Protein AF-A0A7X8CV38-F1 (afdb_monomer)

Radius of gyration: 32.71 Å; Cα contacts (8 Å, |Δi|>4): 765; chains: 1; bounding box: 96×40×94 Å

Solvent-accessible surface area (backbone atoms only — not comparable to full-atom values): 25421 Å² total; per-residue (Å²): 132,87,76,83,76,82,79,84,74,81,80,72,70,63,57,76,46,74,46,76,32,76,60,27,52,53,53,49,50,50,17,53,49,26,34,50,47,11,66,76,68,68,35,63,69,36,31,53,52,11,49,53,48,45,51,51,54,52,52,41,45,52,39,36,52,53,44,41,50,55,40,51,51,48,45,70,75,34,74,70,29,55,43,76,47,58,41,56,35,55,66,86,88,43,97,49,39,33,20,41,41,37,39,35,21,57,63,46,72,74,58,78,47,84,60,39,47,45,28,39,36,39,47,22,42,21,76,72,71,50,75,40,47,27,70,46,70,60,44,55,58,72,30,69,44,77,39,47,31,24,64,67,75,63,44,63,68,18,39,27,46,24,43,43,30,43,35,30,29,31,78,86,46,32,39,38,27,37,36,44,46,88,71,73,50,57,36,41,22,60,66,57,64,40,86,74,64,72,82,76,34,62,58,45,62,60,52,79,70,59,57,68,58,60,77,69,68,61,99,69,67,94,70,64,41,76,62,56,98,87,62,67,77,89,38,48,38,64,75,53,25,76,72,71,75,50,59,28,32,50,76,72,92,68,75,74,77,52,35,52,50,35,35,38,36,44,50,36,59,68,37,84,85,49,50,75,66,65,28,53,54,41,50,49,54,47,50,11,37,51,45,16,27,36,55,54,38,42,77,52,73,28,47,66,44,46,39,35,50,82,51,75,69,45,52,89,50,71,65,54,29,41,52,48,62,12,50,59,44,70,55,65,94,83,62,60,77,63,80,79,67,102,49,25,30,38,38,39,37,61,62,60,39,83,67,53,61,60,56,53,51,56,33,50,76,71,71,47,51,69,36,68,39,50,74,63,76,79,56,60,97,91,51,96,69,82,70,62,43,46,55,68,84,87,82,84,83,88,79,89,79,83,90,80,83,88,81,82,80,85,89,78,98,69,92,63,69,67,56,57,46,51,50,53,50,50,52,32,38,54,49,45,47,50,47,35,41,61,82,58,69,43,79,70,45,85,74

Nearest PDB structures (foldseek):
  5kuk-assembly1_A  TM=3.484E-01  e=2.845E-03  Gallus gallus
  7q62-assembly1_A  TM=4.478E-01  e=1.712E+00  Homo sapiens
  5oj2-assembly2_B  TM=4.860E-01  e=1.712E+00  Gallus gallus
  7q61-assembly1_A  TM=3.943E-01  e=3.064E+00  Homo sapiens

Structure (mmCIF, N/CA/C/O backbone):
data_AF-A0A7X8CV38-F1
#
_entry.id   AF-A0A7X8CV38-F1
#
loop_
_atom_site.group_PDB
_atom_site.id
_atom_site.type_symbol
_atom_site.label_atom_id
_atom_site.label_alt_id
_atom_site.label_comp_id
_atom_site.label_asym_id
_atom_site.label_entity_id
_atom_site.label_seq_id
_atom_site.pdbx_PDB_ins_code
_atom_site.Cartn_x
_atom_site.Cartn_y
_atom_site.Cartn_z
_atom_site.occupancy
_atom_site.B_iso_or_equiv
_atom_site.auth_seq_id
_atom_site.auth_comp_id
_atom_site.auth_asym_id
_atom_site.auth_atom_id
_atom_site.pdbx_PDB_model_num
ATOM 1 N N . MET A 1 1 ? -26.937 -0.406 -3.272 1.00 33.38 1 MET A N 1
ATOM 2 C CA . MET A 1 1 ? -26.800 1.067 -3.252 1.00 33.38 1 MET A CA 1
ATOM 3 C C . MET A 1 1 ? -25.924 1.453 -4.441 1.00 33.38 1 MET A C 1
ATOM 5 O O . MET A 1 1 ? -24.772 1.042 -4.477 1.00 33.38 1 MET A O 1
ATOM 9 N N . ARG A 1 2 ? -26.494 2.081 -5.481 1.00 27.19 2 ARG A N 1
ATOM 10 C CA . ARG A 1 2 ? -25.762 2.494 -6.693 1.00 27.19 2 ARG A CA 1
ATOM 11 C C . ARG A 1 2 ? -24.807 3.631 -6.325 1.00 27.19 2 ARG A C 1
ATOM 13 O O . ARG A 1 2 ? -25.259 4.679 -5.877 1.00 27.19 2 ARG A O 1
ATOM 20 N N . ILE A 1 3 ? -23.512 3.398 -6.494 1.00 31.33 3 ILE A N 1
ATOM 21 C CA . ILE A 1 3 ? -22.467 4.418 -6.369 1.00 31.33 3 ILE A CA 1
ATOM 22 C C . ILE A 1 3 ? -22.659 5.404 -7.538 1.00 31.33 3 ILE A C 1
ATOM 24 O O . ILE A 1 3 ? -22.876 4.939 -8.660 1.00 31.33 3 ILE A O 1
ATOM 28 N N . PRO A 1 4 ? -22.633 6.732 -7.325 1.00 29.58 4 PRO A N 1
ATOM 29 C CA . PRO A 1 4 ? -22.789 7.673 -8.421 1.00 29.58 4 PRO A CA 1
ATOM 30 C C . PRO A 1 4 ? -21.569 7.581 -9.340 1.00 29.58 4 PRO A C 1
ATOM 32 O O . PRO A 1 4 ? -20.434 7.772 -8.903 1.00 29.58 4 PRO A O 1
ATOM 35 N N . GLU A 1 5 ? -21.808 7.278 -10.617 1.00 27.52 5 GLU A N 1
ATOM 36 C CA . GLU A 1 5 ? -20.784 7.359 -11.653 1.00 27.52 5 GLU A CA 1
ATOM 37 C C . GLU A 1 5 ? -20.234 8.793 -11.731 1.00 27.52 5 GLU A C 1
ATOM 39 O O . GLU A 1 5 ? -21.014 9.746 -11.862 1.00 27.52 5 GLU A O 1
ATOM 44 N N . PRO A 1 6 ? -18.905 8.988 -11.707 1.00 28.44 6 PRO A N 1
ATOM 45 C CA . PRO A 1 6 ? -18.334 10.286 -12.008 1.00 28.44 6 PRO A CA 1
ATOM 46 C C . PRO A 1 6 ? -18.525 10.567 -13.503 1.00 28.44 6 PRO A C 1
ATOM 48 O O . PRO A 1 6 ? -17.810 10.045 -14.360 1.00 28.44 6 PRO A O 1
ATOM 51 N N . ARG A 1 7 ? -19.512 11.413 -13.817 1.00 30.58 7 ARG A N 1
ATOM 52 C CA . ARG A 1 7 ? -19.716 11.976 -15.154 1.00 30.58 7 ARG A CA 1
ATOM 53 C C . ARG A 1 7 ? -18.440 12.677 -15.632 1.00 30.58 7 ARG A C 1
ATOM 55 O O . ARG A 1 7 ? -17.956 13.610 -15.000 1.00 30.58 7 ARG A O 1
ATOM 62 N N . GLY A 1 8 ? -17.961 12.253 -16.800 1.00 35.12 8 GLY A N 1
ATOM 63 C CA . GLY A 1 8 ? -17.271 13.112 -17.759 1.00 35.12 8 GLY A CA 1
ATOM 64 C C . GLY A 1 8 ? -15.899 13.651 -17.352 1.00 35.12 8 GLY A C 1
ATOM 65 O O . GLY A 1 8 ? -15.718 14.856 -17.216 1.00 35.12 8 GLY A O 1
ATOM 66 N N . ARG A 1 9 ? -14.879 12.789 -17.320 1.00 27.53 9 ARG A N 1
ATOM 67 C CA . ARG A 1 9 ? -13.537 13.197 -17.761 1.00 27.53 9 ARG A CA 1
ATOM 68 C C . ARG A 1 9 ? -13.130 12.320 -18.930 1.00 27.53 9 ARG A C 1
ATOM 70 O O . ARG A 1 9 ? -12.971 11.113 -18.780 1.00 27.53 9 ARG A O 1
ATOM 77 N N . VAL A 1 10 ? -13.005 12.964 -20.088 1.00 31.00 10 VAL A N 1
ATOM 78 C CA . VAL A 1 10 ? -12.388 12.468 -21.321 1.00 31.00 10 VAL A CA 1
ATOM 79 C C . VAL A 1 10 ? -11.317 11.428 -20.983 1.00 31.00 10 VAL A C 1
ATOM 81 O O . VAL A 1 10 ? -10.330 11.757 -20.320 1.00 31.00 10 VAL A O 1
ATOM 84 N N . ARG A 1 11 ? -11.517 10.171 -21.410 1.00 32.22 11 ARG A N 1
ATOM 85 C CA . ARG A 1 11 ? -10.462 9.151 -21.415 1.00 32.22 11 ARG A CA 1
ATOM 86 C C . ARG A 1 11 ? -9.314 9.727 -22.248 1.00 32.22 11 ARG A C 1
ATOM 88 O O . ARG A 1 11 ? -9.346 9.634 -23.471 1.00 32.22 11 ARG A O 1
ATOM 95 N N . LYS A 1 12 ? -8.314 10.349 -21.612 1.00 31.89 12 LYS A N 1
ATOM 96 C CA . LYS A 1 12 ? -7.017 10.550 -22.263 1.00 31.89 12 LYS A CA 1
ATOM 97 C C . LYS A 1 12 ? -6.578 9.160 -22.705 1.00 31.89 12 LYS A C 1
ATOM 99 O O . LYS A 1 12 ? -6.497 8.254 -21.874 1.00 31.89 12 LYS A O 1
ATOM 104 N N . ALA A 1 13 ? -6.401 8.984 -24.012 1.00 39.84 13 ALA A N 1
ATOM 105 C CA . ALA A 1 13 ? -5.818 7.769 -24.546 1.00 39.84 13 ALA A CA 1
ATOM 106 C C . ALA A 1 13 ? -4.513 7.481 -23.780 1.00 39.84 13 ALA A C 1
ATOM 108 O O . ALA A 1 13 ? -3.818 8.439 -23.421 1.00 39.84 13 ALA A O 1
ATOM 109 N N . PRO A 1 14 ? -4.195 6.207 -23.494 1.00 53.28 14 PRO A N 1
ATOM 110 C CA . PRO A 1 14 ? -2.923 5.854 -22.880 1.00 53.28 14 PRO A CA 1
ATOM 111 C C . PRO A 1 14 ? -1.780 6.545 -23.626 1.00 53.28 14 PRO A C 1
ATOM 113 O O . PRO A 1 14 ? -1.668 6.419 -24.849 1.00 53.28 14 PRO A O 1
ATOM 116 N N . GLY A 1 15 ? -0.972 7.316 -22.899 1.00 58.75 15 GLY A N 1
ATOM 117 C CA . GLY A 1 15 ? 0.057 8.147 -23.509 1.00 58.75 15 GLY A CA 1
ATOM 118 C C . GLY A 1 15 ? 1.110 7.290 -24.208 1.00 58.75 15 GLY A C 1
ATOM 119 O O . GLY A 1 15 ? 1.691 6.383 -23.607 1.00 58.75 15 GLY A O 1
ATOM 120 N N . THR A 1 16 ? 1.373 7.575 -25.482 1.00 70.19 16 THR A N 1
ATOM 121 C CA . THR A 1 16 ? 2.597 7.139 -26.159 1.00 70.19 16 THR A CA 1
ATOM 122 C C . THR A 1 16 ? 3.691 8.148 -25.852 1.00 70.19 16 THR A C 1
ATOM 124 O O . THR A 1 16 ? 3.592 9.307 -26.251 1.00 70.19 16 THR A O 1
ATOM 127 N N . GLY A 1 17 ? 4.726 7.722 -25.137 1.00 77.31 17 GLY A N 1
ATOM 128 C CA . GLY A 1 17 ? 5.897 8.538 -24.846 1.00 77.31 17 GLY A CA 1
ATOM 129 C C . GLY A 1 17 ? 7.112 7.988 -25.574 1.00 77.31 17 GLY A C 1
ATOM 130 O O . GLY A 1 17 ? 7.530 6.867 -25.305 1.00 77.31 17 GLY A O 1
ATOM 131 N N . PHE A 1 18 ? 7.696 8.772 -26.471 1.00 86.50 18 PHE A N 1
ATOM 132 C CA . PHE A 1 18 ? 8.999 8.484 -27.062 1.00 86.50 18 PHE A CA 1
ATOM 133 C C . PHE A 1 18 ? 10.023 9.459 -26.483 1.00 86.50 18 PHE A C 1
ATOM 135 O O . PHE A 1 18 ? 9.725 10.646 -26.365 1.00 86.50 18 PHE A O 1
ATOM 142 N N . GLY A 1 19 ? 11.208 8.984 -26.099 1.00 87.38 19 GLY A N 1
ATOM 143 C CA . GLY A 1 19 ? 12.204 9.861 -25.490 1.00 87.38 19 GLY A CA 1
ATOM 144 C C . GLY A 1 19 ? 13.641 9.382 -25.629 1.00 87.38 19 GLY A C 1
ATOM 145 O O . GLY A 1 19 ? 13.923 8.184 -25.532 1.00 87.38 19 GLY A O 1
ATOM 146 N N . LEU A 1 20 ? 14.531 10.360 -25.811 1.00 91.12 20 LEU A N 1
ATOM 147 C CA . LEU A 1 20 ? 15.977 10.233 -25.650 1.00 91.12 20 LEU A CA 1
ATOM 148 C C . LEU A 1 20 ? 16.306 10.214 -24.152 1.00 91.12 20 LEU A C 1
ATOM 150 O O . LEU A 1 20 ? 15.816 11.052 -23.394 1.00 91.12 20 LEU A O 1
ATOM 154 N N . SER A 1 21 ? 17.119 9.260 -23.710 1.00 91.38 21 SER A N 1
ATOM 155 C CA . SER A 1 21 ? 17.576 9.209 -22.321 1.00 91.38 21 SER A CA 1
ATOM 156 C C . SER A 1 21 ? 18.718 10.205 -22.072 1.00 91.38 21 SER A C 1
ATOM 158 O O . SER A 1 21 ? 19.393 10.645 -23.003 1.00 91.38 21 SER A O 1
ATOM 160 N N . GLY A 1 22 ? 19.014 10.505 -20.801 1.00 89.75 22 GLY A N 1
ATOM 161 C CA . GLY A 1 22 ? 20.198 11.303 -20.451 1.00 89.75 22 GLY A CA 1
ATOM 162 C C . GLY A 1 22 ? 21.514 10.678 -20.939 1.00 89.75 22 GLY A C 1
ATOM 163 O O . GLY A 1 22 ? 22.423 11.398 -21.344 1.00 89.75 22 GLY A O 1
ATOM 164 N N . ARG A 1 23 ? 21.594 9.338 -20.993 1.00 90.62 23 ARG A N 1
ATOM 165 C CA . ARG A 1 23 ? 22.738 8.626 -21.586 1.00 90.62 23 ARG A CA 1
ATOM 166 C C . ARG A 1 23 ? 22.792 8.843 -23.094 1.00 90.62 23 ARG A C 1
ATOM 168 O O . ARG A 1 23 ? 23.851 9.170 -23.612 1.00 90.62 23 ARG A O 1
ATOM 175 N N . GLY A 1 24 ? 21.655 8.722 -23.777 1.00 91.69 24 GLY A N 1
ATOM 176 C CA . GLY A 1 24 ? 21.552 8.982 -25.212 1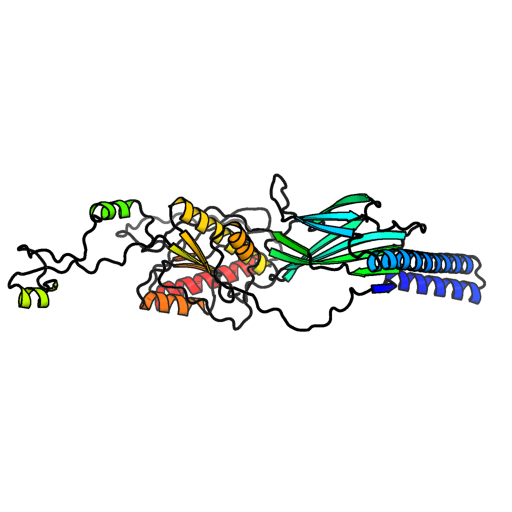.00 91.69 24 GLY A CA 1
ATOM 177 C C . GLY A 1 24 ? 22.018 10.389 -25.577 1.00 91.69 24 GLY A C 1
ATOM 178 O O . GLY A 1 24 ? 22.783 10.549 -26.523 1.00 91.69 24 GLY A O 1
ATOM 179 N N . LEU A 1 25 ? 21.642 11.396 -24.785 1.00 94.56 25 LEU A N 1
ATOM 180 C CA . LEU A 1 25 ? 22.108 12.770 -24.973 1.00 94.56 25 LEU A CA 1
ATOM 181 C C . LEU A 1 25 ? 23.625 12.899 -24.772 1.00 94.56 25 LEU A C 1
ATOM 183 O O . LEU A 1 25 ? 24.301 13.467 -25.625 1.00 94.56 25 LEU A O 1
ATOM 187 N N . GLY A 1 26 ? 24.175 12.312 -23.704 1.00 95.75 26 GLY A N 1
ATOM 188 C CA . GLY A 1 26 ? 25.620 12.315 -23.451 1.00 95.75 26 GLY A CA 1
ATOM 189 C C . GLY A 1 26 ? 26.430 11.664 -24.577 1.00 95.75 26 GLY A C 1
ATOM 190 O O . GLY A 1 26 ? 27.391 12.254 -25.067 1.00 95.75 26 GLY A O 1
ATOM 191 N N . PHE A 1 27 ? 26.011 10.489 -25.053 1.00 95.31 27 PHE A N 1
ATOM 192 C CA . PHE A 1 27 ? 26.679 9.808 -26.167 1.00 95.31 27 PHE A CA 1
ATOM 193 C C . PHE A 1 27 ? 26.472 10.515 -27.511 1.00 95.31 27 PHE A C 1
ATOM 195 O O . PHE A 1 27 ? 27.366 10.485 -28.353 1.00 95.31 27 PHE A O 1
ATOM 202 N N . SER A 1 28 ? 25.347 11.206 -27.707 1.00 95.19 28 SER A N 1
ATOM 203 C CA . SER A 1 28 ? 25.134 12.037 -28.900 1.00 95.19 28 SER A CA 1
ATOM 204 C C . SER A 1 28 ? 26.106 13.218 -28.932 1.00 95.19 28 SER A C 1
ATOM 206 O O . SER A 1 28 ? 26.716 13.481 -29.966 1.00 95.19 28 SER A O 1
ATOM 208 N N . LEU A 1 29 ? 26.314 13.887 -27.791 1.00 97.06 29 LEU A N 1
ATOM 209 C CA . LEU A 1 29 ? 27.304 14.961 -27.667 1.00 97.06 29 LEU A CA 1
ATOM 210 C C . LEU A 1 29 ? 28.733 14.440 -27.841 1.00 97.06 29 LEU A C 1
ATOM 212 O O . LEU A 1 29 ? 29.533 15.081 -28.516 1.00 97.06 29 LEU A O 1
ATOM 216 N N . LEU A 1 30 ? 29.045 13.261 -27.292 1.00 96.88 30 LEU A N 1
ATOM 217 C CA . LEU A 1 30 ? 30.344 12.617 -27.489 1.00 96.88 30 LEU A CA 1
ATOM 218 C C . LEU A 1 30 ? 30.590 12.281 -28.966 1.00 96.88 30 LEU A C 1
ATOM 220 O O . LEU A 1 30 ? 31.665 12.570 -29.482 1.00 96.88 30 LEU A O 1
ATOM 224 N N . SER A 1 31 ? 29.595 11.718 -29.659 1.00 96.75 31 SER A N 1
ATOM 225 C CA . SER A 1 31 ? 29.674 11.427 -31.097 1.00 96.75 31 SER A CA 1
ATOM 226 C C . SER A 1 31 ? 29.916 12.704 -31.899 1.00 96.75 31 SER A C 1
ATOM 228 O O . SER A 1 31 ? 30.847 12.749 -32.701 1.00 96.75 31 SER A O 1
ATOM 230 N N . ALA A 1 32 ? 29.150 13.765 -31.627 1.00 96.44 32 ALA A N 1
ATOM 231 C CA . ALA A 1 32 ? 29.319 15.059 -32.282 1.00 96.44 32 ALA A CA 1
ATOM 232 C C . ALA A 1 32 ? 30.698 15.682 -32.003 1.00 96.44 32 ALA A C 1
ATOM 234 O O . ALA A 1 32 ? 31.327 16.215 -32.917 1.00 96.44 32 ALA A O 1
ATOM 235 N N . GLY A 1 33 ? 31.197 15.579 -30.767 1.00 97.00 33 GLY A N 1
ATOM 236 C CA . GLY A 1 33 ? 32.526 16.051 -30.379 1.00 97.00 33 GLY A CA 1
ATOM 237 C C . GLY A 1 33 ? 33.651 15.295 -31.087 1.00 97.00 33 GLY A C 1
ATOM 238 O O . GLY A 1 33 ? 34.558 15.925 -31.624 1.00 97.00 33 GLY A O 1
ATOM 239 N N . LEU A 1 34 ? 33.564 13.963 -31.157 1.00 96.50 34 LEU A N 1
ATOM 240 C CA . LEU A 1 34 ? 34.535 13.120 -31.864 1.00 96.50 34 LEU A CA 1
ATOM 241 C C . LEU A 1 34 ? 34.533 13.379 -33.374 1.00 96.50 34 LEU A C 1
ATOM 243 O O . LEU A 1 34 ? 35.599 13.492 -33.972 1.00 96.50 34 LEU A O 1
ATOM 247 N N . LEU A 1 35 ? 33.352 13.536 -33.979 1.00 96.19 35 LEU A N 1
ATOM 248 C CA . LEU A 1 35 ? 33.227 13.916 -35.387 1.00 96.19 35 LEU A CA 1
ATOM 249 C C . LEU A 1 35 ? 33.841 15.293 -35.652 1.00 96.19 35 LEU A C 1
ATOM 251 O O . LEU A 1 35 ? 34.626 15.449 -36.583 1.00 96.19 35 LEU A O 1
ATOM 255 N N . SER A 1 36 ? 33.536 16.276 -34.804 1.00 95.69 36 SER A N 1
ATOM 256 C CA . SER A 1 36 ? 34.083 17.631 -34.931 1.00 95.69 36 SER A CA 1
ATOM 257 C C . SER A 1 36 ? 35.603 17.633 -34.784 1.00 95.69 36 SER A C 1
ATOM 259 O O . SER A 1 36 ? 36.293 18.240 -35.596 1.00 95.69 36 SER A O 1
ATOM 261 N N . ALA A 1 37 ? 36.141 16.916 -33.793 1.00 93.62 37 ALA A N 1
ATOM 262 C CA . ALA A 1 37 ? 37.580 16.779 -33.590 1.00 93.62 37 ALA A CA 1
ATOM 263 C C . ALA A 1 37 ? 38.260 16.058 -34.763 1.00 93.62 37 ALA A C 1
ATOM 265 O O . ALA A 1 37 ? 39.285 16.531 -35.243 1.00 93.62 37 ALA A O 1
ATOM 266 N N . GLY A 1 38 ? 37.668 14.971 -35.265 1.00 95.31 38 GLY A N 1
ATOM 267 C CA . GLY A 1 38 ? 38.178 14.238 -36.422 1.00 95.31 38 GLY A CA 1
ATOM 268 C C . GLY A 1 38 ? 38.232 15.091 -37.688 1.00 95.31 38 GLY A C 1
ATOM 269 O O . GLY A 1 38 ? 39.228 15.048 -38.401 1.00 95.31 38 GLY A O 1
ATOM 270 N N . ILE A 1 39 ? 37.210 15.919 -37.934 1.00 94.75 39 ILE A N 1
ATOM 271 C CA . ILE A 1 39 ? 37.170 16.843 -39.080 1.00 94.75 39 ILE A CA 1
ATOM 272 C C . ILE A 1 39 ? 38.176 17.988 -38.899 1.00 94.75 39 ILE A C 1
ATOM 274 O O . ILE A 1 39 ? 38.956 18.269 -39.803 1.00 94.75 39 ILE A O 1
ATOM 278 N N . LEU A 1 40 ? 38.184 18.641 -37.733 1.00 95.88 40 LEU A N 1
ATOM 279 C CA . LEU A 1 40 ? 39.011 19.829 -37.486 1.00 95.88 40 LEU A CA 1
ATOM 280 C C . LEU A 1 40 ? 40.502 19.506 -37.353 1.00 95.88 40 LEU A C 1
ATOM 282 O O . LEU A 1 40 ? 41.338 20.312 -37.747 1.00 95.88 40 LEU A O 1
ATOM 286 N N . ARG A 1 41 ? 40.844 18.345 -36.785 1.00 93.75 41 ARG A N 1
ATOM 287 C CA . ARG A 1 41 ? 42.234 17.918 -36.544 1.00 93.75 41 ARG A CA 1
ATOM 288 C C . ARG A 1 41 ? 42.738 16.897 -37.561 1.00 93.75 41 ARG A C 1
ATOM 290 O O . ARG A 1 41 ? 43.884 16.477 -37.467 1.00 93.75 41 ARG A O 1
ATOM 297 N N . SER A 1 42 ? 41.899 16.493 -38.520 1.00 92.88 42 SER A N 1
ATOM 298 C CA . SER A 1 42 ? 42.188 15.413 -39.480 1.00 92.88 42 SER A CA 1
ATOM 299 C C . SER A 1 42 ? 42.573 14.081 -38.809 1.00 92.88 42 SER A C 1
ATOM 301 O O . SER A 1 42 ? 43.312 13.270 -39.366 1.00 92.88 42 SER A O 1
ATOM 303 N N . GLU A 1 43 ? 42.063 13.834 -37.598 1.00 94.62 43 GLU A N 1
ATOM 304 C CA . GLU A 1 43 ? 42.303 12.603 -36.847 1.00 94.62 43 GLU A CA 1
ATOM 305 C C . GLU A 1 43 ? 41.325 11.507 -37.292 1.00 94.62 43 GLU A C 1
ATOM 307 O O . GLU A 1 43 ? 40.155 11.472 -36.898 1.00 94.62 43 GLU A O 1
ATOM 312 N N . LEU A 1 44 ? 41.820 10.564 -38.095 1.00 94.31 44 LEU A N 1
ATOM 313 C CA . LEU A 1 44 ? 41.013 9.483 -38.670 1.00 94.31 44 LEU A CA 1
ATOM 314 C C . LEU A 1 44 ? 40.373 8.582 -37.594 1.00 94.31 44 LEU A C 1
ATOM 316 O O . LEU A 1 44 ? 39.220 8.174 -37.733 1.00 94.31 44 LEU A O 1
ATOM 320 N N . GLY A 1 45 ? 41.071 8.333 -36.480 1.00 93.88 45 GLY A N 1
ATOM 321 C CA . GLY A 1 45 ? 40.541 7.544 -35.360 1.00 93.88 45 GLY A CA 1
ATOM 322 C C . GLY A 1 45 ? 39.343 8.201 -34.661 1.00 93.88 45 GLY A C 1
ATOM 323 O O . GLY A 1 45 ? 38.356 7.522 -34.357 1.00 93.88 45 GLY A O 1
ATOM 324 N N . ALA A 1 46 ? 39.389 9.522 -34.459 1.00 92.88 46 ALA A N 1
ATOM 325 C CA . ALA A 1 46 ? 38.283 10.285 -33.881 1.00 92.88 46 ALA A CA 1
ATOM 326 C C . ALA A 1 46 ? 37.079 10.319 -34.833 1.00 92.88 46 ALA A C 1
ATOM 328 O O . ALA A 1 46 ? 35.944 10.102 -34.401 1.00 92.88 46 ALA A O 1
ATOM 329 N N . LEU A 1 47 ? 37.332 10.486 -36.136 1.00 95.31 47 LEU A N 1
ATOM 330 C CA . LEU A 1 47 ? 36.292 10.475 -37.161 1.00 95.31 47 LEU A CA 1
ATOM 331 C C . LEU A 1 47 ? 35.555 9.126 -37.219 1.00 95.31 47 LEU A C 1
ATOM 333 O O . LEU A 1 47 ? 34.327 9.102 -37.150 1.00 95.31 47 LEU A O 1
ATOM 337 N N . ILE A 1 48 ? 36.286 8.004 -37.292 1.00 96.44 48 ILE A N 1
ATOM 338 C CA . ILE A 1 48 ? 35.689 6.657 -37.345 1.00 96.44 48 ILE A CA 1
ATOM 339 C C . ILE A 1 48 ? 34.896 6.360 -36.071 1.00 96.44 48 ILE A C 1
ATOM 341 O O . ILE A 1 48 ? 33.768 5.872 -36.146 1.00 96.44 48 ILE A O 1
ATOM 345 N N . SER A 1 49 ? 35.452 6.683 -34.903 1.00 95.38 49 SER A N 1
ATOM 346 C CA . SER A 1 49 ? 34.790 6.430 -33.618 1.00 95.38 49 SER A CA 1
ATOM 347 C C . SER A 1 49 ? 33.517 7.266 -33.466 1.00 95.38 49 SER A C 1
ATOM 349 O O . SER A 1 49 ? 32.476 6.751 -33.055 1.00 95.38 49 SER A O 1
ATOM 351 N N . GLY A 1 50 ? 33.575 8.547 -33.849 1.00 95.94 50 GLY A N 1
ATOM 352 C CA . GLY A 1 50 ? 32.426 9.448 -33.843 1.00 95.94 50 GLY A CA 1
ATOM 353 C C . GLY A 1 50 ? 31.324 8.991 -34.799 1.00 95.94 50 GLY A C 1
ATOM 354 O O . GLY A 1 50 ? 30.156 8.950 -34.401 1.00 95.94 50 GLY A O 1
ATOM 355 N N . ALA A 1 51 ? 31.692 8.581 -36.017 1.00 95.62 51 ALA A N 1
ATOM 356 C CA . ALA A 1 51 ? 30.763 8.070 -37.022 1.00 95.62 51 ALA A CA 1
ATOM 357 C C . ALA A 1 51 ? 30.129 6.738 -36.598 1.00 95.62 51 ALA A C 1
ATOM 359 O O . ALA A 1 51 ? 28.914 6.578 -36.706 1.00 95.62 51 ALA A O 1
ATOM 360 N N . GLY A 1 52 ? 30.921 5.807 -36.057 1.00 96.06 52 GLY A N 1
ATOM 361 C CA . GLY A 1 52 ? 30.434 4.524 -35.549 1.00 96.06 52 GLY A CA 1
ATOM 362 C C . GLY A 1 52 ? 29.450 4.692 -34.389 1.00 96.06 52 GLY A C 1
ATOM 363 O O . GLY A 1 52 ? 28.374 4.093 -34.397 1.00 96.06 52 GLY A O 1
ATOM 364 N N . LEU A 1 53 ? 29.766 5.568 -33.430 1.00 95.56 53 LEU A N 1
ATOM 365 C CA . LEU A 1 53 ? 28.868 5.891 -32.319 1.00 95.56 53 LEU A CA 1
ATOM 366 C C . LEU A 1 53 ? 27.570 6.548 -32.818 1.00 95.56 53 LEU A C 1
ATOM 368 O O . LEU A 1 53 ? 26.480 6.162 -32.396 1.00 95.56 53 LEU A O 1
ATOM 372 N N . GLY A 1 54 ? 27.673 7.490 -33.760 1.00 95.25 54 GLY A N 1
ATOM 373 C CA . GLY A 1 54 ? 26.516 8.139 -34.379 1.00 95.25 54 GLY A CA 1
ATOM 374 C C . GLY A 1 54 ? 25.615 7.141 -35.112 1.00 95.25 54 GLY A C 1
ATOM 375 O O . GLY A 1 54 ? 24.399 7.134 -34.915 1.00 95.25 54 GLY A O 1
ATOM 376 N N . ALA A 1 55 ? 26.209 6.232 -35.888 1.00 95.31 55 ALA A N 1
ATOM 377 C CA . ALA A 1 55 ? 25.492 5.164 -36.578 1.00 95.31 55 ALA A CA 1
ATOM 378 C C . ALA A 1 55 ? 24.786 4.212 -35.597 1.00 95.31 55 ALA A C 1
ATOM 380 O O . ALA A 1 55 ? 23.633 3.841 -35.831 1.00 95.31 55 ALA A O 1
ATOM 381 N N . ALA A 1 56 ? 25.419 3.861 -34.472 1.00 93.75 56 ALA A N 1
ATOM 382 C CA . ALA A 1 56 ? 24.799 3.040 -33.431 1.00 93.75 56 ALA A CA 1
ATOM 383 C C . ALA A 1 56 ? 23.586 3.736 -32.784 1.00 93.75 56 ALA A C 1
ATOM 385 O O . ALA A 1 56 ? 22.540 3.105 -32.595 1.00 93.75 56 ALA A O 1
ATOM 386 N N . ILE A 1 57 ? 23.682 5.042 -32.501 1.00 94.75 57 ILE A N 1
ATOM 387 C CA . ILE A 1 57 ? 22.577 5.846 -31.949 1.00 94.75 57 ILE A CA 1
ATOM 388 C C . ILE A 1 57 ? 21.405 5.916 -32.937 1.00 94.75 57 ILE A C 1
ATOM 390 O O . ILE A 1 57 ? 20.256 5.710 -32.536 1.00 94.75 57 ILE A O 1
ATOM 394 N N . LEU A 1 58 ? 21.676 6.169 -34.222 1.00 94.25 58 LEU A N 1
ATOM 395 C CA . LEU A 1 58 ? 20.649 6.248 -35.268 1.00 94.25 58 LEU A CA 1
ATOM 396 C C . LEU A 1 58 ? 20.004 4.887 -35.562 1.00 94.25 58 LEU A C 1
ATOM 398 O O . LEU A 1 58 ? 18.788 4.803 -35.738 1.00 94.25 58 LEU A O 1
ATOM 402 N N . THR A 1 59 ? 20.786 3.808 -35.557 1.00 93.94 59 THR A N 1
ATOM 403 C CA . THR A 1 59 ? 20.260 2.445 -35.736 1.00 93.94 59 THR A CA 1
ATOM 404 C C . THR A 1 59 ? 19.371 2.049 -34.556 1.00 93.94 59 THR A C 1
ATOM 406 O O . THR A 1 59 ? 18.283 1.507 -34.753 1.00 93.94 59 THR A O 1
ATOM 409 N N . SER A 1 60 ? 19.775 2.401 -33.330 1.00 93.88 60 SER A N 1
ATOM 410 C CA . SER A 1 60 ? 18.967 2.195 -32.121 1.00 93.88 60 SER A CA 1
ATOM 411 C C . SER A 1 60 ? 17.663 2.998 -32.169 1.00 93.88 60 SER A C 1
ATOM 413 O O . SER A 1 60 ? 16.598 2.464 -31.860 1.00 93.88 60 SER A O 1
ATOM 415 N N . LEU A 1 61 ? 17.716 4.255 -32.630 1.00 94.50 61 LEU A N 1
ATOM 416 C CA . LEU A 1 61 ? 16.536 5.095 -32.858 1.00 94.50 61 LEU A CA 1
ATOM 417 C C . LEU A 1 61 ? 15.556 4.429 -33.831 1.00 94.50 61 LEU A C 1
ATOM 419 O O . LEU A 1 61 ? 14.371 4.282 -33.519 1.00 94.50 61 LEU A O 1
ATOM 423 N N . ALA A 1 62 ? 16.049 4.005 -34.997 1.00 94.19 62 ALA A N 1
ATOM 424 C CA . ALA A 1 62 ? 15.238 3.343 -36.010 1.00 94.19 62 ALA A CA 1
ATOM 425 C C . ALA A 1 62 ? 14.606 2.050 -35.467 1.00 94.19 62 ALA A C 1
ATOM 427 O O . ALA A 1 62 ? 13.402 1.842 -35.634 1.00 94.19 62 ALA A O 1
ATOM 428 N N . GLY A 1 63 ? 15.384 1.230 -34.752 1.00 94.38 63 GLY A N 1
ATOM 429 C CA . GLY A 1 63 ? 14.910 0.006 -34.106 1.00 94.38 63 GLY A CA 1
ATOM 430 C C . GLY A 1 63 ? 13.773 0.267 -33.117 1.00 94.38 63 GLY A C 1
ATOM 431 O O . GLY A 1 63 ? 12.688 -0.299 -33.259 1.00 94.38 63 GLY A O 1
ATOM 432 N N . VAL A 1 64 ? 13.966 1.181 -32.160 1.00 93.88 64 VAL A N 1
ATOM 433 C CA . VAL A 1 64 ? 12.942 1.515 -31.153 1.00 93.88 64 VAL A CA 1
ATOM 434 C C . VAL A 1 64 ? 11.681 2.106 -31.797 1.00 93.88 64 VAL A C 1
ATOM 436 O O . VAL A 1 64 ? 10.571 1.786 -31.367 1.00 93.88 64 VAL A O 1
ATOM 439 N N . LEU A 1 65 ? 11.810 2.936 -32.839 1.00 93.44 65 LEU A N 1
ATOM 440 C CA . LEU A 1 65 ? 10.659 3.515 -33.542 1.00 93.44 65 LEU A CA 1
ATOM 441 C C . LEU A 1 65 ? 9.859 2.466 -34.321 1.00 93.44 65 LEU A C 1
ATOM 443 O O . LEU A 1 65 ? 8.626 2.466 -34.259 1.00 93.44 65 LEU A O 1
ATOM 447 N N . VAL A 1 66 ? 10.534 1.581 -35.059 1.00 93.50 66 VAL A N 1
ATOM 448 C CA . VAL A 1 66 ? 9.874 0.522 -35.836 1.00 93.50 66 VAL A CA 1
ATOM 449 C C . VAL A 1 66 ? 9.167 -0.455 -34.901 1.00 93.50 66 VAL A C 1
ATOM 451 O O . VAL A 1 66 ? 7.982 -0.734 -35.101 1.00 93.50 66 VAL A O 1
ATOM 454 N N . GLU A 1 67 ? 9.849 -0.925 -33.856 1.00 93.50 67 GLU A N 1
ATOM 455 C CA . GLU A 1 67 ? 9.274 -1.877 -32.900 1.00 93.50 67 GLU A CA 1
ATOM 456 C C . GLU A 1 67 ? 8.173 -1.240 -32.049 1.00 93.50 67 GLU A C 1
ATOM 458 O O . GLU A 1 67 ? 7.109 -1.834 -31.854 1.00 93.50 67 GLU A O 1
ATOM 463 N N . GLY A 1 68 ? 8.357 0.017 -31.637 1.00 90.69 68 GLY A N 1
ATOM 464 C CA . GLY A 1 68 ? 7.325 0.801 -30.964 1.00 90.69 68 GLY A CA 1
ATOM 465 C C . GLY A 1 68 ? 6.054 0.923 -31.807 1.00 90.69 68 GLY A C 1
ATOM 466 O O . GLY A 1 68 ? 4.965 0.636 -31.317 1.00 90.69 68 GLY A O 1
ATOM 467 N N . ARG A 1 69 ? 6.173 1.256 -33.100 1.00 91.38 69 ARG A N 1
ATOM 468 C CA . ARG A 1 69 ? 5.017 1.357 -34.011 1.00 91.38 69 ARG A CA 1
ATOM 469 C C . ARG A 1 69 ? 4.334 0.011 -34.259 1.00 91.38 69 ARG A C 1
ATOM 471 O O . ARG A 1 69 ? 3.107 -0.029 -34.308 1.00 91.38 69 ARG A O 1
ATOM 478 N N . ARG A 1 70 ? 5.086 -1.086 -34.423 1.00 92.31 70 ARG A N 1
ATOM 479 C CA . ARG A 1 70 ? 4.521 -2.444 -34.601 1.00 92.31 70 ARG A CA 1
ATOM 480 C C . ARG A 1 70 ? 3.676 -2.854 -33.395 1.00 92.31 70 ARG A C 1
ATOM 482 O O . ARG A 1 70 ? 2.527 -3.275 -33.544 1.00 92.31 70 ARG A O 1
ATOM 489 N N . ARG A 1 71 ? 4.236 -2.673 -32.201 1.00 92.38 71 ARG A N 1
ATOM 490 C CA . ARG A 1 71 ? 3.577 -2.922 -30.919 1.00 92.38 71 ARG A CA 1
ATOM 491 C C . ARG A 1 71 ? 2.335 -2.052 -30.735 1.00 92.38 71 ARG A C 1
ATOM 493 O O . ARG A 1 71 ? 1.269 -2.575 -30.426 1.00 92.38 71 ARG A O 1
ATOM 500 N N . ASP A 1 72 ? 2.453 -0.747 -30.969 1.00 90.56 72 ASP A N 1
ATOM 501 C CA . ASP A 1 72 ? 1.359 0.206 -30.760 1.00 90.56 72 ASP A CA 1
ATOM 502 C C . ASP A 1 72 ? 0.198 -0.028 -31.735 1.00 90.56 72 ASP A C 1
ATOM 504 O O . ASP A 1 72 ? -0.958 0.102 -31.336 1.00 90.56 72 ASP A O 1
ATOM 508 N N . ARG A 1 73 ? 0.475 -0.434 -32.984 1.00 91.12 73 ARG A N 1
ATOM 509 C CA . ARG A 1 73 ? -0.561 -0.877 -33.934 1.00 91.12 73 ARG A CA 1
ATOM 510 C C . ARG A 1 73 ? -1.304 -2.107 -33.425 1.00 91.12 73 ARG A C 1
ATOM 512 O O . ARG A 1 73 ? -2.527 -2.123 -33.463 1.00 91.12 73 ARG A O 1
ATOM 519 N N . THR A 1 74 ? -0.573 -3.094 -32.907 1.00 90.31 74 THR A N 1
ATOM 520 C CA . THR A 1 74 ? -1.161 -4.330 -32.364 1.00 90.31 74 THR A CA 1
ATOM 521 C C . THR A 1 74 ? -2.068 -4.027 -31.171 1.00 90.31 74 THR A C 1
ATOM 523 O O . THR A 1 74 ? -3.220 -4.437 -31.160 1.00 90.31 74 THR A O 1
ATOM 526 N N . LEU A 1 75 ? -1.584 -3.225 -30.216 1.00 89.06 75 LEU A N 1
ATOM 527 C CA . LEU A 1 75 ? -2.355 -2.801 -29.041 1.00 89.06 75 LEU A CA 1
ATOM 528 C C . LEU A 1 75 ? -3.547 -1.895 -29.375 1.00 89.06 75 LEU A C 1
ATOM 530 O O . LEU A 1 75 ? -4.514 -1.853 -28.623 1.00 89.06 75 LEU A O 1
ATOM 534 N N . SER A 1 76 ? -3.464 -1.119 -30.458 1.00 88.88 76 SER A N 1
ATOM 535 C CA . SER A 1 76 ? -4.575 -0.259 -30.885 1.00 88.88 76 SER A CA 1
ATOM 536 C C . SER A 1 76 ? -5.652 -1.049 -31.633 1.00 88.88 76 SER A C 1
ATOM 538 O O . SER A 1 76 ? -6.813 -0.662 -31.578 1.00 88.88 76 SER A O 1
ATOM 540 N N . ALA A 1 77 ? -5.278 -2.140 -32.309 1.00 90.44 77 ALA A N 1
ATOM 541 C CA . ALA A 1 77 ? -6.216 -3.053 -32.958 1.00 90.44 77 ALA A CA 1
ATOM 542 C C . ALA A 1 77 ? -6.891 -4.003 -31.955 1.00 90.44 77 ALA A C 1
ATOM 544 O O . ALA A 1 77 ? -8.088 -4.250 -32.058 1.00 90.44 77 ALA A O 1
ATOM 545 N N . ASP A 1 78 ? -6.131 -4.514 -30.985 1.00 88.88 78 ASP A N 1
ATOM 546 C CA . ASP A 1 78 ? -6.602 -5.436 -29.952 1.00 88.88 78 ASP A CA 1
ATOM 547 C C . ASP A 1 78 ? -6.039 -5.005 -28.581 1.00 88.88 78 ASP A C 1
ATOM 549 O O . ASP A 1 78 ? -4.891 -5.327 -28.248 1.00 88.88 78 ASP A O 1
ATOM 553 N N . PRO A 1 79 ? -6.815 -4.256 -27.772 1.00 84.25 79 PRO A N 1
ATOM 554 C CA . PRO A 1 79 ? -6.396 -3.837 -26.435 1.00 84.25 79 PRO A CA 1
ATOM 555 C C . PRO A 1 79 ? -6.126 -5.008 -25.483 1.00 84.25 79 PRO A C 1
ATOM 557 O O . PRO A 1 79 ? -5.384 -4.837 -24.517 1.00 84.25 79 PRO A O 1
ATOM 560 N N . GLU A 1 80 ? -6.697 -6.186 -25.755 1.00 86.81 80 GLU A N 1
ATOM 561 C CA . GLU A 1 80 ? -6.505 -7.406 -24.970 1.00 86.81 80 GLU A CA 1
ATOM 562 C C . GLU A 1 80 ? -5.328 -8.257 -25.465 1.00 86.81 80 GLU A C 1
ATOM 564 O O . GLU A 1 80 ? -5.078 -9.338 -24.932 1.00 86.81 80 GLU A O 1
ATOM 569 N N . ALA A 1 81 ? -4.547 -7.771 -26.439 1.00 88.44 81 ALA A N 1
ATOM 570 C CA . ALA A 1 81 ? -3.342 -8.450 -26.922 1.00 88.44 81 ALA A CA 1
ATOM 571 C C . ALA A 1 81 ? -2.305 -8.727 -25.813 1.00 88.44 81 ALA A C 1
ATOM 573 O O . ALA A 1 81 ? -1.416 -9.565 -26.001 1.00 88.44 81 ALA A O 1
ATOM 574 N N . LEU A 1 82 ? -2.417 -8.037 -24.673 1.00 90.81 82 LEU A N 1
ATOM 575 C CA . LEU A 1 82 ? -1.630 -8.257 -23.466 1.00 90.81 82 LEU A CA 1
ATOM 576 C C . LEU A 1 82 ? -2.546 -8.304 -22.241 1.00 90.81 82 LEU A C 1
ATOM 578 O O . LEU A 1 82 ? -3.096 -7.283 -21.829 1.00 90.81 82 LEU A O 1
ATOM 582 N N . GLY A 1 83 ? -2.672 -9.487 -21.648 1.00 89.25 83 GLY A N 1
ATOM 583 C CA . GLY A 1 83 ? -3.377 -9.691 -20.390 1.00 89.25 83 GLY A CA 1
ATOM 584 C C . GLY A 1 83 ? -2.471 -9.365 -19.208 1.00 89.25 83 GLY A C 1
ATOM 585 O O . GLY A 1 83 ? -1.325 -9.815 -19.154 1.00 89.25 83 GLY A O 1
ATOM 586 N N . LEU A 1 84 ? -2.981 -8.590 -18.253 1.00 90.31 84 LEU A N 1
ATOM 587 C CA . LEU A 1 84 ? -2.289 -8.285 -17.004 1.00 90.31 84 LEU A CA 1
ATOM 588 C C . LEU A 1 84 ? -3.163 -8.666 -15.817 1.00 90.31 84 LEU A C 1
ATOM 590 O O . LEU A 1 84 ? -4.329 -8.282 -15.757 1.00 90.31 84 LEU A O 1
ATOM 594 N N . GLY A 1 85 ? -2.575 -9.376 -14.859 1.00 88.00 85 GLY A N 1
ATOM 595 C CA . GLY A 1 85 ? -3.207 -9.717 -13.591 1.00 88.00 85 GLY A CA 1
ATOM 596 C C . GLY A 1 85 ? -2.273 -9.426 -12.425 1.00 88.00 85 GLY A C 1
ATOM 597 O O . GLY A 1 85 ? -1.069 -9.662 -12.514 1.00 88.00 85 GLY A O 1
ATOM 598 N N . LEU A 1 86 ? -2.831 -8.914 -11.331 1.00 87.62 86 LEU A N 1
ATOM 599 C CA . LEU A 1 86 ? -2.143 -8.825 -10.049 1.00 87.62 86 LEU A CA 1
ATOM 600 C C . LEU A 1 86 ? -2.846 -9.737 -9.052 1.00 87.62 86 LEU A C 1
ATOM 602 O O . LEU A 1 86 ? -4.050 -9.618 -8.838 1.00 87.62 86 LEU A O 1
ATOM 606 N N . SER A 1 87 ? -2.077 -10.617 -8.426 1.00 84.94 87 SER A N 1
ATOM 607 C CA . SER A 1 87 ? -2.536 -11.394 -7.279 1.00 84.94 87 SER A CA 1
ATOM 608 C C . SER A 1 87 ? -2.182 -10.655 -5.984 1.00 84.94 87 SER A C 1
ATOM 610 O O . SER A 1 87 ? -1.129 -10.005 -5.931 1.00 84.94 87 SER A O 1
ATOM 612 N N . PRO A 1 88 ? -3.032 -10.720 -4.941 1.00 78.69 88 PRO A N 1
ATOM 613 C CA . PRO A 1 88 ? -2.700 -10.162 -3.635 1.00 78.69 88 PRO A CA 1
ATOM 614 C C . PRO A 1 88 ? -1.455 -10.846 -3.070 1.00 78.69 88 PRO A C 1
ATOM 616 O O . PRO A 1 88 ? -1.098 -11.956 -3.470 1.00 78.69 88 PRO A O 1
ATOM 619 N N . ALA A 1 89 ? -0.766 -10.166 -2.159 1.00 76.19 89 ALA A N 1
ATOM 620 C CA . ALA A 1 89 ? 0.422 -10.739 -1.556 1.00 76.19 89 ALA A CA 1
ATOM 621 C C . ALA A 1 89 ? 0.029 -11.863 -0.584 1.00 76.19 89 ALA A C 1
ATOM 623 O O . ALA A 1 89 ? -0.671 -11.618 0.396 1.00 76.19 89 ALA A O 1
ATOM 624 N N . ALA A 1 90 ? 0.466 -13.089 -0.874 1.00 65.12 90 ALA A N 1
ATOM 625 C CA . ALA A 1 90 ? 0.262 -14.256 -0.021 1.00 65.12 90 ALA A CA 1
ATOM 626 C C . ALA A 1 90 ? 1.545 -14.557 0.759 1.00 65.12 90 ALA A C 1
ATOM 628 O O . ALA A 1 90 ? 2.651 -14.432 0.228 1.00 65.12 90 ALA A O 1
ATOM 629 N N . ARG A 1 91 ? 1.399 -14.954 2.026 1.00 56.50 91 ARG A N 1
ATOM 630 C CA . ARG A 1 91 ? 2.529 -15.298 2.901 1.00 56.50 91 ARG A CA 1
ATOM 631 C C . ARG A 1 91 ? 2.842 -16.796 2.926 1.00 56.50 91 ARG A C 1
ATOM 633 O O . ARG A 1 91 ? 3.598 -17.228 3.791 1.00 56.50 91 ARG A O 1
ATOM 640 N N . ASP A 1 92 ? 2.280 -17.571 1.997 1.00 50.78 92 ASP A N 1
ATOM 641 C CA . ASP A 1 92 ? 2.414 -19.030 1.900 1.00 50.78 92 ASP A CA 1
ATOM 642 C C . ASP A 1 92 ? 3.889 -19.446 1.733 1.00 50.78 92 ASP A C 1
ATOM 644 O O . ASP A 1 92 ? 4.405 -19.596 0.628 1.00 50.78 92 ASP A O 1
ATOM 648 N N . GLY A 1 93 ? 4.608 -19.565 2.852 1.00 40.59 93 GLY A N 1
ATOM 649 C CA . GLY A 1 93 ? 6.000 -20.016 2.919 1.00 40.59 93 GLY A CA 1
ATOM 650 C C . GLY A 1 93 ? 7.064 -19.037 2.406 1.00 40.59 93 GLY A C 1
ATOM 651 O O . GLY A 1 93 ? 8.243 -19.385 2.422 1.00 40.59 93 GLY A O 1
ATOM 652 N N . ASN A 1 94 ? 6.705 -17.822 1.972 1.00 48.91 94 ASN A N 1
ATOM 653 C CA . ASN A 1 94 ? 7.667 -16.842 1.458 1.00 48.91 94 ASN A CA 1
ATOM 654 C C . ASN A 1 94 ? 8.026 -15.799 2.539 1.00 48.91 94 ASN A C 1
ATOM 656 O O . ASN A 1 94 ? 7.149 -15.042 2.964 1.00 48.91 94 ASN A O 1
ATOM 660 N N . PRO A 1 95 ? 9.294 -15.707 2.993 1.00 48.12 95 PRO A N 1
ATOM 661 C CA . PRO A 1 95 ? 9.690 -14.781 4.061 1.00 48.12 95 PRO A CA 1
ATOM 662 C C . PRO A 1 95 ? 9.557 -13.298 3.669 1.00 48.12 95 PRO A C 1
ATOM 664 O O . PRO A 1 95 ? 9.540 -12.430 4.540 1.00 48.12 95 PRO A O 1
ATOM 667 N N . GLY A 1 96 ? 9.438 -12.991 2.371 1.00 59.75 96 GLY A N 1
ATOM 668 C CA . GLY A 1 96 ? 9.078 -11.663 1.880 1.00 59.75 96 GLY A CA 1
ATOM 669 C C . GLY A 1 96 ? 7.638 -11.639 1.379 1.00 59.75 96 GLY A C 1
ATOM 670 O O . GLY A 1 96 ? 7.330 -12.292 0.384 1.00 59.75 96 GLY A O 1
ATOM 671 N N . LEU A 1 97 ? 6.772 -10.843 2.016 1.00 66.56 97 LEU A N 1
ATOM 672 C CA . LEU A 1 97 ? 5.431 -10.563 1.499 1.00 66.56 97 LEU A CA 1
ATOM 673 C C . LEU A 1 97 ? 5.572 -9.894 0.120 1.00 66.56 97 LEU A C 1
ATOM 675 O O . LEU A 1 97 ? 6.134 -8.801 0.017 1.00 66.56 97 LEU A O 1
ATOM 679 N N . ARG A 1 98 ? 5.121 -10.554 -0.950 1.00 78.75 98 ARG A N 1
ATOM 680 C CA . ARG A 1 98 ? 5.180 -10.034 -2.325 1.00 78.75 98 ARG A CA 1
ATOM 681 C C . ARG A 1 98 ? 3.903 -10.392 -3.065 1.00 78.75 98 ARG A C 1
ATOM 683 O O . ARG A 1 98 ? 3.393 -11.497 -2.915 1.00 78.75 98 ARG A O 1
ATOM 690 N N . SER A 1 99 ? 3.406 -9.467 -3.877 1.00 84.25 99 SER A N 1
ATOM 691 C CA . SER A 1 99 ? 2.357 -9.772 -4.851 1.00 84.25 99 SER A CA 1
ATOM 692 C C . SER A 1 99 ? 2.964 -10.293 -6.149 1.00 84.25 99 SER A C 1
ATOM 694 O O . SER A 1 99 ? 4.152 -10.097 -6.418 1.00 84.25 99 SER A O 1
ATOM 696 N N . VAL A 1 100 ? 2.153 -10.976 -6.954 1.00 88.31 100 VAL A N 1
ATOM 697 C CA . VAL A 1 100 ? 2.585 -11.542 -8.236 1.00 88.31 100 VAL A CA 1
ATOM 698 C C . VAL A 1 100 ? 1.907 -10.782 -9.368 1.00 88.31 100 VAL A C 1
ATOM 700 O O . VAL A 1 100 ? 0.682 -10.713 -9.439 1.00 88.31 100 VAL A O 1
ATOM 703 N N . LEU A 1 101 ? 2.718 -10.201 -10.249 1.00 90.62 101 LEU A N 1
ATOM 704 C CA . LEU A 1 101 ? 2.299 -9.641 -11.526 1.00 90.62 101 LEU A CA 1
ATOM 705 C C . LEU A 1 101 ? 2.407 -10.721 -12.593 1.00 90.62 101 LEU A C 1
ATOM 707 O O . LEU A 1 101 ? 3.510 -11.106 -12.982 1.00 90.62 101 LEU A O 1
ATOM 711 N N . ARG A 1 102 ? 1.256 -11.168 -13.088 1.00 92.56 102 ARG A N 1
ATOM 712 C CA . ARG A 1 102 ? 1.151 -12.087 -14.215 1.00 92.56 102 ARG A CA 1
ATOM 713 C C . ARG A 1 102 ? 0.942 -11.296 -15.498 1.00 92.56 102 ARG A C 1
ATOM 715 O O . ARG A 1 102 ? 0.021 -10.487 -15.600 1.00 92.56 102 ARG A O 1
ATOM 722 N N . ILE A 1 103 ? 1.805 -11.543 -16.472 1.00 93.19 103 ILE A N 1
ATOM 723 C CA . ILE A 1 103 ? 1.732 -10.970 -17.813 1.00 93.19 103 ILE A CA 1
ATOM 724 C C . ILE A 1 103 ? 1.506 -12.104 -18.792 1.00 93.19 103 ILE A C 1
ATOM 726 O O . ILE A 1 103 ? 2.325 -13.013 -18.890 1.00 93.19 103 ILE A O 1
ATOM 730 N N . GLU A 1 104 ? 0.412 -12.033 -19.529 1.00 94.12 104 GLU A N 1
ATOM 731 C CA . GLU A 1 104 ? 0.054 -12.972 -20.582 1.00 94.12 104 GLU A CA 1
ATOM 732 C C . GLU A 1 104 ? 0.178 -12.253 -21.923 1.00 94.12 104 GLU A C 1
ATOM 734 O O . GLU A 1 104 ? -0.641 -11.397 -22.266 1.00 94.12 104 GLU A O 1
ATOM 739 N N . ASN A 1 105 ? 1.232 -12.560 -22.680 1.00 95.62 105 ASN A N 1
ATOM 740 C CA . ASN A 1 105 ? 1.379 -11.997 -24.012 1.00 95.62 105 ASN A CA 1
ATOM 741 C C . ASN A 1 105 ? 0.588 -12.849 -25.003 1.00 95.62 105 ASN A C 1
ATOM 743 O O . ASN A 1 105 ? 1.042 -13.918 -25.391 1.00 95.62 105 ASN A O 1
ATOM 747 N N . ARG A 1 106 ? -0.578 -12.371 -25.444 1.00 93.69 106 ARG A N 1
ATOM 748 C CA . ARG A 1 106 ? -1.411 -13.102 -26.407 1.00 93.69 106 ARG A CA 1
ATOM 749 C C . ARG A 1 106 ? -0.930 -12.895 -27.838 1.00 93.69 106 ARG A C 1
ATOM 751 O O . ARG A 1 106 ? -0.819 -13.857 -28.590 1.00 93.69 106 ARG A O 1
ATOM 758 N N . LYS A 1 107 ? -0.658 -11.643 -28.228 1.00 92.94 107 LYS A N 1
ATOM 759 C CA . LYS A 1 107 ? -0.390 -11.283 -29.637 1.00 92.94 107 LYS A CA 1
ATOM 760 C C . LYS A 1 107 ? 0.685 -10.216 -29.846 1.00 92.94 107 LYS A C 1
ATOM 762 O O . LYS A 1 107 ? 0.974 -9.879 -30.993 1.00 92.94 107 LYS A O 1
ATOM 767 N N . ILE A 1 108 ? 1.280 -9.653 -28.792 1.00 92.81 108 ILE A N 1
ATOM 768 C CA . ILE A 1 108 ? 2.279 -8.592 -28.956 1.00 92.81 108 ILE A CA 1
ATOM 769 C C . ILE A 1 108 ? 3.566 -9.172 -29.557 1.00 92.81 108 ILE A C 1
ATOM 771 O O . ILE A 1 108 ? 4.156 -10.081 -28.966 1.00 92.81 108 ILE A O 1
ATOM 775 N N . PRO A 1 109 ? 4.053 -8.630 -30.689 1.00 91.31 109 PRO A N 1
ATOM 776 C CA . PRO A 1 109 ? 5.307 -9.077 -31.278 1.00 91.31 109 PRO A CA 1
ATOM 777 C C . PRO A 1 109 ? 6.499 -8.750 -30.366 1.00 91.31 109 PRO A C 1
ATOM 779 O O . PRO A 1 109 ? 6.598 -7.644 -29.831 1.00 91.31 109 PRO A O 1
ATOM 782 N N . ILE A 1 110 ? 7.430 -9.698 -30.225 1.00 91.62 110 ILE A N 1
ATOM 783 C CA . ILE A 1 110 ? 8.734 -9.440 -29.595 1.00 91.62 110 ILE A CA 1
ATOM 784 C C . ILE A 1 110 ? 9.581 -8.598 -30.564 1.00 91.62 110 ILE A C 1
ATOM 786 O O . ILE A 1 110 ? 9.529 -8.863 -31.773 1.00 91.62 110 ILE A O 1
ATOM 790 N N . PRO A 1 111 ? 10.370 -7.625 -30.068 1.00 92.00 111 PRO A N 1
ATOM 791 C CA . PRO A 1 111 ? 11.333 -6.904 -30.890 1.00 92.00 111 PRO A CA 1
ATOM 792 C C . PRO A 1 111 ? 12.259 -7.840 -31.673 1.00 92.00 111 PRO A C 1
ATOM 794 O O . PRO A 1 111 ? 12.807 -8.789 -31.115 1.00 92.00 111 PRO A O 1
ATOM 797 N N . ARG A 1 112 ? 12.436 -7.568 -32.968 1.00 90.69 112 ARG A N 1
ATOM 798 C CA . ARG A 1 112 ? 13.332 -8.317 -33.865 1.00 90.69 112 ARG A CA 1
ATOM 799 C C . ARG A 1 112 ? 14.596 -7.537 -34.202 1.00 90.69 112 ARG A C 1
ATOM 801 O O . ARG A 1 112 ? 15.596 -8.138 -34.582 1.00 90.69 112 ARG A O 1
ATOM 808 N N . ALA A 1 113 ? 14.544 -6.210 -34.097 1.00 90.62 113 ALA A N 1
ATOM 809 C CA . ALA A 1 113 ? 15.712 -5.364 -34.293 1.00 90.62 113 ALA A CA 1
ATOM 810 C C . ALA A 1 113 ? 16.828 -5.718 -33.281 1.00 90.62 113 ALA A C 1
ATOM 812 O O . ALA A 1 113 ? 16.547 -5.851 -32.085 1.00 90.62 113 ALA A O 1
ATOM 813 N N . PRO A 1 114 ? 18.088 -5.861 -33.733 1.00 88.25 114 PRO A N 1
ATOM 814 C CA . PRO A 1 114 ? 19.193 -6.254 -32.868 1.00 88.25 114 PRO A CA 1
ATOM 815 C C . PRO A 1 114 ? 19.414 -5.217 -31.766 1.00 88.25 114 PRO A C 1
ATOM 817 O O . PRO A 1 114 ? 19.359 -4.011 -32.001 1.00 88.25 114 PRO A O 1
ATOM 820 N N . GLY A 1 115 ? 19.648 -5.701 -30.547 1.00 89.25 115 GLY A N 1
ATOM 821 C CA . GLY A 1 115 ? 19.848 -4.848 -29.379 1.00 89.25 115 GLY A CA 1
ATOM 822 C C . GLY A 1 115 ? 18.579 -4.169 -28.858 1.00 89.25 115 GLY A C 1
ATOM 823 O O . GLY A 1 115 ? 18.685 -3.409 -27.906 1.00 89.25 115 GLY A O 1
ATOM 824 N N . ILE A 1 116 ? 17.390 -4.427 -29.416 1.00 93.62 116 ILE A N 1
ATOM 825 C CA . ILE A 1 116 ? 16.126 -3.901 -28.884 1.00 93.62 116 ILE A CA 1
ATOM 826 C C . ILE A 1 116 ? 15.447 -4.961 -28.018 1.00 93.62 116 ILE A C 1
ATOM 828 O O . ILE A 1 116 ? 15.319 -6.118 -28.408 1.00 93.62 116 ILE A O 1
ATOM 832 N N . SER A 1 117 ? 14.967 -4.558 -26.844 1.00 94.62 117 SER A N 1
ATOM 833 C CA . SER A 1 117 ? 14.197 -5.417 -25.943 1.00 94.62 117 SER A CA 1
ATOM 834 C C . SER A 1 117 ? 12.918 -4.727 -25.481 1.00 94.62 117 SER A C 1
ATOM 836 O O . SER A 1 117 ? 12.796 -3.501 -25.540 1.00 94.62 117 SER A O 1
ATOM 838 N N . ALA A 1 118 ? 11.939 -5.524 -25.051 1.00 94.88 118 ALA A N 1
ATOM 839 C CA . ALA A 1 118 ? 10.676 -5.033 -24.521 1.00 94.88 118 ALA A CA 1
ATOM 840 C C . ALA A 1 118 ? 10.384 -5.638 -23.147 1.00 94.88 118 ALA A C 1
ATOM 842 O O . ALA A 1 118 ? 10.627 -6.820 -22.901 1.00 94.88 118 ALA A O 1
ATOM 843 N N . TRP A 1 119 ? 9.839 -4.822 -22.253 1.00 95.12 119 TRP A N 1
ATOM 844 C CA . TRP A 1 119 ? 9.484 -5.211 -20.895 1.00 95.12 119 TRP A CA 1
ATOM 845 C C . TRP A 1 119 ? 8.266 -4.434 -20.409 1.00 95.12 119 TRP A C 1
ATOM 847 O O . TRP A 1 119 ? 7.960 -3.341 -20.886 1.00 95.12 119 TRP A O 1
ATOM 857 N N . VAL A 1 120 ? 7.556 -5.013 -19.450 1.00 94.94 120 VAL A N 1
ATOM 858 C CA . VAL A 1 120 ? 6.425 -4.375 -18.783 1.00 94.94 120 VAL A CA 1
ATOM 859 C C . VAL A 1 120 ? 6.900 -3.860 -17.436 1.00 94.94 120 VAL A C 1
ATOM 861 O O . VAL A 1 120 ? 7.522 -4.598 -16.672 1.00 94.94 120 VAL A O 1
ATOM 864 N N . THR A 1 121 ? 6.583 -2.605 -17.137 1.00 94.56 121 THR A N 1
ATOM 865 C CA . THR A 1 121 ? 6.824 -1.983 -15.836 1.00 94.56 121 THR A CA 1
ATOM 866 C C . THR A 1 121 ? 5.491 -1.635 -15.188 1.00 94.56 121 THR A C 1
ATOM 868 O O . THR A 1 121 ? 4.703 -0.879 -15.750 1.00 94.56 121 THR A O 1
ATOM 871 N N . PHE A 1 122 ? 5.249 -2.154 -13.988 1.00 94.25 122 PHE A N 1
ATOM 872 C CA . PHE A 1 122 ? 4.135 -1.753 -13.135 1.00 94.25 122 PHE A CA 1
ATOM 873 C C . PHE A 1 122 ? 4.622 -0.769 -12.074 1.00 94.25 122 PHE A C 1
ATOM 875 O O . PHE A 1 122 ? 5.668 -0.988 -11.458 1.00 94.25 122 PHE A O 1
ATOM 882 N N . ARG A 1 123 ? 3.846 0.294 -11.841 1.00 93.31 123 ARG A N 1
ATOM 883 C CA . ARG A 1 123 ? 4.057 1.225 -10.730 1.00 93.31 123 ARG A CA 1
ATOM 884 C C . ARG A 1 123 ? 2.742 1.469 -10.001 1.00 93.31 123 ARG A C 1
ATOM 886 O O . ARG A 1 123 ? 1.837 2.090 -10.557 1.00 93.31 123 ARG A O 1
ATOM 893 N N . GLY A 1 124 ? 2.673 1.001 -8.759 1.00 91.94 124 GLY A N 1
ATOM 894 C CA . GLY A 1 124 ? 1.562 1.209 -7.836 1.00 91.94 124 GLY A CA 1
ATOM 895 C C . GLY A 1 124 ? 1.899 2.206 -6.732 1.00 91.94 124 GLY A C 1
ATOM 896 O O . GLY A 1 124 ? 3.048 2.297 -6.293 1.00 91.94 124 GLY A O 1
ATOM 897 N N . LEU A 1 125 ? 0.883 2.939 -6.284 1.00 93.50 125 LEU A N 1
ATOM 898 C CA . LEU A 1 125 ? 0.928 3.862 -5.153 1.00 93.50 125 LEU A CA 1
ATOM 899 C C . LEU A 1 125 ? -0.116 3.443 -4.114 1.00 93.50 125 LEU A C 1
ATOM 901 O O . LEU A 1 125 ? -1.242 3.104 -4.477 1.00 93.50 125 LEU A O 1
ATOM 905 N N . SER A 1 126 ? 0.274 3.472 -2.842 1.00 92.38 126 SER A N 1
ATOM 906 C CA . SER A 1 126 ? -0.618 3.292 -1.692 1.00 92.38 126 SER A CA 1
ATOM 907 C C . SER A 1 126 ? -1.076 4.645 -1.139 1.00 92.38 126 SER A C 1
ATOM 909 O O . SER A 1 126 ? -0.385 5.655 -1.306 1.00 92.38 126 SER A O 1
ATOM 911 N N . ARG A 1 127 ? -2.204 4.668 -0.416 1.00 89.12 127 ARG A N 1
ATOM 912 C CA . ARG A 1 127 ? -2.675 5.848 0.333 1.00 89.12 127 ARG A CA 1
ATOM 913 C C . ARG A 1 127 ? -1.672 6.336 1.384 1.00 89.12 127 ARG A C 1
ATOM 915 O O . ARG A 1 127 ? -1.649 7.521 1.689 1.00 89.12 127 ARG A O 1
ATOM 922 N N . THR A 1 128 ? -0.799 5.459 1.883 1.00 85.19 128 THR A N 1
ATOM 923 C CA . THR A 1 128 ? 0.304 5.819 2.798 1.00 85.19 128 THR A CA 1
ATOM 924 C C . THR A 1 128 ? 1.476 6.528 2.101 1.00 85.19 128 THR A C 1
ATOM 926 O O . THR A 1 128 ? 2.454 6.899 2.750 1.00 85.19 128 THR A O 1
ATOM 929 N N . GLY A 1 129 ? 1.416 6.703 0.775 1.00 87.00 129 GLY A N 1
ATOM 930 C CA . GLY A 1 129 ? 2.479 7.301 -0.038 1.00 87.00 129 GLY A CA 1
ATOM 931 C C . GLY A 1 129 ? 3.580 6.321 -0.460 1.00 87.00 129 GLY A C 1
ATOM 932 O O . GLY A 1 129 ? 4.484 6.699 -1.206 1.00 87.00 129 GLY A O 1
ATOM 933 N N . ARG A 1 130 ? 3.511 5.052 -0.034 1.00 88.06 130 ARG A N 1
ATOM 934 C CA . ARG A 1 130 ? 4.470 4.015 -0.442 1.00 88.06 130 ARG A CA 1
ATOM 935 C C . ARG A 1 130 ? 4.281 3.628 -1.910 1.00 88.06 130 ARG A C 1
ATOM 937 O O . ARG A 1 130 ? 3.162 3.600 -2.426 1.00 88.06 130 ARG A O 1
ATOM 944 N N . THR A 1 131 ? 5.382 3.281 -2.576 1.00 90.62 131 THR A N 1
ATOM 945 C CA . THR A 1 131 ? 5.381 2.829 -3.977 1.00 90.62 131 THR A CA 1
ATOM 946 C C . THR A 1 131 ? 5.757 1.359 -4.087 1.00 90.62 131 THR A C 1
ATOM 948 O O . THR A 1 131 ? 6.610 0.874 -3.349 1.00 90.62 131 THR A O 1
ATOM 951 N N . ALA A 1 132 ? 5.142 0.662 -5.038 1.00 89.00 132 ALA A N 1
ATOM 952 C CA . ALA A 1 132 ? 5.525 -0.686 -5.431 1.00 89.00 132 ALA A CA 1
ATOM 953 C C . ALA A 1 132 ? 5.839 -0.692 -6.926 1.00 89.00 132 ALA A C 1
ATOM 955 O O . ALA A 1 132 ? 5.016 -0.272 -7.743 1.00 89.00 132 ALA A O 1
ATOM 956 N N . VAL A 1 133 ? 7.043 -1.139 -7.282 1.00 89.94 133 VAL A N 1
ATOM 957 C CA . VAL A 1 133 ? 7.499 -1.202 -8.673 1.00 89.94 133 VAL A CA 1
ATOM 958 C C . VAL A 1 133 ? 7.947 -2.616 -8.994 1.00 89.94 133 VAL A C 1
ATOM 960 O O . VAL A 1 133 ? 8.696 -3.233 -8.236 1.00 89.94 133 VAL A O 1
ATOM 963 N N . ALA A 1 134 ? 7.506 -3.107 -10.143 1.00 90.00 134 ALA A N 1
ATOM 964 C CA . ALA A 1 134 ? 7.996 -4.343 -10.729 1.00 90.00 134 ALA A CA 1
ATOM 965 C C . ALA A 1 134 ? 8.274 -4.124 -12.208 1.00 90.00 134 ALA A C 1
ATOM 967 O O . ALA A 1 134 ? 7.611 -3.326 -12.871 1.00 90.00 134 ALA A O 1
ATOM 968 N N . SER A 1 135 ? 9.287 -4.808 -12.724 1.00 91.00 135 SER A N 1
ATOM 969 C CA . SER A 1 135 ? 9.614 -4.804 -14.145 1.00 91.00 135 SER A CA 1
ATOM 970 C C . SER A 1 135 ? 10.007 -6.204 -14.570 1.00 91.00 135 SER A C 1
ATOM 972 O O . SER A 1 135 ? 10.727 -6.888 -13.849 1.00 91.00 135 SER A O 1
ATOM 974 N N . THR A 1 136 ? 9.523 -6.637 -15.728 1.00 92.88 136 THR A N 1
ATOM 975 C CA . THR A 1 136 ? 9.835 -7.964 -16.260 1.00 92.88 136 THR A CA 1
ATOM 976 C C . THR A 1 136 ? 9.757 -7.974 -17.776 1.00 92.88 136 THR A C 1
ATOM 978 O O . THR A 1 136 ? 8.958 -7.242 -18.367 1.00 92.88 136 THR A O 1
ATOM 981 N N . ALA A 1 137 ? 10.615 -8.769 -18.417 1.00 94.00 137 ALA A N 1
ATOM 982 C CA . ALA A 1 137 ? 10.676 -8.801 -19.874 1.00 94.00 137 ALA A CA 1
ATOM 983 C C . ALA A 1 137 ? 9.382 -9.372 -20.459 1.00 94.00 137 ALA A C 1
ATOM 985 O O . ALA A 1 137 ? 8.778 -10.280 -19.879 1.00 94.00 137 ALA A O 1
ATOM 986 N N . LEU A 1 138 ? 8.988 -8.845 -21.616 1.00 95.06 138 LEU A N 1
ATOM 987 C CA . LEU A 1 138 ? 7.805 -9.284 -22.340 1.00 95.06 138 LEU A CA 1
ATOM 988 C C . LEU A 1 138 ? 7.969 -10.769 -22.726 1.00 95.06 138 LEU A C 1
ATOM 990 O O . LEU A 1 138 ? 8.964 -11.105 -23.373 1.00 95.06 138 LEU A O 1
ATOM 994 N N . PRO A 1 139 ? 7.041 -11.664 -22.334 1.00 95.00 139 PRO A N 1
ATOM 995 C CA . PRO A 1 139 ? 7.099 -13.061 -22.751 1.00 95.00 139 PRO A CA 1
ATOM 996 C C . PRO A 1 139 ? 6.861 -13.207 -24.257 1.00 95.00 139 PRO A C 1
ATOM 998 O O . PRO A 1 139 ? 6.377 -12.285 -24.916 1.00 95.00 139 PRO A O 1
ATOM 1001 N N . ALA A 1 140 ? 7.182 -14.378 -24.808 1.00 93.25 140 ALA A N 1
ATOM 1002 C CA . ALA A 1 140 ? 6.865 -14.685 -26.199 1.00 93.25 140 ALA A CA 1
ATOM 1003 C C . ALA A 1 140 ? 5.346 -14.645 -26.467 1.00 93.25 140 ALA A C 1
ATOM 1005 O O . ALA A 1 140 ? 4.566 -14.832 -25.531 1.00 93.25 140 ALA A O 1
ATOM 1006 N N . PRO A 1 141 ? 4.902 -14.399 -27.714 1.00 93.50 141 PRO A N 1
ATOM 1007 C CA . PRO A 1 141 ? 3.489 -14.483 -28.058 1.00 93.50 141 PRO A CA 1
ATOM 1008 C C . PRO A 1 141 ? 2.955 -15.881 -27.727 1.00 93.50 141 PRO A C 1
ATOM 1010 O O . PRO A 1 141 ? 3.586 -16.879 -28.064 1.00 93.50 141 PRO A O 1
ATOM 1013 N N . GLY A 1 142 ? 1.816 -15.943 -27.045 1.00 92.00 142 GLY A N 1
ATOM 1014 C CA . GLY A 1 142 ? 1.224 -17.165 -26.504 1.00 92.00 142 GLY A CA 1
ATOM 1015 C C . GLY A 1 142 ? 1.775 -17.609 -25.142 1.00 92.00 142 GLY A C 1
ATOM 1016 O O . GLY A 1 142 ? 1.281 -18.590 -24.596 1.00 92.00 142 GLY A O 1
ATOM 1017 N N . ALA A 1 143 ? 2.767 -16.917 -24.571 1.00 93.50 143 ALA A N 1
ATOM 1018 C CA . ALA A 1 143 ? 3.370 -17.279 -23.290 1.00 93.50 143 ALA A CA 1
ATOM 1019 C C . ALA A 1 143 ? 2.988 -16.309 -22.161 1.00 93.50 143 ALA A C 1
ATOM 1021 O O . ALA A 1 143 ? 2.719 -15.121 -22.372 1.00 93.50 143 ALA A O 1
ATOM 1022 N N . SER A 1 144 ? 3.031 -16.818 -20.928 1.00 92.50 144 SER A N 1
ATOM 1023 C CA . SER A 1 144 ? 2.870 -16.018 -19.717 1.00 92.50 144 SER A CA 1
ATOM 1024 C C . SER A 1 144 ? 4.147 -15.966 -18.892 1.00 92.50 144 SER A C 1
ATOM 1026 O O . SER A 1 144 ? 4.909 -16.930 -18.847 1.00 92.50 144 SER A O 1
ATOM 1028 N N . ARG A 1 145 ? 4.358 -14.850 -18.198 1.00 92.75 145 ARG A N 1
ATOM 1029 C CA . ARG A 1 145 ? 5.458 -14.665 -17.256 1.00 92.75 145 ARG A CA 1
ATOM 1030 C C . ARG A 1 145 ? 4.957 -14.025 -15.975 1.00 92.75 145 ARG A C 1
ATOM 1032 O O . ARG A 1 145 ? 4.110 -13.136 -16.009 1.00 92.75 145 ARG A O 1
ATOM 1039 N N . GLU A 1 146 ? 5.529 -14.454 -14.862 1.00 91.19 146 GLU A N 1
ATOM 1040 C CA . GLU A 1 146 ? 5.250 -13.906 -13.541 1.00 91.19 146 GLU A CA 1
ATOM 1041 C C . GLU A 1 146 ? 6.438 -13.086 -13.036 1.00 91.19 146 GLU A C 1
ATOM 1043 O O . GLU A 1 146 ? 7.597 -13.353 -13.367 1.00 91.19 146 GLU A O 1
ATOM 1048 N N . ALA A 1 147 ? 6.143 -12.048 -12.261 1.00 88.81 147 ALA A N 1
ATOM 1049 C CA . ALA A 1 147 ? 7.132 -11.204 -11.612 1.00 88.81 147 ALA A CA 1
ATOM 1050 C C . ALA A 1 147 ? 6.659 -10.802 -10.219 1.00 88.81 147 ALA A C 1
ATOM 1052 O O . ALA A 1 147 ? 5.475 -10.550 -10.009 1.00 88.81 147 ALA A O 1
ATOM 1053 N N . SER A 1 148 ? 7.586 -10.698 -9.269 1.00 88.06 148 SER A N 1
ATOM 1054 C CA . SER A 1 148 ? 7.243 -10.255 -7.922 1.00 88.06 148 SER A CA 1
ATOM 1055 C C . SER A 1 148 ? 7.083 -8.736 -7.844 1.00 88.06 148 SER A C 1
ATOM 1057 O O . SER A 1 148 ? 7.800 -7.983 -8.506 1.00 88.06 148 SER A O 1
ATOM 1059 N N . VAL A 1 149 ? 6.162 -8.287 -6.997 1.00 85.44 149 VAL A N 1
ATOM 1060 C CA . VAL A 1 149 ? 5.855 -6.884 -6.726 1.00 85.44 149 VAL A CA 1
ATOM 1061 C C . VAL A 1 149 ? 5.973 -6.655 -5.205 1.00 85.44 149 VAL A C 1
ATOM 1063 O O . VAL A 1 149 ? 5.186 -7.216 -4.440 1.00 85.44 149 VAL A O 1
ATOM 1066 N N . PRO A 1 150 ? 6.947 -5.854 -4.736 1.00 85.00 150 PRO A N 1
ATOM 1067 C CA . PRO A 1 150 ? 7.991 -5.201 -5.524 1.00 85.00 150 PRO A CA 1
ATOM 1068 C C . PRO A 1 150 ? 8.989 -6.212 -6.121 1.00 85.00 150 PRO A C 1
ATOM 1070 O O . PRO A 1 150 ? 9.110 -7.352 -5.665 1.00 85.00 150 PRO A O 1
ATOM 1073 N N . GLY A 1 151 ? 9.737 -5.784 -7.141 1.00 78.62 151 GLY A N 1
ATOM 1074 C CA . GLY A 1 151 ? 10.785 -6.613 -7.756 1.00 78.62 151 GLY A CA 1
ATOM 1075 C C . GLY A 1 151 ? 11.911 -6.998 -6.785 1.00 78.62 151 GLY A C 1
ATOM 1076 O O . GLY A 1 151 ? 12.583 -8.005 -6.983 1.00 78.62 151 GLY A O 1
ATOM 1077 N N . CYS A 1 152 ? 12.098 -6.223 -5.714 1.00 77.62 152 CYS A N 1
ATOM 1078 C CA . CYS A 1 152 ? 13.035 -6.500 -4.631 1.00 77.62 152 CYS A CA 1
ATOM 1079 C C . CYS A 1 152 ? 12.465 -5.989 -3.298 1.00 77.62 152 CYS A C 1
ATOM 1081 O O . CYS A 1 152 ? 11.739 -4.996 -3.278 1.00 77.62 152 CYS A O 1
ATOM 1083 N N . GLY A 1 153 ? 12.819 -6.648 -2.193 1.00 75.94 153 GLY A N 1
ATOM 1084 C CA . GLY A 1 153 ? 12.356 -6.304 -0.848 1.00 75.94 153 GLY A CA 1
ATOM 1085 C C . GLY A 1 153 ? 10.993 -6.900 -0.487 1.00 75.94 153 GLY A C 1
ATOM 1086 O O . GLY A 1 153 ? 10.562 -7.901 -1.069 1.00 75.94 153 GLY A O 1
ATOM 1087 N N . THR A 1 154 ? 10.351 -6.280 0.502 1.00 79.94 154 THR A N 1
ATOM 1088 C CA . THR A 1 154 ? 9.045 -6.666 1.052 1.00 79.94 154 THR A CA 1
ATOM 1089 C C . THR A 1 154 ? 8.002 -5.627 0.661 1.00 79.94 154 THR A C 1
ATOM 1091 O O . THR A 1 154 ? 8.282 -4.427 0.661 1.00 79.94 154 THR A O 1
ATOM 1094 N N . LEU A 1 155 ? 6.800 -6.084 0.323 1.00 84.88 155 LEU A N 1
ATOM 1095 C CA . LEU A 1 155 ? 5.639 -5.229 0.125 1.00 84.88 155 LEU A CA 1
ATOM 1096 C C . LEU A 1 155 ? 5.048 -4.873 1.495 1.00 84.88 155 LEU A C 1
ATOM 1098 O O . LEU A 1 155 ? 4.650 -5.757 2.249 1.00 84.88 155 LEU A O 1
ATOM 1102 N N . PHE A 1 156 ? 5.021 -3.586 1.825 1.00 85.19 156 PHE A N 1
ATOM 1103 C CA . PHE A 1 156 ? 4.440 -3.102 3.079 1.00 85.19 156 PHE A CA 1
ATOM 1104 C C . PHE A 1 156 ? 2.916 -3.081 3.008 1.00 85.19 156 PHE A C 1
ATOM 1106 O O . PHE A 1 156 ? 2.355 -3.066 1.914 1.00 85.19 156 PHE A O 1
ATOM 1113 N N . ARG A 1 157 ? 2.250 -3.037 4.170 1.00 89.50 157 ARG A N 1
ATOM 1114 C CA . ARG A 1 157 ? 0.788 -2.950 4.241 1.00 89.50 157 ARG A CA 1
ATOM 1115 C C . ARG A 1 157 ? 0.284 -1.780 3.389 1.00 89.50 157 ARG A C 1
ATOM 1117 O O . ARG A 1 157 ? 0.759 -0.647 3.509 1.00 89.50 157 ARG A O 1
ATOM 1124 N N . GLY A 1 158 ? -0.696 -2.056 2.539 1.00 91.31 158 GLY A N 1
ATOM 1125 C CA . GLY A 1 158 ? -1.232 -1.063 1.619 1.00 91.31 158 GLY A CA 1
ATOM 1126 C C . GLY A 1 158 ? -2.062 -1.683 0.510 1.00 91.31 158 GLY A C 1
ATOM 1127 O O . GLY A 1 158 ? -1.781 -2.799 0.068 1.00 91.31 158 GLY A O 1
ATOM 1128 N N . VAL A 1 159 ? -3.031 -0.925 0.001 1.00 92.06 159 VAL A N 1
ATOM 1129 C CA . VAL A 1 159 ? -3.638 -1.202 -1.304 1.00 92.06 159 VAL A CA 1
ATOM 1130 C C . VAL A 1 159 ? -2.926 -0.358 -2.356 1.00 92.06 159 VAL A C 1
ATOM 1132 O O . VAL A 1 159 ? -3.012 0.869 -2.371 1.00 92.06 159 VAL A O 1
ATOM 1135 N N . TYR A 1 160 ? -2.188 -1.025 -3.236 1.00 93.06 160 TYR A N 1
ATOM 1136 C CA . TYR A 1 160 ? -1.394 -0.407 -4.286 1.00 93.06 160 TYR A CA 1
ATOM 1137 C C . TYR A 1 160 ? -2.195 -0.359 -5.575 1.00 93.06 160 TYR A C 1
ATOM 1139 O O . TYR A 1 160 ? -2.456 -1.387 -6.201 1.00 93.06 160 TYR A O 1
ATOM 1147 N N . ARG A 1 161 ? -2.533 0.858 -6.000 1.00 94.00 161 ARG A N 1
ATOM 1148 C CA . ARG A 1 161 ? -3.249 1.116 -7.251 1.00 94.00 161 ARG A CA 1
ATOM 1149 C C . ARG A 1 161 ? -2.302 1.766 -8.238 1.00 94.00 161 ARG A C 1
ATOM 1151 O O . ARG A 1 161 ? -1.574 2.700 -7.899 1.00 94.00 161 ARG A O 1
ATOM 1158 N N . GLY A 1 162 ? -2.264 1.241 -9.453 1.00 92.75 162 GLY A N 1
ATOM 1159 C CA . GLY A 1 162 ? -1.239 1.624 -10.408 1.00 92.75 162 GLY A CA 1
ATOM 1160 C C . GLY A 1 162 ? -1.590 1.332 -11.848 1.00 92.75 162 GLY A C 1
ATOM 1161 O O . GLY A 1 162 ? -2.596 0.701 -12.165 1.00 92.75 162 GLY A O 1
ATOM 1162 N N . ARG A 1 163 ? -0.712 1.789 -12.733 1.00 91.75 163 ARG A N 1
ATOM 1163 C CA . ARG A 1 163 ? -0.775 1.482 -14.160 1.00 91.75 163 ARG A CA 1
ATOM 1164 C C . ARG A 1 163 ? 0.460 0.700 -14.562 1.00 91.75 163 ARG A C 1
ATOM 1166 O O . ARG A 1 163 ? 1.536 0.859 -13.979 1.00 91.75 163 ARG A O 1
ATOM 1173 N N . ALA A 1 164 ? 0.285 -0.141 -15.570 1.00 92.69 164 ALA A N 1
ATOM 1174 C CA . ALA A 1 164 ? 1.385 -0.799 -16.242 1.00 92.69 164 ALA A CA 1
ATOM 1175 C C . ALA A 1 164 ? 1.745 -0.038 -17.519 1.00 92.69 164 ALA A C 1
ATOM 1177 O O . ALA A 1 164 ? 0.885 0.516 -18.208 1.00 92.69 164 ALA A O 1
ATOM 1178 N N . VAL A 1 165 ? 3.033 -0.014 -17.827 1.00 93.56 165 VAL A N 1
ATOM 1179 C CA . VAL A 1 165 ? 3.591 0.608 -19.020 1.00 93.56 165 VAL A CA 1
ATOM 1180 C C . VAL A 1 165 ? 4.409 -0.442 -19.744 1.00 93.56 165 VAL A C 1
ATOM 1182 O O . VAL A 1 165 ? 5.290 -1.067 -19.157 1.00 93.56 165 VAL A O 1
ATOM 1185 N N . LEU A 1 166 ? 4.127 -0.623 -21.026 1.00 94.81 166 LEU A N 1
ATOM 1186 C CA . LEU A 1 166 ? 4.947 -1.430 -21.907 1.00 94.81 166 LEU A CA 1
ATOM 1187 C C . LEU A 1 166 ? 6.063 -0.552 -22.472 1.00 94.81 166 LEU A C 1
ATOM 1189 O O . LEU A 1 166 ? 5.811 0.486 -23.088 1.00 94.81 166 LEU A O 1
ATOM 1193 N N . VAL A 1 167 ? 7.305 -0.960 -22.253 1.00 93.81 167 VAL A N 1
ATOM 1194 C CA . VAL A 1 167 ? 8.504 -0.225 -22.649 1.00 93.81 167 VAL A CA 1
ATOM 1195 C C . VAL A 1 167 ? 9.265 -1.049 -23.676 1.00 93.81 167 VAL A C 1
ATOM 1197 O O . VAL A 1 167 ? 9.418 -2.254 -23.517 1.00 93.81 167 VAL A O 1
ATOM 1200 N N . ALA A 1 168 ? 9.716 -0.397 -24.742 1.00 94.31 168 ALA A N 1
ATOM 1201 C CA . ALA A 1 168 ? 10.698 -0.928 -25.675 1.00 94.31 168 ALA A CA 1
ATOM 1202 C C . ALA A 1 168 ? 11.912 0.001 -25.656 1.00 94.31 168 ALA A C 1
ATOM 1204 O O . ALA A 1 168 ? 11.744 1.222 -25.715 1.00 94.31 168 ALA A O 1
ATOM 1205 N N . GLY A 1 169 ? 13.113 -0.551 -25.556 1.00 93.94 169 GLY A N 1
ATOM 1206 C CA . GLY A 1 169 ? 14.346 0.229 -25.503 1.00 93.94 169 GLY A CA 1
ATOM 1207 C C . GLY A 1 169 ? 15.529 -0.543 -26.059 1.00 93.94 169 GLY A C 1
ATOM 1208 O O . GLY A 1 169 ? 15.476 -1.768 -26.193 1.00 93.94 169 GLY A O 1
ATOM 1209 N N . ASP A 1 170 ? 16.580 0.189 -26.406 1.00 94.56 170 ASP A N 1
ATOM 1210 C CA . ASP A 1 170 ? 17.829 -0.393 -26.882 1.00 94.56 170 ASP A CA 1
ATOM 1211 C C . ASP A 1 170 ? 18.757 -0.813 -25.729 1.00 94.56 170 ASP A C 1
ATOM 1213 O O . ASP A 1 170 ? 18.639 -0.339 -24.597 1.00 94.56 170 ASP A O 1
ATOM 1217 N N . ALA A 1 171 ? 19.704 -1.699 -26.033 1.00 91.62 171 ALA A N 1
ATOM 1218 C CA . ALA A 1 171 ? 20.656 -2.276 -25.090 1.00 91.62 171 ALA A CA 1
ATOM 1219 C C . ALA A 1 171 ? 21.644 -1.250 -24.511 1.00 91.62 171 ALA A C 1
ATOM 1221 O O . ALA A 1 171 ? 22.151 -1.451 -23.408 1.00 91.62 171 ALA A O 1
ATOM 1222 N N . PHE A 1 172 ? 21.896 -0.143 -25.216 1.00 91.31 172 PHE A N 1
ATOM 1223 C CA . PHE A 1 172 ? 22.755 0.947 -24.743 1.00 91.31 172 PHE A CA 1
ATOM 1224 C C . PHE A 1 172 ? 21.979 1.966 -23.891 1.00 91.31 172 PHE A C 1
ATOM 1226 O O . PHE A 1 172 ? 22.565 2.792 -23.185 1.00 91.31 172 PHE A O 1
ATOM 1233 N N . GLY A 1 173 ? 20.646 1.887 -23.914 1.00 90.69 173 GLY A N 1
ATOM 1234 C CA . GLY A 1 173 ? 19.742 2.777 -23.211 1.00 90.69 173 GLY A CA 1
ATOM 1235 C C . GLY A 1 173 ? 19.713 4.183 -23.799 1.00 90.69 173 GLY A C 1
ATOM 1236 O O . GLY A 1 173 ? 19.513 5.129 -23.039 1.00 90.69 173 GLY A O 1
ATOM 1237 N N . PHE A 1 174 ? 19.931 4.355 -25.103 1.00 93.62 174 PHE A N 1
ATOM 1238 C CA . PHE A 1 174 ? 19.856 5.657 -25.771 1.00 93.62 174 PHE A CA 1
ATOM 1239 C C . PHE A 1 174 ? 18.412 6.151 -25.907 1.00 93.62 174 PHE A C 1
ATOM 1241 O O . PHE A 1 174 ? 18.106 7.284 -25.536 1.00 93.62 174 PHE A O 1
ATOM 1248 N N . TRP A 1 175 ? 17.516 5.292 -26.380 1.00 94.56 175 TRP A N 1
ATOM 1249 C CA . TRP A 1 175 ? 16.140 5.595 -26.748 1.00 94.56 175 TRP A CA 1
ATOM 1250 C C . TRP A 1 175 ? 15.160 4.662 -26.039 1.00 94.56 175 TRP A C 1
ATOM 1252 O O . TRP A 1 175 ? 15.415 3.478 -25.825 1.00 94.56 175 TRP A O 1
ATOM 1262 N N . SER A 1 176 ? 13.981 5.185 -25.700 1.00 93.75 176 SER A N 1
ATOM 1263 C CA . SER A 1 176 ? 12.886 4.358 -25.190 1.00 93.75 176 SER A CA 1
ATOM 1264 C C . SER A 1 176 ? 11.535 4.790 -25.751 1.00 93.75 176 SER A C 1
ATOM 1266 O O . SER A 1 176 ? 11.245 5.980 -25.876 1.00 93.75 176 SER A O 1
ATOM 1268 N N . SER A 1 177 ? 10.697 3.803 -26.063 1.00 94.06 177 SER A N 1
ATOM 1269 C CA . SER A 1 177 ? 9.296 3.966 -26.440 1.00 94.06 177 SER A CA 1
ATOM 1270 C C . SER A 1 177 ? 8.399 3.339 -25.379 1.00 94.06 177 SER A C 1
ATOM 1272 O O . SER A 1 177 ? 8.450 2.136 -25.109 1.00 94.06 177 SER A O 1
ATOM 1274 N N . ARG A 1 178 ? 7.543 4.159 -24.781 1.00 93.88 178 ARG A N 1
ATOM 1275 C CA . ARG A 1 178 ? 6.648 3.813 -23.680 1.00 93.88 178 ARG A CA 1
ATOM 1276 C C . ARG A 1 178 ? 5.208 3.896 -24.158 1.00 93.88 178 ARG A C 1
ATOM 1278 O O . ARG A 1 178 ? 4.809 4.894 -24.753 1.00 93.88 178 ARG A O 1
ATOM 1285 N N . ARG A 1 179 ? 4.429 2.862 -23.866 1.00 92.44 179 ARG A N 1
ATOM 1286 C CA . ARG A 1 179 ? 2.987 2.825 -24.095 1.00 92.44 179 ARG A CA 1
ATOM 1287 C C . ARG A 1 179 ? 2.307 2.463 -22.792 1.00 92.44 179 ARG A C 1
ATOM 1289 O O . ARG A 1 179 ? 2.528 1.377 -22.260 1.00 92.44 179 ARG A O 1
ATOM 1296 N N . GLU A 1 180 ? 1.497 3.373 -22.272 1.00 91.06 180 GLU A N 1
ATOM 1297 C CA . GLU A 1 180 ? 0.640 3.053 -21.133 1.00 91.06 180 GLU A CA 1
ATOM 1298 C C . GLU A 1 180 ? -0.388 1.992 -21.535 1.00 91.06 180 GLU A C 1
ATOM 1300 O O . GLU A 1 180 ? -0.920 2.001 -22.648 1.00 91.06 180 GLU A O 1
ATOM 1305 N N . LEU A 1 181 ? -0.652 1.050 -20.639 1.00 90.25 181 LEU A N 1
ATOM 1306 C CA . LEU A 1 181 ? -1.648 0.014 -20.865 1.00 90.25 181 LEU A CA 1
ATOM 1307 C C . LEU A 1 181 ? -2.994 0.454 -20.270 1.00 90.25 181 LEU A C 1
ATOM 1309 O O . LEU A 1 181 ? -3.024 1.200 -19.280 1.00 90.25 181 LEU A O 1
ATOM 1313 N N . PRO A 1 182 ? -4.120 0.061 -20.890 1.00 85.94 182 PRO A N 1
ATOM 1314 C CA . PRO A 1 182 ? -5.438 0.383 -20.366 1.00 85.94 182 PRO A CA 1
ATOM 1315 C C . PRO A 1 182 ? -5.682 -0.321 -19.024 1.00 85.94 182 PRO A C 1
ATOM 1317 O O . PRO A 1 182 ? -5.132 -1.381 -18.747 1.00 85.94 182 PRO A O 1
ATOM 1320 N N . GLY A 1 183 ? -6.544 0.277 -18.200 1.00 86.12 183 GLY A N 1
ATOM 1321 C CA . GLY A 1 183 ? -6.895 -0.252 -16.880 1.00 86.12 183 GLY A CA 1
ATOM 1322 C C . GLY A 1 183 ? -6.038 0.288 -15.733 1.00 86.12 183 GLY A C 1
ATOM 1323 O O . GLY A 1 183 ? -4.985 0.900 -15.925 1.00 86.12 183 GLY A O 1
ATOM 1324 N N . ILE A 1 184 ? -6.557 0.105 -14.522 1.00 90.00 184 ILE A N 1
ATOM 1325 C CA . ILE A 1 184 ? -5.839 0.309 -13.264 1.00 90.00 184 ILE A CA 1
ATOM 1326 C C . ILE A 1 184 ? -5.696 -1.079 -12.659 1.00 90.00 184 ILE A C 1
ATOM 1328 O O . ILE A 1 184 ? -6.689 -1.790 -12.524 1.00 90.00 184 ILE A O 1
ATOM 1332 N N . LEU A 1 185 ? -4.467 -1.462 -12.337 1.00 91.62 185 LEU A N 1
ATOM 1333 C CA . LEU A 1 185 ? -4.201 -2.695 -11.620 1.00 91.62 185 LEU A CA 1
ATOM 1334 C C . LEU A 1 185 ? -4.154 -2.391 -10.126 1.00 91.62 185 LEU A C 1
ATOM 1336 O O . LEU A 1 185 ? -3.606 -1.365 -9.707 1.00 91.62 185 LEU A O 1
ATOM 1340 N N . GLU A 1 186 ? -4.722 -3.296 -9.343 1.00 91.12 186 GLU A N 1
ATOM 1341 C CA . GLU A 1 186 ? -4.776 -3.205 -7.893 1.00 91.12 186 GLU A CA 1
ATOM 1342 C C . GLU A 1 186 ? -4.167 -4.463 -7.277 1.00 91.12 186 GLU A C 1
ATOM 1344 O O . GLU A 1 186 ? -4.400 -5.575 -7.744 1.00 91.12 186 GLU A O 1
ATOM 1349 N N . THR A 1 187 ? -3.374 -4.281 -6.228 1.00 90.81 187 THR A N 1
ATOM 1350 C CA . THR A 1 187 ? -2.914 -5.368 -5.364 1.00 90.81 187 THR A CA 1
ATOM 1351 C C . THR A 1 187 ? -2.905 -4.900 -3.919 1.00 90.81 187 THR A C 1
ATOM 1353 O O . THR A 1 187 ? -2.686 -3.718 -3.654 1.00 90.81 187 THR A O 1
ATOM 1356 N N . ALA A 1 188 ? -3.147 -5.811 -2.984 1.00 90.00 188 ALA A N 1
ATOM 1357 C CA . ALA A 1 188 ? -3.179 -5.510 -1.563 1.00 90.00 188 ALA A CA 1
ATOM 1358 C C . ALA A 1 188 ? -2.143 -6.340 -0.803 1.00 90.00 188 ALA A C 1
ATOM 1360 O O . ALA A 1 188 ? -1.953 -7.531 -1.064 1.00 90.00 188 ALA A O 1
ATOM 1361 N N . ALA A 1 189 ? -1.496 -5.682 0.153 1.00 89.94 189 ALA A N 1
ATOM 1362 C CA . ALA A 1 189 ? -0.730 -6.296 1.222 1.00 89.94 189 ALA A CA 1
ATOM 1363 C C . ALA A 1 189 ? -1.529 -6.143 2.517 1.00 89.94 189 ALA A C 1
ATOM 1365 O O . ALA A 1 189 ? -1.685 -5.028 3.029 1.00 89.94 189 ALA A O 1
ATOM 1366 N N . PHE A 1 190 ? -2.070 -7.256 3.008 1.00 89.31 190 PHE A N 1
ATOM 1367 C CA . PHE A 1 190 ? -2.901 -7.268 4.206 1.00 89.31 190 PHE A CA 1
ATOM 1368 C C . PHE A 1 190 ? -2.053 -7.161 5.481 1.00 89.31 190 PHE A C 1
ATOM 1370 O O . PHE A 1 190 ? -0.916 -7.636 5.498 1.00 89.31 190 PHE A O 1
ATOM 1377 N N . PRO A 1 191 ? -2.582 -6.530 6.544 1.00 87.44 191 PRO A N 1
ATOM 1378 C CA . PRO A 1 191 ? -1.931 -6.537 7.846 1.00 87.44 191 PRO A CA 1
ATOM 1379 C C . PRO A 1 191 ? -1.949 -7.938 8.454 1.00 87.44 191 PRO A C 1
ATOM 1381 O O . PRO A 1 191 ? -2.843 -8.743 8.187 1.00 87.44 191 PRO A O 1
ATOM 1384 N N . GLU A 1 192 ? -0.983 -8.200 9.322 1.00 82.69 192 GLU A N 1
ATOM 1385 C CA . GLU A 1 192 ? -0.887 -9.461 10.042 1.00 82.69 192 GLU A CA 1
ATOM 1386 C C . GLU A 1 192 ? -1.290 -9.265 11.492 1.00 82.69 192 GLU A C 1
ATOM 1388 O O . GLU A 1 192 ? -0.935 -8.252 12.092 1.00 82.69 192 GLU A O 1
ATOM 1393 N N . PRO A 1 193 ? -2.029 -10.209 12.084 1.00 82.69 193 PRO A N 1
ATOM 1394 C CA . PRO A 1 193 ? -2.430 -10.072 13.467 1.00 82.69 193 PRO A CA 1
ATOM 1395 C C . PRO A 1 193 ? -1.213 -10.168 14.388 1.00 82.69 193 PRO A C 1
ATOM 1397 O O . PRO A 1 193 ? -0.550 -11.202 14.472 1.00 82.69 193 PRO A O 1
ATOM 1400 N N . GLU A 1 194 ? -0.960 -9.107 15.146 1.00 72.38 194 GLU A N 1
ATOM 1401 C CA . GLU A 1 194 ? 0.004 -9.139 16.240 1.00 72.38 194 GLU A CA 1
ATOM 1402 C C . GLU A 1 194 ? -0.690 -9.667 17.497 1.00 72.38 194 GLU A C 1
ATOM 1404 O O . GLU A 1 194 ? -1.554 -9.027 18.102 1.00 72.38 194 GLU A O 1
ATOM 1409 N N . GLY A 1 195 ? -0.355 -10.896 17.879 1.00 58.06 195 GLY A N 1
ATOM 1410 C CA . GLY A 1 195 ? -1.095 -11.606 18.912 1.00 58.06 195 GLY A CA 1
ATOM 1411 C C . GLY A 1 195 ? -0.716 -11.154 20.303 1.00 58.06 195 GLY A C 1
ATOM 1412 O O . GLY A 1 195 ? 0.190 -11.764 20.864 1.00 58.06 195 GLY A O 1
ATOM 1413 N N . ARG A 1 196 ? -1.387 -10.136 20.879 1.00 56.53 196 ARG A N 1
ATOM 1414 C CA . ARG A 1 196 ? -1.307 -9.913 22.337 1.00 56.53 196 ARG A CA 1
ATOM 1415 C C . ARG A 1 196 ? -2.119 -8.765 22.974 1.00 56.53 196 ARG A C 1
ATOM 1417 O O . ARG A 1 196 ? -1.734 -8.337 24.063 1.00 56.53 196 ARG A O 1
ATOM 1424 N N . ALA A 1 197 ? -3.153 -8.204 22.356 1.00 53.53 197 ALA A N 1
ATOM 1425 C CA . ALA A 1 197 ? -3.932 -7.179 23.053 1.00 53.53 197 ALA A CA 1
ATOM 1426 C C . ALA A 1 197 ? -4.873 -7.831 24.091 1.00 53.53 197 ALA A C 1
ATOM 1428 O O . ALA A 1 197 ? -5.733 -8.642 23.744 1.00 53.53 197 ALA A O 1
ATOM 1429 N N . THR A 1 198 ? -4.666 -7.526 25.375 1.00 56.06 198 THR A N 1
ATOM 1430 C CA . THR A 1 198 ? -5.435 -8.061 26.512 1.00 56.06 198 THR A CA 1
ATOM 1431 C C . THR A 1 198 ? -6.200 -6.941 27.206 1.00 56.06 198 THR A C 1
ATOM 1433 O O . THR A 1 198 ? -5.624 -5.899 27.493 1.00 56.06 198 THR A O 1
ATOM 1436 N N . GLY A 1 199 ? -7.482 -7.163 27.496 1.00 60.97 199 GLY A N 1
ATOM 1437 C CA . GLY A 1 199 ? -8.368 -6.180 28.128 1.00 60.97 199 GLY A CA 1
ATOM 1438 C C . GLY A 1 199 ? -9.676 -6.051 27.354 1.00 60.97 199 GLY A C 1
ATOM 1439 O O . GLY A 1 199 ? -9.671 -5.963 26.129 1.00 60.97 199 GLY A O 1
ATOM 1440 N N . LEU A 1 200 ? -10.805 -6.089 28.053 1.00 64.56 200 LEU A N 1
ATOM 1441 C CA . LEU A 1 200 ? -12.137 -5.928 27.472 1.00 64.56 200 LEU A CA 1
ATOM 1442 C C . LEU A 1 200 ? -12.713 -4.599 27.965 1.00 64.56 200 LEU A C 1
ATOM 1444 O O . LEU A 1 200 ? -12.654 -4.351 29.172 1.00 64.56 200 LEU A O 1
ATOM 1448 N N . PRO A 1 201 ? -13.269 -3.744 27.088 1.00 63.69 201 PRO A N 1
ATOM 1449 C CA . PRO A 1 201 ? -14.037 -2.602 27.558 1.00 63.69 201 PRO A CA 1
ATOM 1450 C C . PRO A 1 201 ? -15.228 -3.102 28.384 1.00 63.69 201 PRO A C 1
ATOM 1452 O O . PRO A 1 201 ? -15.882 -4.087 28.024 1.00 63.69 201 PRO A O 1
ATOM 1455 N N . ARG A 1 202 ? -15.497 -2.442 29.516 1.00 61.53 202 ARG A N 1
ATOM 1456 C CA . ARG A 1 202 ? -16.628 -2.786 30.389 1.00 61.53 202 ARG A CA 1
ATOM 1457 C C . ARG A 1 202 ? -17.947 -2.675 29.611 1.00 61.53 202 ARG A C 1
ATOM 1459 O O . ARG A 1 202 ? -18.092 -1.843 28.718 1.00 61.53 202 ARG A O 1
ATOM 1466 N N . GLY A 1 203 ? -18.891 -3.567 29.914 1.00 55.38 203 GLY A N 1
ATOM 1467 C CA . GLY A 1 203 ? -20.138 -3.717 29.150 1.00 55.38 203 GLY A CA 1
ATOM 1468 C C . GLY A 1 203 ? -20.023 -4.596 27.895 1.00 55.38 203 GLY A C 1
ATOM 1469 O O . GLY A 1 203 ? -21.015 -4.776 27.187 1.00 55.38 203 GLY A O 1
ATOM 1470 N N . SER A 1 204 ? -18.844 -5.165 27.617 1.00 57.28 204 SER A N 1
ATOM 1471 C CA . SER A 1 204 ? -18.667 -6.253 26.651 1.00 57.28 204 SER A CA 1
ATOM 1472 C C . SER A 1 204 ? -19.076 -7.596 27.271 1.00 57.28 204 SER A C 1
ATOM 1474 O O . SER A 1 204 ? -18.558 -7.962 28.321 1.00 57.28 204 SER A O 1
ATOM 1476 N N . GLY A 1 205 ? -19.976 -8.346 26.626 1.00 55.28 205 GLY A N 1
ATOM 1477 C CA . GLY A 1 205 ? -20.530 -9.612 27.151 1.00 55.28 205 GLY A CA 1
ATOM 1478 C C . GLY A 1 205 ? -19.627 -10.838 27.046 1.00 55.28 205 GLY A C 1
ATOM 1479 O O . GLY A 1 205 ? -20.094 -11.906 26.656 1.00 55.28 205 GLY A O 1
ATOM 1480 N N . GLY A 1 206 ? -18.334 -10.670 27.320 1.00 48.88 206 GLY A N 1
ATOM 1481 C CA . GLY A 1 206 ? -17.298 -11.683 27.107 1.00 48.88 206 GLY A CA 1
ATOM 1482 C C . GLY A 1 206 ? -16.716 -12.300 28.378 1.00 48.88 206 GLY A C 1
ATOM 1483 O O . GLY A 1 206 ? -15.871 -13.191 28.268 1.00 48.88 206 GLY A O 1
ATOM 1484 N N . ASN A 1 207 ? -17.117 -11.853 29.573 1.00 47.97 207 ASN A N 1
ATOM 1485 C CA . ASN A 1 207 ? -16.624 -12.449 30.812 1.00 47.97 207 ASN A CA 1
ATOM 1486 C C . ASN A 1 207 ? -17.394 -13.736 31.130 1.00 47.97 207 ASN A C 1
ATOM 1488 O O . ASN A 1 207 ? -18.621 -13.769 31.110 1.00 47.97 207 ASN A O 1
ATOM 1492 N N . ARG A 1 208 ? -16.677 -14.811 31.493 1.00 45.41 208 ARG A N 1
ATOM 1493 C CA . ARG A 1 208 ? -17.299 -16.043 32.022 1.00 45.41 208 ARG A CA 1
ATOM 1494 C C . ARG A 1 208 ? -18.116 -15.777 33.294 1.00 45.41 208 ARG A C 1
ATOM 1496 O O . ARG A 1 208 ? -19.024 -16.545 33.584 1.00 45.41 208 ARG A O 1
ATOM 1503 N N . GLU A 1 209 ? -17.829 -14.693 34.010 1.00 43.38 209 GLU A N 1
ATOM 1504 C CA . GLU A 1 209 ? -18.609 -14.237 35.165 1.00 43.38 209 GLU A CA 1
ATOM 1505 C C . GLU A 1 209 ? -19.982 -13.658 34.776 1.00 43.38 209 GLU A C 1
ATOM 1507 O O . GLU A 1 209 ? -20.920 -13.782 35.561 1.00 43.38 209 GLU A O 1
ATOM 1512 N N . ASP A 1 210 ? -20.176 -13.189 33.535 1.00 44.03 210 ASP A N 1
ATOM 1513 C CA . ASP A 1 210 ? -21.501 -12.794 33.016 1.00 44.03 210 ASP A CA 1
ATOM 1514 C C . ASP A 1 210 ? -22.413 -14.011 32.772 1.00 44.03 210 ASP A C 1
ATOM 1516 O O . ASP A 1 210 ? -23.619 -13.879 32.554 1.00 44.03 210 ASP A O 1
ATOM 1520 N N . ALA A 1 211 ? -21.873 -15.235 32.851 1.00 41.50 211 ALA A N 1
ATOM 1521 C CA . ALA A 1 211 ? -22.691 -16.443 32.875 1.00 41.50 211 ALA A CA 1
ATOM 1522 C C . ALA A 1 211 ? -23.506 -16.574 34.175 1.00 41.50 211 ALA A C 1
ATOM 1524 O O . ALA A 1 211 ? -24.478 -17.330 34.192 1.00 41.50 211 ALA A O 1
ATOM 1525 N N . SER A 1 212 ? -23.159 -15.833 35.238 1.00 40.41 212 SER A N 1
ATOM 1526 C CA . SER A 1 212 ? -23.985 -15.764 36.452 1.00 40.41 212 SER A CA 1
ATOM 1527 C C . SER A 1 212 ? -25.307 -15.021 36.213 1.00 40.41 212 SER A C 1
ATOM 1529 O O . SER A 1 212 ? -26.323 -15.386 36.800 1.00 40.41 212 SER A O 1
ATOM 1531 N N . ASP A 1 213 ? -25.338 -14.097 35.249 1.00 41.28 213 ASP A N 1
ATOM 1532 C CA . ASP A 1 213 ? -26.539 -13.346 34.861 1.00 41.28 213 ASP A CA 1
ATOM 1533 C C . ASP A 1 213 ? -27.418 -14.121 33.857 1.00 41.28 213 ASP A C 1
ATOM 1535 O O . ASP A 1 213 ? -28.615 -13.878 33.686 1.00 41.28 213 ASP A O 1
ATOM 1539 N N . ARG A 1 214 ? -26.851 -15.160 33.227 1.00 41.44 214 ARG A N 1
ATOM 1540 C CA . ARG A 1 214 ? -27.582 -16.078 32.338 1.00 41.44 214 ARG A CA 1
ATOM 1541 C C . ARG A 1 214 ? -28.621 -16.924 33.085 1.00 41.44 214 ARG A C 1
ATOM 1543 O O . ARG A 1 214 ? -29.522 -17.458 32.446 1.00 41.44 214 ARG A O 1
ATOM 1550 N N . ARG A 1 215 ? -28.535 -17.030 34.417 1.00 40.69 215 ARG A N 1
ATOM 1551 C CA . ARG A 1 215 ? -29.545 -17.720 35.238 1.00 40.69 215 ARG A CA 1
ATOM 1552 C C . ARG A 1 215 ? -30.771 -16.866 35.572 1.00 40.69 215 ARG A C 1
ATOM 1554 O O . ARG A 1 215 ? -31.746 -17.430 36.050 1.00 40.69 215 ARG A O 1
ATOM 1561 N N . ILE A 1 216 ? -30.744 -15.561 35.289 1.00 46.12 216 ILE A N 1
ATOM 1562 C CA . ILE A 1 216 ? -31.876 -14.649 35.536 1.00 46.12 216 ILE A CA 1
ATOM 1563 C C . ILE A 1 216 ? -32.679 -14.394 34.246 1.00 46.12 216 ILE A C 1
ATOM 1565 O O . ILE A 1 216 ? -33.810 -13.932 34.292 1.00 46.12 216 ILE A O 1
ATOM 1569 N N . ARG A 1 217 ? -32.144 -14.767 33.075 1.00 47.41 217 ARG A N 1
ATOM 1570 C CA . ARG A 1 217 ? -32.813 -14.604 31.772 1.00 47.41 217 ARG A CA 1
ATOM 1571 C C . ARG A 1 217 ? -33.727 -15.776 31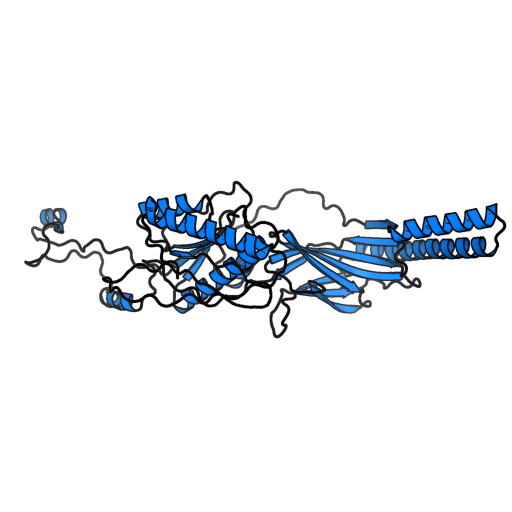.412 1.00 47.41 217 ARG A C 1
ATOM 1573 O O . ARG A 1 217 ? -33.543 -16.416 30.376 1.00 47.41 217 ARG A O 1
ATOM 1580 N N . GLY A 1 218 ? -34.708 -16.037 32.269 1.00 33.94 218 GLY A N 1
ATOM 1581 C CA . GLY A 1 218 ? -36.017 -16.470 31.782 1.00 33.94 218 GLY A CA 1
ATOM 1582 C C . GLY A 1 218 ? -36.703 -15.280 31.113 1.00 33.94 218 GLY A C 1
ATOM 1583 O O . GLY A 1 218 ? -36.315 -14.141 31.347 1.00 33.94 218 GLY A O 1
ATOM 1584 N N . GLU A 1 219 ? -37.657 -15.533 30.235 1.00 37.81 219 GLU A N 1
ATOM 1585 C CA . GLU A 1 219 ? -38.392 -14.569 29.411 1.00 37.81 219 GLU A CA 1
ATOM 1586 C C . GLU A 1 219 ? -39.280 -13.602 30.213 1.00 37.81 219 GLU A C 1
ATOM 1588 O O . GLU A 1 219 ? -40.446 -13.414 29.888 1.00 37.81 219 GLU A O 1
ATOM 1593 N N . ASP A 1 220 ? -38.757 -12.944 31.238 1.00 39.59 220 ASP A N 1
ATOM 1594 C CA . ASP A 1 220 ? -39.555 -12.036 32.036 1.00 39.59 220 ASP A CA 1
ATOM 1595 C C . ASP A 1 220 ? -39.336 -10.607 31.560 1.00 39.59 220 ASP A C 1
ATOM 1597 O O . ASP A 1 220 ? -38.237 -10.043 31.513 1.00 39.59 220 ASP A O 1
ATOM 1601 N N . ARG A 1 221 ? -40.463 -10.019 31.169 1.00 45.69 221 ARG A N 1
ATOM 1602 C CA . ARG A 1 221 ? -40.689 -8.581 31.124 1.00 45.69 221 ARG A CA 1
ATOM 1603 C C . ARG A 1 221 ? -40.166 -7.951 32.419 1.00 45.69 221 ARG A C 1
ATOM 1605 O O . ARG A 1 221 ? -39.890 -8.625 33.400 1.00 45.69 221 ARG A O 1
ATOM 1612 N N . PHE A 1 222 ? -40.050 -6.631 32.423 1.00 51.38 222 PHE A N 1
ATOM 1613 C CA . PHE A 1 222 ? -39.771 -5.813 33.602 1.00 51.38 222 PHE A CA 1
ATOM 1614 C C . PHE A 1 222 ? -40.833 -6.008 34.710 1.00 51.38 222 PHE A C 1
ATOM 1616 O O . PHE A 1 222 ? -41.621 -5.102 34.978 1.00 51.38 222 PHE A O 1
ATOM 1623 N N . ASP A 1 223 ? -40.879 -7.183 35.333 1.00 59.72 223 ASP A N 1
ATOM 1624 C CA . ASP A 1 223 ? -41.870 -7.560 36.323 1.00 59.72 223 ASP A CA 1
ATOM 1625 C C . ASP A 1 223 ? -41.437 -6.974 37.657 1.00 59.72 223 ASP A C 1
ATOM 1627 O O . ASP A 1 223 ? -40.481 -7.385 38.318 1.00 59.72 223 ASP A O 1
ATOM 1631 N N . SER A 1 224 ? -42.144 -5.915 38.025 1.00 69.50 224 SER A N 1
ATOM 1632 C CA . SER A 1 224 ? -42.144 -5.387 39.373 1.00 69.50 224 SER A CA 1
ATOM 1633 C C . SER A 1 224 ? -42.485 -6.519 40.342 1.00 69.50 224 SER A C 1
ATOM 1635 O O . SER A 1 224 ? -43.576 -7.082 40.263 1.00 69.50 224 SER A O 1
ATOM 1637 N N . ARG A 1 225 ? -41.573 -6.849 41.261 1.00 83.38 225 ARG A N 1
ATOM 1638 C CA . ARG A 1 225 ? -41.828 -7.880 42.275 1.00 83.38 225 ARG A CA 1
ATOM 1639 C C . ARG A 1 225 ? -42.520 -7.295 43.509 1.00 83.38 225 ARG A C 1
ATOM 1641 O O . ARG A 1 225 ? -42.285 -6.117 43.812 1.00 83.38 225 ARG A O 1
ATOM 1648 N N . PRO A 1 226 ? -43.303 -8.094 44.256 1.00 86.75 226 PRO A N 1
ATOM 1649 C CA . PRO A 1 226 ? -43.828 -7.684 45.552 1.00 86.75 226 PRO A CA 1
ATOM 1650 C C . PRO A 1 226 ? -42.701 -7.286 46.512 1.00 86.75 226 PRO A C 1
ATOM 1652 O O . PRO A 1 226 ? -41.620 -7.890 46.525 1.00 86.75 226 PRO A O 1
ATOM 1655 N N . TYR A 1 227 ? -42.958 -6.247 47.299 1.00 87.25 227 TYR A N 1
ATOM 1656 C CA . TYR A 1 227 ? -42.083 -5.797 48.372 1.00 87.25 227 TYR A CA 1
ATOM 1657 C C . TYR A 1 227 ? -41.968 -6.868 49.456 1.00 87.25 227 TYR A C 1
ATOM 1659 O O . TYR A 1 227 ? -42.974 -7.414 49.911 1.00 87.25 227 TYR A O 1
ATOM 1667 N N . VAL A 1 228 ? -40.740 -7.124 49.902 1.00 88.50 228 VAL A N 1
ATOM 1668 C CA . VAL A 1 228 ? -40.455 -7.964 51.064 1.00 88.50 228 VAL A CA 1
ATOM 1669 C C . VAL A 1 228 ? -39.819 -7.082 52.145 1.00 88.50 228 VAL A C 1
ATOM 1671 O O . VAL A 1 228 ? -38.968 -6.246 51.824 1.00 88.50 228 VAL A O 1
ATOM 1674 N N . PRO A 1 229 ? -40.199 -7.238 53.428 1.00 83.19 229 PRO A N 1
ATOM 1675 C CA . PRO A 1 229 ? -39.567 -6.510 54.524 1.00 83.19 229 PRO A CA 1
ATOM 1676 C C . PRO A 1 229 ? -38.039 -6.668 54.497 1.00 83.19 229 PRO A C 1
ATOM 1678 O O . PRO A 1 229 ? -37.522 -7.778 54.599 1.00 83.19 229 PRO A O 1
ATOM 1681 N N . GLY A 1 230 ? -37.328 -5.549 54.330 1.00 83.56 230 GLY A N 1
ATOM 1682 C CA . GLY A 1 230 ? -35.873 -5.505 54.116 1.00 83.56 230 GLY A CA 1
ATOM 1683 C C . GLY A 1 230 ? -35.452 -4.830 52.805 1.00 83.56 230 GLY A C 1
ATOM 1684 O O . GLY A 1 230 ? -34.296 -4.436 52.667 1.00 83.56 230 GLY A O 1
ATOM 1685 N N . ASP A 1 231 ? -36.384 -4.635 51.871 1.00 81.44 231 ASP A N 1
ATOM 1686 C CA . ASP A 1 231 ? -36.123 -3.912 50.626 1.00 81.44 231 ASP A CA 1
ATOM 1687 C C . ASP A 1 231 ? -36.002 -2.391 50.835 1.00 81.44 231 ASP A C 1
ATOM 1689 O O . ASP A 1 231 ? -36.688 -1.806 51.678 1.00 81.44 231 ASP A O 1
ATOM 1693 N N . ASP A 1 232 ? -35.152 -1.736 50.031 1.00 79.50 232 ASP A N 1
ATOM 1694 C CA . ASP A 1 232 ? -34.926 -0.284 50.084 1.00 79.50 232 ASP A CA 1
ATOM 1695 C C . ASP A 1 232 ? -36.209 0.494 49.710 1.00 79.50 232 ASP A C 1
ATOM 1697 O O . ASP A 1 232 ? -36.651 0.428 48.553 1.00 79.50 232 ASP A O 1
ATOM 1701 N N . PRO A 1 233 ? -36.782 1.297 50.631 1.00 82.62 233 PRO A N 1
ATOM 1702 C CA . PRO A 1 233 ? -37.985 2.088 50.373 1.00 82.62 233 PRO A CA 1
ATOM 1703 C C . PRO A 1 233 ? -37.839 3.074 49.207 1.00 82.62 233 PRO A C 1
ATOM 1705 O O . PRO A 1 233 ? -38.829 3.452 48.581 1.00 82.62 233 PRO A O 1
ATOM 1708 N N . ARG A 1 234 ? -36.610 3.490 48.867 1.00 81.00 234 ARG A N 1
ATOM 1709 C CA . ARG A 1 234 ? -36.343 4.404 47.742 1.00 81.00 234 ARG A CA 1
ATOM 1710 C C . ARG A 1 234 ? -36.627 3.773 46.381 1.00 81.00 234 ARG A C 1
ATOM 1712 O O . ARG A 1 234 ? -36.789 4.493 45.398 1.00 81.00 234 ARG A O 1
ATOM 1719 N N . ARG A 1 235 ? -36.701 2.442 46.314 1.00 78.69 235 ARG A N 1
ATOM 1720 C CA . ARG A 1 235 ? -36.968 1.679 45.087 1.00 78.69 235 ARG A CA 1
ATOM 1721 C C . ARG A 1 235 ? -38.443 1.305 44.924 1.00 78.69 235 ARG A C 1
ATOM 1723 O O . ARG A 1 235 ? -38.787 0.596 43.979 1.00 78.69 235 ARG A O 1
ATOM 1730 N N . LEU A 1 236 ? -39.325 1.787 45.801 1.00 87.00 236 LEU A N 1
ATOM 1731 C CA . LEU A 1 236 ? -40.760 1.522 45.718 1.00 87.00 236 LEU A CA 1
ATOM 1732 C C . LEU A 1 236 ? -41.398 2.174 44.486 1.00 87.00 236 LEU A C 1
ATOM 1734 O O . LEU A 1 236 ? -41.174 3.341 44.153 1.00 87.00 236 LEU A O 1
ATOM 1738 N N . HIS A 1 237 ? -42.251 1.415 43.803 1.00 86.62 237 HIS A N 1
ATOM 1739 C CA . HIS A 1 237 ? -42.975 1.884 42.632 1.00 86.62 237 HIS A CA 1
ATOM 1740 C C . HIS A 1 237 ? -44.286 2.579 43.037 1.00 86.62 237 HIS A C 1
ATOM 1742 O O . HIS A 1 237 ? -45.374 2.037 42.840 1.00 86.62 237 HIS A O 1
ATOM 1748 N N . TRP A 1 238 ? -44.205 3.823 43.527 1.00 85.38 238 TRP A N 1
ATOM 1749 C CA . TRP A 1 238 ? -45.365 4.589 44.030 1.00 85.38 238 TRP A CA 1
ATOM 1750 C C . TRP A 1 238 ? -46.562 4.653 43.069 1.00 85.38 238 TRP A C 1
ATOM 1752 O O . TRP A 1 238 ? -47.713 4.606 43.490 1.00 85.38 238 TRP A O 1
ATOM 1762 N N . LYS A 1 239 ? -46.309 4.687 41.756 1.00 80.75 239 LYS A N 1
ATOM 1763 C CA . LYS A 1 239 ? -47.366 4.693 40.730 1.00 80.75 239 LYS A CA 1
ATOM 1764 C C . LYS A 1 239 ? -48.102 3.349 40.583 1.00 80.75 239 LYS A C 1
ATOM 1766 O O . LYS A 1 239 ? -49.242 3.350 40.134 1.00 80.75 239 LYS A O 1
ATOM 1771 N N . LEU A 1 240 ? -47.460 2.224 40.921 1.00 84.44 240 LEU A N 1
ATOM 1772 C CA . LEU A 1 240 ? -48.101 0.899 40.902 1.00 84.44 240 LEU A CA 1
ATOM 1773 C C . LEU A 1 240 ? -48.911 0.717 42.186 1.00 84.44 240 LEU A C 1
ATOM 1775 O O . LEU A 1 240 ? -50.072 0.330 42.118 1.00 84.44 240 LEU A O 1
ATOM 1779 N N . TYR A 1 241 ? -48.325 1.121 43.317 1.00 85.88 241 TYR A N 1
ATOM 1780 C CA . TYR A 1 241 ? -49.004 1.184 44.610 1.00 85.88 241 TYR A CA 1
ATOM 1781 C C . TYR A 1 241 ? -50.309 1.987 44.530 1.00 85.88 241 TYR A C 1
ATOM 1783 O O . TYR A 1 241 ? -51.360 1.501 44.925 1.00 85.88 241 TYR A O 1
ATOM 1791 N N . ALA A 1 242 ? -50.285 3.165 43.900 1.00 84.19 242 ALA A N 1
ATOM 1792 C CA . ALA A 1 242 ? -51.484 3.983 43.720 1.00 84.19 242 ALA A CA 1
ATOM 1793 C C . ALA A 1 242 ? -52.593 3.323 42.870 1.00 84.19 242 ALA A C 1
ATOM 1795 O O . ALA A 1 242 ? -53.734 3.769 42.922 1.00 84.19 242 ALA A O 1
ATOM 1796 N N . ARG A 1 243 ? -52.272 2.305 42.057 1.00 81.50 243 ARG A N 1
ATOM 1797 C CA . ARG A 1 243 ? -53.241 1.609 41.191 1.00 81.50 243 ARG A CA 1
ATOM 1798 C C . ARG A 1 243 ? -53.753 0.300 41.778 1.00 81.50 243 ARG A C 1
ATOM 1800 O O . ARG A 1 243 ? -54.910 -0.026 41.548 1.00 81.50 243 ARG A O 1
ATOM 1807 N N . PHE A 1 244 ? -52.899 -0.442 42.476 1.00 85.88 244 PHE A N 1
ATOM 1808 C CA . PHE A 1 244 ? -53.200 -1.804 42.926 1.00 85.88 244 PHE A CA 1
ATOM 1809 C C . PHE A 1 244 ? -53.225 -1.956 44.450 1.00 85.88 244 PHE A C 1
ATOM 1811 O O . PHE A 1 244 ? -53.653 -2.992 44.933 1.00 85.88 244 PHE A O 1
ATOM 1818 N N . GLY A 1 245 ? -52.786 -0.951 45.213 1.00 87.06 245 GLY A N 1
ATOM 1819 C CA . GLY A 1 245 ? -52.735 -0.998 46.680 1.00 87.06 245 GLY A CA 1
ATOM 1820 C C . GLY A 1 245 ? -51.569 -1.809 47.255 1.00 87.06 245 GLY A C 1
ATOM 1821 O O . GLY A 1 245 ? -51.220 -1.615 48.415 1.00 87.06 245 GLY A O 1
ATOM 1822 N N . ASP A 1 246 ? -50.914 -2.641 46.446 1.00 88.25 246 ASP A N 1
ATOM 1823 C CA . ASP A 1 246 ? -49.766 -3.444 46.868 1.00 88.25 246 ASP A CA 1
ATOM 1824 C C . ASP A 1 246 ? -48.427 -2.732 46.624 1.00 88.25 246 ASP A C 1
ATOM 1826 O 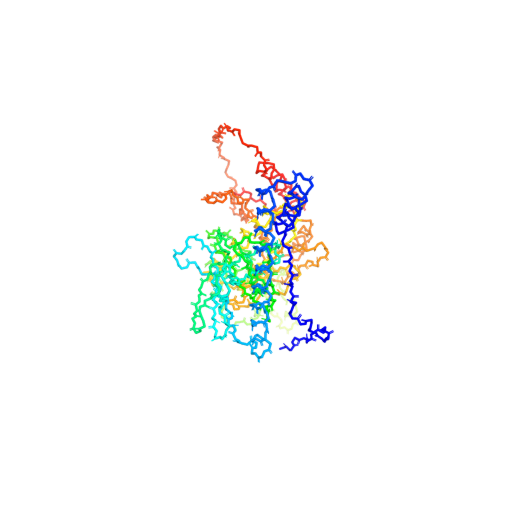O . ASP A 1 246 ? -48.249 -1.958 45.674 1.00 88.25 246 ASP A O 1
ATOM 1830 N N . LEU A 1 247 ? -47.455 -2.981 47.508 1.00 87.88 247 LEU A N 1
ATOM 1831 C CA . LEU A 1 247 ? -46.105 -2.435 47.392 1.00 87.88 247 LEU A CA 1
ATOM 1832 C C . LEU A 1 247 ? -45.271 -3.293 46.442 1.00 87.88 247 LEU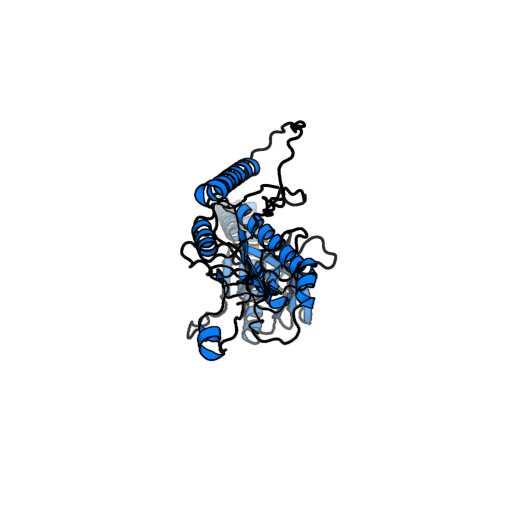 A C 1
ATOM 1834 O O . LEU A 1 247 ? -45.078 -4.487 46.663 1.00 87.88 247 LEU A O 1
ATOM 1838 N N . PHE A 1 248 ? -44.711 -2.648 45.423 1.00 88.06 248 PHE A N 1
ATOM 1839 C CA . PHE A 1 248 ? -43.811 -3.279 44.467 1.00 88.06 248 PHE A CA 1
ATOM 1840 C C . PHE A 1 248 ? -42.468 -2.567 44.431 1.00 88.06 248 PHE A C 1
ATOM 1842 O O . PHE A 1 248 ? -42.397 -1.338 44.531 1.00 88.06 248 PHE A O 1
ATOM 1849 N N . VAL A 1 249 ? -41.404 -3.338 44.233 1.00 85.06 249 VAL A N 1
ATOM 1850 C CA . VAL A 1 249 ? -40.033 -2.833 44.150 1.00 85.06 249 VAL A CA 1
ATOM 1851 C C . VAL A 1 249 ? -39.603 -2.791 42.689 1.00 85.06 249 VAL A C 1
ATOM 1853 O O . VAL A 1 249 ? -39.731 -3.773 41.956 1.00 85.06 249 VAL A O 1
ATOM 1856 N N . ARG A 1 250 ? -39.084 -1.637 42.257 1.00 77.56 250 ARG A N 1
ATOM 1857 C CA . ARG A 1 250 ? -38.402 -1.501 40.968 1.00 77.56 250 ARG A CA 1
ATOM 1858 C C . ARG A 1 250 ? -37.108 -2.316 41.025 1.00 77.56 250 ARG A C 1
ATOM 1860 O O . ARG A 1 250 ? -36.338 -2.113 41.970 1.00 77.56 250 ARG A O 1
ATOM 1867 N N . PRO A 1 251 ? -36.827 -3.192 40.042 1.00 65.25 251 PRO A N 1
ATOM 1868 C CA . PRO A 1 251 ? -35.476 -3.707 39.868 1.00 65.25 251 PRO A CA 1
ATOM 1869 C C . PRO A 1 251 ? -34.505 -2.520 39.868 1.00 65.25 251 PRO A C 1
ATOM 1871 O O . PRO A 1 251 ? -34.824 -1.472 39.301 1.00 65.25 251 PRO A O 1
ATOM 1874 N N . GLY A 1 252 ? -33.372 -2.640 40.568 1.00 53.53 252 GLY A N 1
ATOM 1875 C CA . GLY A 1 252 ? -32.353 -1.585 40.549 1.00 53.53 252 GLY A CA 1
ATOM 1876 C C . GLY A 1 252 ? -31.917 -1.293 39.113 1.00 53.53 252 GLY A C 1
ATOM 1877 O O . GLY A 1 252 ? -32.085 -2.161 38.259 1.00 53.53 252 GLY A O 1
ATOM 1878 N N . ASP A 1 253 ? -31.375 -0.098 38.859 1.00 46.00 253 ASP A N 1
ATOM 1879 C CA . ASP A 1 253 ? -30.820 0.282 37.554 1.00 46.00 253 ASP A CA 1
ATOM 1880 C C . ASP A 1 253 ? -29.731 -0.723 37.148 1.00 46.00 253 ASP A C 1
ATOM 1882 O O . ASP A 1 253 ? -28.556 -0.585 37.488 1.00 46.00 253 ASP A O 1
ATOM 1886 N N . LEU A 1 254 ? -30.140 -1.801 36.481 1.00 46.91 254 LEU A N 1
ATOM 1887 C CA . LEU A 1 254 ? -29.236 -2.778 35.913 1.00 46.91 254 LEU A CA 1
ATOM 1888 C C . LEU A 1 254 ? -28.568 -2.085 34.735 1.00 46.91 254 LEU A C 1
ATOM 1890 O O . LEU A 1 254 ? -29.240 -1.524 33.862 1.00 46.91 254 LEU A O 1
ATOM 1894 N N . ALA A 1 255 ? -27.236 -2.105 34.742 1.00 44.97 255 ALA A N 1
ATOM 1895 C CA . ALA A 1 255 ? -26.440 -1.663 33.612 1.00 44.97 255 ALA A CA 1
ATOM 1896 C C . ALA A 1 255 ? -27.016 -2.273 32.316 1.00 44.97 255 ALA A C 1
ATOM 1898 O O . ALA A 1 255 ? -27.483 -3.418 32.337 1.00 44.97 255 ALA A O 1
ATOM 1899 N N . PRO A 1 256 ? -27.030 -1.522 31.198 1.00 50.06 256 PRO A N 1
ATOM 1900 C CA . PRO A 1 256 ? -27.593 -2.005 29.943 1.00 50.06 256 PRO A CA 1
ATOM 1901 C C . PRO A 1 256 ? -27.024 -3.388 29.597 1.00 50.06 256 PRO A C 1
ATOM 1903 O O . PRO A 1 256 ? -25.851 -3.645 29.886 1.00 50.06 256 PRO A O 1
ATOM 1906 N N . PRO A 1 257 ? -27.827 -4.277 28.980 1.00 52.78 257 PRO A N 1
ATOM 1907 C CA . PRO A 1 257 ? -27.422 -5.653 28.736 1.00 52.78 257 PRO A CA 1
ATOM 1908 C C . PRO A 1 257 ? -26.062 -5.676 28.031 1.00 52.78 257 PRO A C 1
ATOM 1910 O O . PRO A 1 257 ? -25.881 -4.926 27.060 1.00 52.78 257 PRO A O 1
ATOM 1913 N N . PRO A 1 258 ? -25.116 -6.515 28.494 1.00 56.59 258 PRO A N 1
ATOM 1914 C CA . PRO A 1 258 ? -23.774 -6.523 27.948 1.00 56.59 258 PRO A CA 1
ATOM 1915 C C . PRO A 1 258 ? -23.837 -6.795 26.447 1.00 56.59 258 PRO A C 1
ATOM 1917 O O . PRO A 1 258 ? -24.488 -7.737 25.977 1.00 56.59 258 PRO A O 1
ATOM 1920 N N . ARG A 1 259 ? -23.210 -5.909 25.674 1.00 64.00 259 ARG A N 1
ATOM 1921 C CA . ARG A 1 259 ? -23.269 -5.948 24.216 1.00 64.00 259 ARG A CA 1
ATOM 1922 C C . ARG A 1 259 ? -22.243 -6.948 23.708 1.00 64.00 259 ARG A C 1
ATOM 1924 O O . ARG A 1 259 ? -21.105 -6.989 24.171 1.00 64.00 259 ARG A O 1
ATOM 1931 N N . ARG A 1 260 ? -22.643 -7.741 22.715 1.00 75.81 260 ARG A N 1
ATOM 1932 C CA . ARG A 1 260 ? -21.731 -8.647 22.000 1.00 75.81 260 ARG A CA 1
ATOM 1933 C C . ARG A 1 260 ? -20.805 -7.915 21.032 1.00 75.81 260 ARG A C 1
ATOM 1935 O O . ARG A 1 260 ? -19.820 -8.496 20.607 1.00 75.81 260 ARG A O 1
ATOM 1942 N N . ILE A 1 261 ? -21.117 -6.665 20.698 1.00 84.00 261 ILE A N 1
ATOM 1943 C CA . ILE A 1 261 ? -20.364 -5.859 19.740 1.00 84.00 261 ILE A CA 1
ATOM 1944 C C . ILE A 1 261 ? -19.387 -4.965 20.497 1.00 84.00 261 ILE A C 1
ATOM 1946 O O . ILE A 1 261 ? -19.795 -4.218 21.387 1.00 84.00 261 ILE A O 1
ATOM 1950 N N . VAL A 1 262 ? -18.116 -5.026 20.113 1.00 85.94 262 VAL A N 1
ATOM 1951 C CA . VAL A 1 262 ? -17.054 -4.129 20.567 1.00 85.94 262 VAL A CA 1
ATOM 1952 C C . VAL A 1 262 ? -16.564 -3.325 19.370 1.00 85.94 262 VAL A C 1
ATOM 1954 O O . VAL A 1 262 ? -16.194 -3.878 18.331 1.00 85.94 262 VAL A O 1
ATOM 1957 N N . ARG A 1 263 ? -16.548 -2.002 19.514 1.00 89.50 263 ARG A N 1
ATOM 1958 C CA . ARG A 1 263 ? -16.046 -1.094 18.488 1.00 89.50 263 ARG A CA 1
ATOM 1959 C C . ARG A 1 263 ? -14.552 -0.879 18.668 1.00 89.50 263 ARG A C 1
ATOM 1961 O O . ARG A 1 263 ? -14.107 -0.470 19.735 1.00 89.50 263 ARG A O 1
ATOM 1968 N N . VAL A 1 264 ? -13.791 -1.107 17.606 1.00 91.19 264 VAL A N 1
ATOM 1969 C CA . VAL A 1 264 ? -12.362 -0.814 17.509 1.00 91.19 264 VAL A CA 1
ATOM 1970 C C . VAL A 1 264 ? -12.197 0.449 16.667 1.00 91.19 264 VAL A C 1
ATOM 1972 O O . VAL A 1 264 ? -12.474 0.460 15.467 1.00 91.19 264 VAL A O 1
ATOM 1975 N N . LEU A 1 265 ? -11.792 1.543 17.300 1.00 91.12 265 LEU A N 1
ATOM 1976 C CA . LEU A 1 265 ? -11.512 2.814 16.644 1.00 91.12 265 LEU A CA 1
ATOM 1977 C C . LEU A 1 265 ? -10.009 2.944 16.403 1.00 91.12 265 LEU A C 1
ATOM 1979 O O . LEU A 1 265 ? -9.230 2.956 17.350 1.00 91.12 265 LEU A O 1
ATOM 1983 N N . LEU A 1 266 ? -9.617 3.072 15.140 1.00 91.62 266 LEU A N 1
ATOM 1984 C CA . LEU A 1 266 ? -8.253 3.386 14.731 1.00 91.62 266 LEU A CA 1
ATOM 1985 C C . LEU A 1 266 ? -8.126 4.904 14.606 1.00 91.62 266 LEU A C 1
ATOM 1987 O O . LEU A 1 266 ? -8.684 5.515 13.696 1.00 91.62 266 LEU A O 1
ATOM 1991 N N . ASP A 1 267 ? -7.418 5.502 15.552 1.00 89.06 267 ASP A N 1
ATOM 1992 C CA . ASP A 1 267 ? -7.066 6.912 15.565 1.00 89.06 267 ASP A CA 1
ATOM 1993 C C . ASP A 1 267 ? -5.905 7.154 14.591 1.00 89.06 267 ASP A C 1
ATOM 1995 O O . ASP A 1 267 ? -4.740 6.856 14.863 1.00 89.06 267 ASP A O 1
ATOM 1999 N N . THR A 1 268 ? -6.263 7.656 13.413 1.00 89.81 268 THR A N 1
ATOM 2000 C CA . THR A 1 268 ? -5.355 7.985 12.312 1.00 89.81 268 THR A CA 1
ATOM 2001 C C . THR A 1 268 ? -4.921 9.452 12.331 1.00 89.81 268 THR A C 1
ATOM 2003 O O . THR A 1 268 ? -4.431 9.963 11.320 1.00 89.81 268 THR A O 1
ATOM 2006 N N . GLU A 1 269 ? -5.065 10.159 13.457 1.00 87.81 269 GLU A N 1
ATOM 2007 C CA . GLU A 1 269 ? -4.418 11.455 13.646 1.00 87.81 269 GLU A CA 1
ATOM 2008 C C . GLU A 1 269 ? -2.901 11.266 13.754 1.00 87.81 269 GLU A C 1
ATOM 2010 O O . GLU A 1 269 ? -2.418 10.460 14.545 1.00 87.81 269 GLU A O 1
ATOM 2015 N N . ARG A 1 270 ? -2.134 12.006 12.944 1.00 87.12 270 ARG A N 1
ATOM 2016 C CA . ARG A 1 270 ? -0.675 11.876 12.882 1.00 87.12 270 ARG A CA 1
ATOM 2017 C C . ARG A 1 270 ? 0.016 12.921 13.767 1.00 87.12 270 ARG A C 1
ATOM 2019 O O . ARG A 1 270 ? 0.011 14.097 13.399 1.00 87.12 270 ARG A O 1
ATOM 2026 N N . PRO A 1 271 ? 0.693 12.527 14.862 1.00 86.25 271 PRO A N 1
ATOM 2027 C CA . PRO A 1 271 ? 1.537 13.436 15.627 1.00 86.25 271 PRO A CA 1
ATOM 2028 C C . PRO A 1 271 ? 2.734 13.918 14.800 1.00 86.25 271 PRO A C 1
ATOM 2030 O O . PRO A 1 271 ? 3.316 13.154 14.026 1.00 86.25 271 PRO A O 1
ATOM 2033 N N . GLY A 1 272 ? 3.159 15.168 15.005 1.00 84.56 272 GLY A N 1
ATOM 2034 C CA . GLY A 1 272 ? 4.243 15.779 14.222 1.00 84.56 272 GLY A CA 1
ATOM 2035 C C . GLY A 1 272 ? 5.581 15.030 14.296 1.00 84.56 272 GLY A C 1
ATOM 2036 O O . GLY A 1 272 ? 6.319 14.988 13.312 1.00 84.56 272 GLY A O 1
ATOM 2037 N N . PHE A 1 273 ? 5.877 14.380 15.429 1.00 82.69 273 PHE A N 1
ATOM 2038 C CA . PHE A 1 273 ? 7.111 13.607 15.609 1.00 82.69 273 PHE A CA 1
ATOM 2039 C C . PHE A 1 273 ? 7.112 12.271 14.839 1.00 82.69 273 PHE A C 1
ATOM 2041 O O . PHE A 1 273 ? 8.182 11.738 14.551 1.00 82.69 273 PHE A O 1
ATOM 2048 N N . LEU A 1 274 ? 5.946 11.746 14.438 1.00 82.75 274 LEU A N 1
ATOM 2049 C CA . LEU A 1 274 ? 5.809 10.524 13.635 1.00 82.75 274 LEU A CA 1
ATOM 2050 C C . LEU A 1 274 ? 5.795 10.840 12.136 1.00 82.75 274 LEU A C 1
ATOM 2052 O O . LEU A 1 274 ? 4.872 10.456 11.423 1.00 82.75 274 LEU A O 1
ATOM 2056 N N . SER A 1 275 ? 6.801 11.546 11.621 1.00 81.38 275 SER A N 1
ATOM 2057 C CA . SER A 1 275 ? 6.903 11.905 10.196 1.00 81.38 275 SER A CA 1
ATOM 2058 C C . SER A 1 275 ? 7.592 10.818 9.341 1.00 81.38 275 SER A C 1
ATOM 2060 O O . SER A 1 275 ? 8.138 9.840 9.853 1.00 81.38 275 SER A O 1
ATOM 2062 N N . GLY A 1 276 ? 7.495 10.940 8.011 1.00 82.38 276 GLY A N 1
ATOM 2063 C CA . GLY A 1 276 ? 8.135 10.028 7.053 1.00 82.38 276 GLY A CA 1
ATOM 2064 C C . GLY A 1 276 ? 7.739 8.549 7.185 1.00 82.38 276 GLY A C 1
ATOM 2065 O O . GLY A 1 276 ? 6.597 8.224 7.525 1.00 82.38 276 GLY A O 1
ATOM 2066 N N . GLU A 1 277 ? 8.702 7.669 6.893 1.00 78.31 277 GLU A N 1
ATOM 2067 C CA . GLU A 1 277 ? 8.524 6.209 6.875 1.00 78.31 277 GLU A CA 1
ATOM 2068 C C . GLU A 1 277 ? 8.318 5.624 8.275 1.00 78.31 277 GLU A C 1
ATOM 2070 O O . GLU A 1 277 ? 7.509 4.720 8.434 1.00 78.31 277 GLU A O 1
ATOM 2075 N N . ALA A 1 278 ? 8.954 6.185 9.308 1.00 78.94 278 ALA A N 1
ATOM 2076 C CA . ALA A 1 278 ? 8.784 5.718 10.685 1.00 78.94 278 ALA A CA 1
ATOM 2077 C C . ALA A 1 278 ? 7.331 5.863 11.172 1.00 78.94 278 ALA A C 1
ATOM 2079 O O . ALA A 1 278 ? 6.809 4.982 11.850 1.00 78.94 278 ALA A O 1
ATOM 2080 N N . GLY A 1 279 ? 6.647 6.942 10.774 1.00 83.69 279 GLY A N 1
ATOM 2081 C CA . GLY A 1 279 ? 5.212 7.078 11.019 1.00 83.69 279 GLY A CA 1
ATOM 2082 C C . GLY A 1 279 ? 4.379 6.055 10.245 1.00 83.69 279 GLY A C 1
ATOM 2083 O O . GLY A 1 279 ? 3.397 5.543 10.769 1.00 83.69 279 GLY A O 1
ATOM 2084 N N . ASN A 1 280 ? 4.753 5.719 9.009 1.00 85.88 280 ASN A N 1
ATOM 2085 C CA . ASN A 1 280 ? 4.054 4.681 8.248 1.00 85.88 280 ASN A CA 1
ATOM 2086 C C . ASN A 1 280 ? 4.275 3.284 8.855 1.00 85.88 280 ASN A C 1
ATOM 2088 O O . ASN A 1 280 ? 3.329 2.508 8.933 1.00 85.88 280 ASN A O 1
ATOM 2092 N N . ASP A 1 281 ? 5.484 2.980 9.330 1.00 82.94 281 ASP A N 1
ATOM 2093 C CA . ASP A 1 281 ? 5.813 1.733 10.032 1.00 82.94 281 ASP A CA 1
ATOM 2094 C C . ASP A 1 281 ? 5.048 1.625 11.365 1.00 82.94 281 ASP A C 1
ATOM 2096 O O . ASP A 1 281 ? 4.550 0.556 11.713 1.00 82.94 281 ASP A O 1
ATOM 2100 N N . TYR A 1 282 ? 4.887 2.736 12.091 1.00 85.56 282 TYR A N 1
ATOM 2101 C CA . TYR A 1 282 ? 4.061 2.770 13.299 1.00 85.56 282 TYR A CA 1
ATOM 2102 C C . TYR A 1 282 ? 2.581 2.517 12.996 1.00 85.56 282 TYR A C 1
ATOM 2104 O O . TYR A 1 282 ? 1.931 1.745 13.696 1.00 85.56 282 TYR A O 1
ATOM 2112 N N . LEU A 1 283 ? 2.045 3.123 11.928 1.00 89.62 283 LEU A N 1
ATOM 2113 C CA . LEU A 1 283 ? 0.675 2.847 11.498 1.00 89.62 283 LEU A CA 1
ATOM 2114 C C . LEU A 1 283 ? 0.500 1.368 11.143 1.00 89.62 283 LEU A C 1
ATOM 2116 O O . LEU A 1 283 ? -0.539 0.793 11.455 1.00 89.62 283 LEU A O 1
ATOM 2120 N N . ASP A 1 284 ? 1.487 0.757 10.476 1.00 87.94 284 ASP A N 1
ATOM 2121 C CA . ASP A 1 284 ? 1.547 -0.685 10.177 1.00 87.94 284 ASP A CA 1
ATOM 2122 C C . ASP A 1 284 ? 1.387 -1.523 11.447 1.00 87.94 284 ASP A C 1
ATOM 2124 O O . ASP A 1 284 ? 0.434 -2.299 11.527 1.00 87.94 284 ASP A O 1
ATOM 2128 N N . ALA A 1 285 ? 2.222 -1.280 12.458 1.00 83.81 285 ALA A N 1
ATOM 2129 C CA . ALA A 1 285 ? 2.137 -1.953 13.755 1.00 83.81 285 ALA A CA 1
ATOM 2130 C C . ALA A 1 285 ? 0.785 -1.719 14.453 1.00 83.81 285 ALA A C 1
ATOM 2132 O O . ALA A 1 285 ? 0.172 -2.643 14.982 1.00 83.81 285 ALA A O 1
ATOM 2133 N N . LEU A 1 286 ?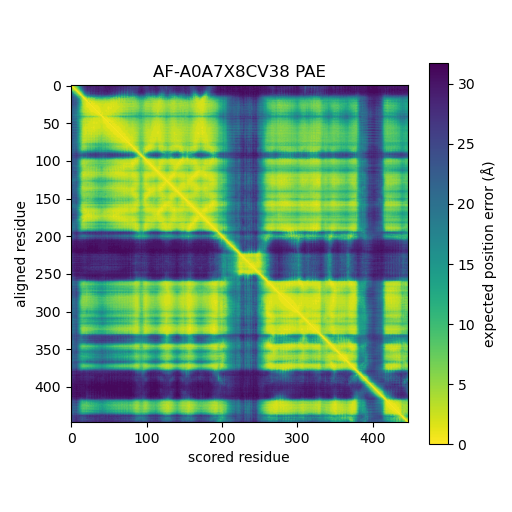 0.260 -0.493 14.404 1.00 88.31 286 LEU A N 1
ATOM 2134 C CA . LEU A 1 286 ? -1.009 -0.142 15.037 1.00 88.31 286 LEU A CA 1
ATOM 2135 C C . LEU A 1 286 ? -2.193 -0.920 14.453 1.00 88.31 286 LEU A C 1
ATOM 2137 O O . LEU A 1 286 ? -3.023 -1.443 15.200 1.00 88.31 286 LEU A O 1
ATOM 2141 N N . VAL A 1 287 ? -2.259 -1.045 13.127 1.00 91.88 287 VAL A N 1
ATOM 2142 C CA . VAL A 1 287 ? -3.302 -1.837 12.458 1.00 91.88 287 VAL A CA 1
ATOM 2143 C C . VAL A 1 287 ? -3.132 -3.327 12.734 1.00 91.88 287 VAL A C 1
ATOM 2145 O O . VAL A 1 287 ? -4.125 -4.015 12.968 1.00 91.88 287 VAL A O 1
ATOM 2148 N N . SER A 1 288 ? -1.896 -3.825 12.740 1.00 87.69 288 SER A N 1
ATOM 2149 C CA . SER A 1 288 ? -1.585 -5.218 13.070 1.00 87.69 288 SER A CA 1
ATOM 2150 C C . SER A 1 288 ? -2.004 -5.580 14.503 1.00 87.69 288 SER A C 1
ATOM 2152 O O . SER A 1 288 ? -2.637 -6.616 14.729 1.00 87.69 288 SER A O 1
ATOM 2154 N N . ALA A 1 289 ? -1.744 -4.694 15.468 1.00 85.50 289 ALA A N 1
ATOM 2155 C CA . ALA A 1 289 ? -2.181 -4.836 16.855 1.00 85.50 289 ALA A CA 1
ATOM 2156 C C . ALA A 1 289 ? -3.711 -4.812 16.986 1.00 85.50 289 ALA A C 1
ATOM 2158 O O . ALA A 1 289 ? -4.288 -5.628 17.709 1.00 85.50 289 ALA A O 1
ATOM 2159 N N . ALA A 1 290 ? -4.385 -3.919 16.257 1.00 90.12 290 ALA A N 1
ATOM 2160 C CA . ALA A 1 290 ? -5.841 -3.834 16.260 1.00 90.12 290 ALA A CA 1
ATOM 2161 C C . ALA A 1 290 ? -6.502 -5.066 15.616 1.00 90.12 290 ALA A C 1
ATOM 2163 O O . ALA A 1 290 ? -7.511 -5.561 16.123 1.00 90.12 290 ALA A O 1
ATOM 2164 N N . LEU A 1 291 ? -5.913 -5.613 14.545 1.00 90.62 291 LEU A N 1
ATOM 2165 C CA . LEU A 1 291 ? -6.352 -6.875 13.948 1.00 90.62 291 LEU A CA 1
ATOM 2166 C C . LEU A 1 291 ? -6.175 -8.040 14.931 1.00 90.62 291 LEU A C 1
ATOM 2168 O O . LEU A 1 291 ? -7.107 -8.817 15.133 1.00 90.62 291 LEU A O 1
ATOM 2172 N N . GLY A 1 292 ? -5.017 -8.132 15.590 1.00 87.31 292 GLY A N 1
ATOM 2173 C CA . GLY A 1 292 ? -4.773 -9.135 16.628 1.00 87.31 292 GLY A CA 1
ATOM 2174 C C . GLY A 1 292 ? -5.757 -9.031 17.798 1.00 87.31 292 GLY A C 1
ATOM 2175 O O . GLY A 1 292 ? -6.235 -10.050 18.298 1.00 87.31 292 GLY A O 1
ATOM 2176 N N . TYR A 1 293 ? -6.123 -7.810 18.199 1.00 86.88 293 TYR A N 1
ATOM 2177 C CA . TYR A 1 293 ? -7.150 -7.571 19.213 1.00 86.88 293 TYR A CA 1
ATOM 2178 C C . TYR A 1 293 ? -8.533 -8.044 18.771 1.00 86.88 293 TYR A C 1
ATOM 2180 O O . TYR A 1 293 ? -9.202 -8.748 19.524 1.00 86.88 293 TYR A O 1
ATOM 2188 N N . ALA A 1 294 ? -8.951 -7.713 17.548 1.00 89.25 294 ALA A N 1
ATOM 2189 C CA . ALA A 1 294 ? -1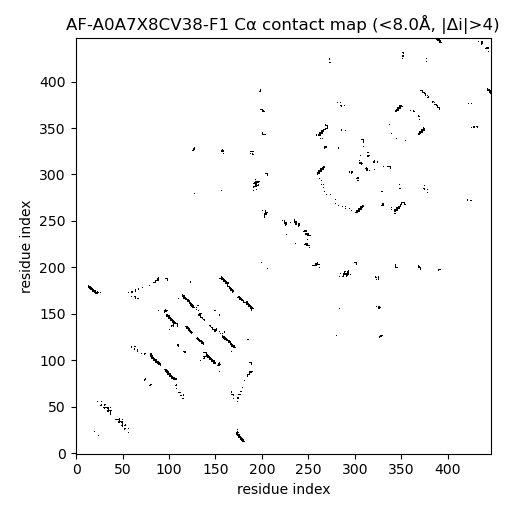0.236 -8.151 17.016 1.00 89.25 294 ALA A CA 1
ATOM 2190 C C . ALA A 1 294 ? -10.351 -9.678 16.962 1.00 89.25 294 ALA A C 1
ATOM 2192 O O . ALA A 1 294 ? -11.356 -10.217 17.412 1.00 89.25 294 ALA A O 1
ATOM 2193 N N . LEU A 1 295 ? -9.302 -10.382 16.525 1.00 87.75 295 LEU A N 1
ATOM 2194 C CA . LEU A 1 295 ? -9.286 -11.849 16.562 1.00 87.75 295 LEU A CA 1
ATOM 2195 C C . LEU A 1 295 ? -9.386 -12.388 17.997 1.00 87.75 295 LEU A C 1
ATOM 2197 O O . LEU A 1 295 ? -10.054 -13.388 18.248 1.00 87.75 295 LEU A O 1
ATOM 2201 N N . ALA A 1 296 ? -8.762 -11.711 18.965 1.00 85.19 296 ALA A N 1
ATOM 2202 C CA . ALA A 1 296 ? -8.869 -12.078 20.374 1.00 85.19 296 ALA A CA 1
ATOM 2203 C C . ALA A 1 296 ? -10.272 -11.813 20.960 1.00 85.19 296 ALA A C 1
ATOM 2205 O O . ALA A 1 296 ? -10.683 -12.511 21.891 1.00 85.19 296 ALA A O 1
ATOM 2206 N N . LEU A 1 297 ? -11.003 -10.816 20.454 1.00 85.06 297 LEU A N 1
ATOM 2207 C CA . LEU A 1 297 ? -12.410 -10.572 20.792 1.00 85.06 297 LEU A CA 1
ATOM 2208 C C . LEU A 1 297 ? -13.315 -11.650 20.181 1.00 85.06 297 LEU A C 1
ATOM 2210 O O . LEU A 1 297 ? -14.143 -12.229 20.883 1.00 85.06 297 LEU A O 1
ATOM 2214 N N . GLU A 1 298 ? -13.100 -11.983 18.910 1.00 86.12 298 GLU A N 1
ATOM 2215 C CA . GLU A 1 298 ? -13.856 -13.013 18.190 1.00 86.12 298 GLU A CA 1
ATOM 2216 C C . GLU A 1 298 ? -13.664 -14.401 18.805 1.00 86.12 298 GLU A C 1
ATOM 2218 O O . GLU A 1 298 ? -14.635 -15.132 18.996 1.00 86.12 298 GLU A O 1
ATOM 2223 N N . ALA A 1 299 ? -12.446 -14.727 19.250 1.00 84.88 299 ALA A N 1
ATOM 2224 C CA . ALA A 1 299 ? -12.164 -15.950 20.004 1.00 84.88 299 ALA A CA 1
ATOM 2225 C C . ALA A 1 299 ? -12.946 -16.048 21.332 1.00 84.88 299 ALA A C 1
ATOM 2227 O O . ALA A 1 299 ? -13.117 -17.140 21.872 1.00 84.88 299 ALA A O 1
ATOM 2228 N N . ARG A 1 300 ? -13.435 -14.919 21.864 1.00 82.69 300 ARG A N 1
ATOM 2229 C CA . ARG A 1 300 ? -14.290 -14.843 23.062 1.00 82.69 300 ARG A CA 1
ATOM 2230 C C . ARG A 1 300 ? -15.787 -14.767 22.732 1.00 82.69 300 ARG A C 1
ATOM 2232 O O . ARG A 1 300 ? -16.596 -14.626 23.644 1.00 82.69 300 ARG A O 1
ATOM 2239 N N . GLY A 1 301 ? -16.170 -14.871 21.457 1.00 81.69 301 GLY A N 1
ATOM 2240 C CA . GLY A 1 301 ? -17.564 -14.793 21.007 1.00 81.69 301 GLY A CA 1
ATOM 2241 C C . GLY A 1 301 ? -18.115 -13.368 20.888 1.00 81.69 301 GLY A C 1
ATOM 2242 O O . GLY A 1 301 ? -19.334 -13.188 20.884 1.00 81.69 301 GLY A O 1
ATOM 2243 N N . LEU A 1 302 ? -17.235 -12.366 20.813 1.00 84.94 302 LEU A N 1
ATOM 2244 C CA . LEU A 1 302 ? -17.588 -10.962 20.608 1.00 84.94 302 LEU A CA 1
ATOM 2245 C C . LEU A 1 302 ? -17.396 -10.569 19.139 1.00 84.94 302 LEU A C 1
ATOM 2247 O O . LEU A 1 302 ? -16.469 -11.026 18.480 1.00 84.94 302 LEU A O 1
ATOM 2251 N N . GLU A 1 303 ? -18.248 -9.687 18.631 1.00 87.25 303 GLU A N 1
ATOM 2252 C CA . GLU A 1 303 ? -18.143 -9.119 17.288 1.00 87.25 303 GLU A CA 1
ATOM 2253 C C . GLU A 1 303 ? -17.294 -7.843 17.335 1.00 87.25 303 GLU A C 1
ATOM 2255 O O . GLU A 1 303 ? -17.629 -6.898 18.052 1.00 87.25 303 GLU A O 1
ATOM 2260 N N . ALA A 1 304 ? -16.204 -7.795 16.567 1.00 89.00 304 ALA A N 1
ATOM 2261 C CA . ALA A 1 304 ? -15.355 -6.612 16.458 1.00 89.00 304 ALA A CA 1
ATOM 2262 C C . ALA A 1 304 ? -15.746 -5.763 15.235 1.00 89.00 304 ALA A C 1
ATOM 2264 O O . ALA A 1 304 ? -15.668 -6.232 14.098 1.00 89.00 304 ALA A O 1
ATOM 2265 N N . ARG A 1 305 ? -16.118 -4.496 15.456 1.00 90.75 305 ARG A N 1
ATOM 2266 C CA . ARG A 1 305 ? -16.416 -3.529 14.381 1.00 90.75 305 ARG A CA 1
ATOM 2267 C C . ARG A 1 305 ? -15.356 -2.451 14.301 1.00 90.75 305 ARG A C 1
ATOM 2269 O O . ARG A 1 305 ? -15.134 -1.739 15.276 1.00 90.75 305 ARG A O 1
ATOM 2276 N N . PHE A 1 306 ? -14.732 -2.301 13.139 1.00 91.94 306 PHE A N 1
ATOM 2277 C CA . PHE A 1 306 ? -13.690 -1.300 12.938 1.00 91.94 306 PHE A CA 1
ATOM 2278 C C . PHE A 1 306 ? -14.254 0.024 12.430 1.00 91.94 306 PHE A C 1
ATOM 2280 O O . PHE A 1 306 ? -15.140 0.072 11.578 1.00 91.94 306 PHE A O 1
ATOM 2287 N N . SER A 1 307 ? -13.692 1.114 12.935 1.00 90.94 307 SER A N 1
ATOM 2288 C CA . SER A 1 307 ? -13.964 2.467 12.462 1.00 90.94 307 SER A CA 1
ATOM 2289 C C . SER A 1 307 ? -12.682 3.287 12.470 1.00 90.94 307 SER A C 1
ATOM 2291 O O . SER A 1 307 ? -11.799 3.048 13.289 1.00 90.94 307 SER A O 1
ATOM 2293 N N . ALA A 1 308 ? -12.574 4.238 11.550 1.00 89.56 308 ALA A N 1
ATOM 2294 C CA . ALA A 1 308 ? -11.503 5.223 11.502 1.00 89.56 308 ALA A CA 1
ATOM 2295 C C . ALA A 1 308 ? -12.106 6.567 11.069 1.00 89.56 308 ALA A C 1
ATOM 2297 O O . ALA A 1 308 ? -13.079 6.570 10.305 1.00 89.56 308 ALA A O 1
ATOM 2298 N N . PRO A 1 309 ? -11.583 7.708 11.541 1.00 84.25 309 PRO A N 1
ATOM 2299 C CA . PRO A 1 309 ? -12.049 9.003 11.068 1.00 84.25 309 PRO A CA 1
ATOM 2300 C C . PRO A 1 309 ? -11.800 9.151 9.560 1.00 84.25 309 PRO A C 1
ATOM 2302 O O . PRO A 1 309 ? -10.791 8.675 9.053 1.00 84.25 309 PRO A O 1
ATOM 2305 N N . GLY A 1 310 ? -12.738 9.777 8.844 1.00 79.19 310 GLY A N 1
ATOM 2306 C CA . GLY A 1 310 ? -12.637 9.987 7.392 1.00 79.19 310 GLY A CA 1
ATOM 2307 C C . GLY A 1 310 ? -12.946 8.764 6.514 1.00 79.19 310 GLY A C 1
ATOM 2308 O O . GLY A 1 310 ? -13.025 8.906 5.293 1.00 79.19 310 GLY A O 1
ATOM 2309 N N . MET A 1 311 ? -13.181 7.580 7.095 1.00 81.94 311 MET A N 1
ATOM 2310 C CA . MET A 1 311 ? -13.534 6.362 6.353 1.00 81.94 311 MET A CA 1
ATOM 2311 C C . MET A 1 311 ? -14.937 5.857 6.721 1.00 81.94 311 MET A C 1
ATOM 2313 O O . MET A 1 311 ? -15.382 6.048 7.855 1.00 81.94 311 MET A O 1
ATOM 2317 N N . PRO A 1 312 ? -15.654 5.197 5.788 1.00 86.19 312 PRO A N 1
ATOM 2318 C CA . PRO A 1 312 ? -16.859 4.457 6.148 1.00 86.19 312 PRO A CA 1
ATOM 2319 C C . PRO A 1 312 ? -16.519 3.362 7.165 1.00 86.19 312 PRO A C 1
ATOM 2321 O O . PRO A 1 312 ? -15.372 2.915 7.251 1.00 86.19 312 PRO A O 1
ATOM 2324 N N . GLU A 1 313 ? -17.521 2.919 7.921 1.00 86.75 313 GLU A N 1
ATOM 2325 C CA . GLU A 1 313 ? -17.370 1.778 8.825 1.00 86.75 313 GLU A CA 1
ATOM 2326 C C . GLU A 1 313 ? -16.870 0.545 8.061 1.00 86.75 313 GLU A C 1
ATOM 2328 O O . GLU A 1 313 ? -17.236 0.329 6.900 1.00 86.75 313 GLU A O 1
ATOM 2333 N N . ALA A 1 314 ? -15.993 -0.234 8.696 1.00 89.94 314 ALA A N 1
ATOM 2334 C CA . ALA A 1 314 ? -15.409 -1.391 8.044 1.00 89.94 314 ALA A CA 1
ATOM 2335 C C . ALA A 1 314 ? -16.488 -2.436 7.714 1.00 89.94 314 ALA A C 1
ATOM 2337 O O . ALA A 1 314 ? -17.378 -2.678 8.537 1.00 89.94 314 ALA A O 1
ATOM 2338 N N . PRO A 1 315 ? -16.400 -3.095 6.547 1.00 89.62 315 PRO A N 1
ATOM 2339 C CA . PRO A 1 315 ? -17.303 -4.183 6.206 1.00 89.62 315 PRO A CA 1
ATOM 2340 C C . PRO A 1 315 ? -17.265 -5.319 7.241 1.00 89.62 315 PRO A C 1
ATOM 2342 O O . PRO A 1 315 ? -16.229 -5.600 7.852 1.00 89.62 315 PRO A O 1
ATOM 2345 N N . ALA A 1 316 ? -18.408 -5.982 7.435 1.00 81.94 316 ALA A N 1
ATOM 2346 C CA . ALA A 1 316 ? -18.517 -7.101 8.370 1.00 81.94 316 ALA A CA 1
ATOM 2347 C C . ALA A 1 316 ? -17.783 -8.354 7.864 1.00 81.94 316 ALA A C 1
ATOM 2349 O O . ALA A 1 316 ? -17.290 -9.137 8.678 1.00 81.94 316 ALA A O 1
ATOM 2350 N N . ASP A 1 317 ? -17.688 -8.524 6.541 1.00 86.06 317 ASP A N 1
ATOM 2351 C CA . ASP A 1 317 ? -17.012 -9.647 5.902 1.00 86.06 317 ASP A CA 1
ATOM 2352 C C . ASP A 1 317 ? -15.492 -9.598 6.115 1.00 86.06 317 ASP A C 1
ATOM 2354 O O . ASP A 1 317 ? -14.860 -8.541 6.060 1.00 86.06 317 ASP A O 1
ATOM 2358 N N . SER A 1 318 ? -14.886 -10.763 6.358 1.00 83.12 318 SER A N 1
ATOM 2359 C CA . SER A 1 318 ? -13.466 -10.867 6.711 1.00 83.12 318 SER A CA 1
ATOM 2360 C C . SER A 1 318 ? -12.549 -10.291 5.628 1.00 83.12 318 SER A C 1
ATOM 2362 O O . SER A 1 318 ? -11.586 -9.595 5.942 1.00 83.12 318 SER A O 1
ATOM 2364 N N . THR A 1 319 ? -12.856 -10.534 4.350 1.00 85.62 319 THR A N 1
ATOM 2365 C CA . THR A 1 319 ? -12.052 -10.052 3.219 1.00 85.62 319 THR A CA 1
ATOM 2366 C C . THR A 1 319 ? -12.126 -8.533 3.085 1.00 85.62 319 THR A C 1
ATOM 2368 O O . THR A 1 319 ? -11.091 -7.869 3.068 1.00 85.62 319 THR A O 1
ATOM 2371 N N . GLY A 1 320 ? -13.327 -7.961 3.046 1.00 86.81 320 GLY A N 1
ATOM 2372 C CA . GLY A 1 320 ? -13.565 -6.523 2.970 1.00 86.81 320 GLY A CA 1
ATOM 2373 C C . GLY A 1 320 ? -12.975 -5.776 4.160 1.00 86.81 320 GLY A C 1
ATOM 2374 O O . GLY A 1 320 ? -12.384 -4.712 3.982 1.00 86.81 320 GLY A O 1
ATOM 2375 N N . ARG A 1 321 ? -13.025 -6.369 5.358 1.00 89.75 321 ARG A N 1
ATOM 2376 C CA . ARG A 1 321 ? -12.347 -5.846 6.548 1.00 89.75 321 ARG A CA 1
ATOM 2377 C C . ARG A 1 321 ? -10.827 -5.798 6.382 1.00 89.75 321 ARG A C 1
ATOM 2379 O O . ARG A 1 321 ? -10.222 -4.781 6.708 1.00 89.75 321 ARG A O 1
ATOM 2386 N N . LEU A 1 322 ? -10.201 -6.853 5.855 1.00 90.81 322 LEU A N 1
ATOM 2387 C CA . LEU A 1 322 ? -8.755 -6.865 5.597 1.00 90.81 322 LEU A CA 1
ATOM 2388 C C . LEU A 1 322 ? -8.350 -5.833 4.538 1.00 90.81 322 LEU A C 1
ATOM 2390 O O . LEU A 1 322 ? -7.345 -5.150 4.719 1.00 90.81 322 LEU A O 1
ATOM 2394 N N . TYR A 1 323 ? -9.142 -5.668 3.476 1.00 90.81 323 TYR A N 1
ATOM 2395 C CA . TYR A 1 323 ? -8.933 -4.605 2.487 1.00 90.81 323 TYR A CA 1
ATOM 2396 C C . TYR A 1 323 ? -9.058 -3.210 3.105 1.00 90.81 323 TYR A C 1
ATOM 2398 O O . TYR A 1 323 ? -8.215 -2.352 2.853 1.00 90.81 323 TYR A O 1
ATOM 2406 N N . TRP A 1 324 ? -10.071 -2.993 3.947 1.00 92.75 324 TRP A N 1
ATOM 2407 C CA . TRP A 1 324 ? -10.281 -1.730 4.654 1.00 92.75 324 TRP A CA 1
ATOM 2408 C C . TRP A 1 324 ? -9.102 -1.398 5.581 1.00 92.75 324 TRP A C 1
ATOM 2410 O O . 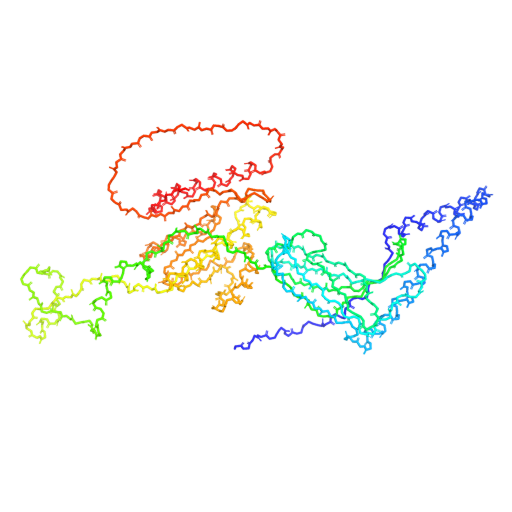TRP A 1 324 ? -8.600 -0.276 5.565 1.00 92.75 324 TRP A O 1
ATOM 2420 N N . LEU A 1 325 ? -8.598 -2.387 6.329 1.00 93.12 325 LEU A N 1
ATOM 2421 C CA . LEU A 1 325 ? -7.420 -2.228 7.186 1.00 93.12 325 LEU A CA 1
ATOM 2422 C C . LEU A 1 325 ? -6.131 -2.017 6.374 1.00 93.12 325 LEU A C 1
ATOM 2424 O O . LEU A 1 325 ? -5.250 -1.273 6.803 1.00 93.12 325 LEU A O 1
ATOM 2428 N N . ALA A 1 326 ? -6.008 -2.650 5.204 1.00 91.88 326 ALA A N 1
ATOM 2429 C CA . ALA A 1 326 ? -4.863 -2.475 4.316 1.00 91.88 326 ALA A CA 1
ATOM 2430 C C . ALA A 1 326 ? -4.821 -1.079 3.673 1.00 91.88 326 ALA A C 1
ATOM 2432 O O . ALA A 1 326 ? -3.734 -0.530 3.506 1.00 91.88 326 ALA A O 1
ATOM 2433 N N . ASP A 1 327 ? -5.973 -0.497 3.324 1.00 91.88 327 ASP A N 1
ATOM 2434 C CA . ASP A 1 327 ? -6.068 0.828 2.685 1.00 91.88 327 ASP A CA 1
ATOM 2435 C C . ASP A 1 327 ? -5.996 1.994 3.694 1.00 91.88 327 ASP A C 1
ATOM 2437 O O . ASP A 1 327 ? -5.979 3.163 3.302 1.00 91.88 327 ASP A O 1
ATOM 2441 N N . LEU A 1 328 ? -5.935 1.700 4.999 1.00 91.94 328 LEU A N 1
ATOM 2442 C CA . LEU A 1 328 ? -5.840 2.713 6.047 1.00 91.94 328 LEU A CA 1
ATOM 2443 C C . LEU A 1 328 ? -4.542 3.533 5.924 1.00 91.94 328 LEU A C 1
ATOM 2445 O O . LEU A 1 328 ? -3.439 2.994 5.786 1.00 91.94 328 LEU A O 1
ATOM 2449 N N . ALA A 1 329 ? -4.676 4.854 6.030 1.00 91.50 329 ALA A N 1
ATOM 2450 C CA . ALA A 1 329 ? -3.578 5.813 6.017 1.00 91.50 329 ALA A CA 1
ATOM 2451 C C . ALA A 1 329 ? -3.781 6.880 7.103 1.00 91.50 329 ALA A C 1
ATOM 2453 O O . ALA A 1 329 ? -4.877 7.024 7.637 1.00 91.50 329 ALA A O 1
ATOM 2454 N N . TRP A 1 330 ? -2.724 7.634 7.412 1.00 89.88 330 TRP A N 1
ATOM 2455 C CA . TRP A 1 330 ? -2.819 8.815 8.270 1.00 89.88 330 TRP A CA 1
ATOM 2456 C C . TRP A 1 330 ? -3.793 9.840 7.677 1.00 89.88 330 TRP A C 1
ATOM 2458 O O . TRP A 1 330 ? -3.751 10.105 6.473 1.00 89.88 330 TRP A O 1
ATOM 2468 N N . ASN A 1 331 ? -4.629 10.442 8.518 1.00 83.44 331 ASN A N 1
ATOM 2469 C CA . ASN A 1 331 ? -5.602 11.432 8.079 1.00 83.44 331 ASN A CA 1
ATOM 2470 C C . ASN A 1 331 ? -4.925 12.732 7.659 1.00 83.44 331 ASN A C 1
ATOM 2472 O O . ASN A 1 331 ? -3.953 13.189 8.269 1.00 83.44 331 ASN A O 1
ATOM 2476 N N . SER A 1 332 ? -5.494 13.375 6.642 1.00 64.19 332 SER A N 1
ATOM 2477 C CA . SER A 1 332 ? -5.183 14.768 6.339 1.00 64.19 332 SER A CA 1
ATOM 2478 C C . SER A 1 332 ? -5.795 15.696 7.389 1.00 64.19 332 SER A C 1
ATOM 2480 O O . SER A 1 332 ? -6.901 15.469 7.884 1.00 64.19 332 SER A O 1
ATOM 2482 N N . VAL A 1 333 ? -5.075 16.768 7.721 1.00 57.44 333 VAL A N 1
ATOM 2483 C CA . VAL A 1 333 ? -5.525 17.802 8.663 1.00 57.44 333 VAL A CA 1
ATOM 2484 C C . VAL A 1 333 ? -6.916 18.308 8.256 1.00 57.44 333 VAL A C 1
ATOM 2486 O O . VAL A 1 333 ? -7.082 18.821 7.154 1.00 57.44 333 VAL A O 1
ATOM 2489 N N . GLY A 1 334 ? -7.909 18.175 9.144 1.00 54.50 334 GLY A N 1
ATOM 2490 C CA . GLY A 1 334 ? -9.261 18.717 8.941 1.00 54.50 334 GLY A CA 1
ATOM 2491 C C . GLY A 1 334 ? -10.394 17.691 8.851 1.00 54.50 334 GLY A C 1
ATOM 2492 O O . GLY A 1 334 ? -11.552 18.090 8.934 1.00 54.50 334 GLY A O 1
ATOM 2493 N N . GLU A 1 335 ? -10.107 16.391 8.758 1.00 63.06 335 GLU A N 1
ATOM 2494 C CA . GLU A 1 335 ? -11.165 15.370 8.745 1.00 63.06 335 GLU A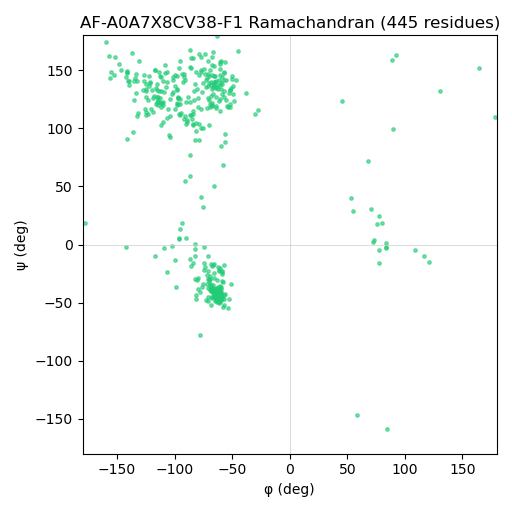 CA 1
ATOM 2495 C C . GLU A 1 335 ? -11.927 15.305 10.078 1.00 63.06 335 GLU A C 1
ATOM 2497 O O . GLU A 1 335 ? -11.351 15.452 11.162 1.00 63.06 335 GLU A O 1
ATOM 2502 N N . ALA A 1 336 ? -13.248 15.126 9.999 1.00 59.12 336 ALA A N 1
ATOM 2503 C CA . ALA A 1 336 ? -14.100 15.052 11.178 1.00 59.12 336 ALA A CA 1
ATOM 2504 C C . ALA A 1 336 ? -13.761 13.796 12.005 1.00 59.12 336 ALA A C 1
ATOM 2506 O O . ALA A 1 336 ? -13.576 12.720 11.426 1.00 59.12 336 ALA A O 1
ATOM 2507 N N . PRO A 1 337 ? -13.695 13.903 13.345 1.00 63.47 337 PRO A N 1
ATOM 2508 C CA . PRO A 1 337 ? -13.485 12.741 14.195 1.00 63.47 337 PRO A CA 1
ATOM 2509 C C . PRO A 1 337 ? -14.623 11.737 13.990 1.00 63.47 337 PRO A C 1
ATOM 2511 O O . PRO A 1 337 ? -15.792 12.119 13.868 1.00 63.47 337 PRO A O 1
ATOM 2514 N N . ALA A 1 338 ? -14.290 10.446 13.965 1.00 65.31 338 ALA A N 1
ATOM 2515 C CA . ALA A 1 338 ? -15.307 9.409 14.012 1.00 65.31 338 ALA A CA 1
ATOM 2516 C C . ALA A 1 338 ? -16.078 9.573 15.327 1.00 65.31 338 ALA A C 1
ATOM 2518 O O . ALA A 1 338 ? -15.469 9.611 16.394 1.00 65.31 338 ALA A O 1
ATOM 2519 N N . LYS A 1 339 ? -17.407 9.696 15.258 1.00 67.44 339 LYS A N 1
ATOM 2520 C CA . LYS A 1 339 ? -18.270 9.685 16.444 1.00 67.44 339 LYS A CA 1
ATOM 2521 C C . LYS A 1 339 ? -18.660 8.237 16.731 1.00 67.44 339 LYS A C 1
ATOM 2523 O O . LYS A 1 339 ? -19.476 7.689 15.989 1.00 67.44 339 LYS A O 1
ATOM 2528 N N . PRO A 1 340 ? -18.090 7.588 17.758 1.00 69.38 340 PRO A N 1
ATOM 2529 C CA . PRO A 1 340 ? -18.421 6.206 18.039 1.00 69.38 340 PRO A CA 1
ATOM 2530 C C . PRO A 1 340 ? -19.850 6.108 18.582 1.00 69.38 340 PRO A C 1
ATOM 2532 O O . PRO A 1 340 ? -20.287 6.912 19.414 1.00 69.38 340 PRO A O 1
ATOM 2535 N N . GLY A 1 341 ? -20.580 5.089 18.126 1.00 69.12 341 GLY A N 1
ATOM 2536 C CA . GLY A 1 341 ? -21.898 4.736 18.660 1.00 69.12 341 GLY A CA 1
ATOM 2537 C C . GLY A 1 341 ? -21.842 4.309 20.138 1.00 69.12 341 GLY A C 1
ATOM 2538 O O . GLY A 1 341 ? -20.763 4.285 20.723 1.00 69.12 341 GLY A O 1
ATOM 2539 N N . PRO A 1 342 ? -22.973 3.959 20.770 1.00 71.44 342 PRO A N 1
ATOM 2540 C CA . PRO A 1 342 ? -23.060 3.616 22.200 1.00 71.44 342 PRO A CA 1
ATOM 2541 C C . PRO A 1 342 ? -22.512 2.210 22.538 1.00 71.44 342 PRO A C 1
ATOM 2543 O O . PRO A 1 342 ? -23.052 1.505 23.381 1.00 71.44 342 PRO A O 1
ATOM 2546 N N . GLU A 1 343 ? -21.506 1.737 21.809 1.00 76.88 343 GLU A N 1
ATOM 2547 C CA . GLU A 1 343 ? -20.894 0.417 21.990 1.00 76.88 343 GLU A CA 1
ATOM 2548 C C . GLU A 1 343 ? -19.631 0.527 22.860 1.00 76.88 343 GLU A C 1
ATOM 2550 O O . GLU A 1 343 ? -18.972 1.572 22.823 1.00 76.88 343 GLU A O 1
ATOM 2555 N N . PRO A 1 344 ? -19.259 -0.542 23.596 1.00 79.56 344 PRO A N 1
ATOM 2556 C CA . PRO A 1 344 ? -17.947 -0.647 24.227 1.00 79.56 344 PRO A CA 1
ATOM 2557 C C . PRO A 1 344 ? -16.836 -0.327 23.218 1.00 79.56 344 PRO A C 1
ATOM 2559 O O . PRO A 1 344 ? -16.829 -0.879 22.114 1.00 79.56 344 PRO A O 1
ATOM 2562 N N . LEU A 1 345 ? -15.921 0.573 23.582 1.00 84.88 345 LEU A N 1
ATOM 2563 C CA . LEU A 1 345 ? -14.962 1.175 22.655 1.00 84.88 345 LEU A CA 1
ATOM 2564 C C . LEU A 1 345 ? -13.518 0.842 23.046 1.00 84.88 345 LEU A C 1
ATOM 2566 O O . LEU A 1 345 ? -13.099 1.097 24.174 1.00 84.88 345 LEU A O 1
ATOM 2570 N N . ALA A 1 346 ? -12.750 0.334 22.086 1.00 87.56 346 ALA A N 1
ATOM 2571 C CA . ALA A 1 346 ? -11.298 0.236 22.149 1.00 87.56 346 ALA A CA 1
ATOM 2572 C C . ALA A 1 346 ? -10.682 1.203 21.129 1.00 87.56 346 ALA A C 1
ATOM 2574 O O . ALA A 1 346 ? -10.976 1.114 19.939 1.00 87.56 346 ALA A O 1
ATOM 2575 N N . VAL A 1 347 ? -9.846 2.132 21.584 1.00 88.06 347 VAL A N 1
ATOM 2576 C CA . VAL A 1 347 ? -9.169 3.129 20.747 1.00 88.06 347 VAL A CA 1
ATOM 2577 C C . VAL A 1 347 ? -7.711 2.725 20.575 1.00 88.06 347 VAL A C 1
ATOM 2579 O O . VAL A 1 347 ? -7.008 2.534 21.562 1.00 88.06 347 VAL A O 1
ATOM 2582 N N . PHE A 1 348 ? -7.257 2.620 19.330 1.00 89.19 348 PHE A N 1
ATOM 2583 C CA . PHE A 1 348 ? -5.867 2.377 18.953 1.00 89.19 348 PHE A CA 1
ATOM 2584 C C . PHE A 1 348 ? -5.303 3.641 18.324 1.00 89.19 348 PHE A C 1
ATOM 2586 O O . PHE A 1 348 ? -5.827 4.082 17.307 1.00 89.19 348 PHE A O 1
ATOM 2593 N N . GLY A 1 349 ? -4.251 4.219 18.894 1.00 88.31 349 GLY A N 1
ATOM 2594 C CA . GLY A 1 349 ? -3.729 5.505 18.435 1.00 88.31 349 GLY A CA 1
ATOM 2595 C C . GLY A 1 349 ? -2.269 5.725 18.796 1.00 88.31 349 GLY A C 1
ATOM 2596 O O . GLY A 1 349 ? -1.735 5.072 19.689 1.00 88.31 349 GLY A O 1
ATOM 2597 N N . ALA A 1 350 ? -1.636 6.682 18.119 1.00 87.50 350 ALA A N 1
ATOM 2598 C CA . ALA A 1 350 ? -0.329 7.198 18.519 1.00 87.50 350 ALA A CA 1
ATOM 2599 C C . ALA A 1 350 ? -0.455 8.112 19.750 1.00 87.50 350 ALA A C 1
ATOM 2601 O O . ALA A 1 350 ? -1.500 8.752 19.904 1.00 87.50 350 ALA A O 1
ATOM 2602 N N . PRO A 1 351 ? 0.572 8.229 20.612 1.00 86.00 351 PRO A N 1
ATOM 2603 C CA . PRO A 1 351 ? 0.532 9.169 21.724 1.00 86.00 351 PRO A CA 1
ATOM 2604 C C . PRO A 1 351 ? 0.558 10.623 21.233 1.00 86.00 351 PRO A C 1
ATOM 2606 O O . PRO A 1 351 ? 1.204 10.944 20.231 1.00 86.00 351 PRO A O 1
ATOM 2609 N N . GLY A 1 352 ? -0.138 11.507 21.950 1.00 80.88 352 GLY A N 1
ATOM 2610 C CA . GLY A 1 352 ? -0.189 12.941 21.644 1.00 80.88 352 GLY A CA 1
ATOM 2611 C C . GLY A 1 352 ? -1.106 13.330 20.477 1.00 80.88 352 GLY A C 1
ATOM 2612 O O . GLY A 1 352 ? -0.879 14.365 19.849 1.00 80.88 352 GLY A O 1
ATOM 2613 N N . ALA A 1 353 ? -2.123 12.519 20.168 1.00 80.31 353 ALA A N 1
ATOM 2614 C CA . ALA A 1 353 ? -3.191 12.893 19.238 1.00 80.31 353 ALA A CA 1
ATOM 2615 C C . ALA A 1 353 ? -4.071 13.995 19.857 1.00 80.31 353 ALA A C 1
ATOM 2617 O O . ALA A 1 353 ? -4.657 13.803 20.925 1.00 80.31 353 ALA A O 1
ATOM 2618 N N . ALA A 1 354 ? -4.179 15.156 19.205 1.00 73.19 354 ALA A N 1
ATOM 2619 C CA . ALA A 1 354 ? -4.799 16.338 19.799 1.00 73.19 354 ALA A CA 1
ATOM 2620 C C . ALA A 1 354 ? -6.319 16.193 19.966 1.00 73.19 354 ALA A C 1
ATOM 2622 O O . ALA A 1 354 ? -6.903 16.750 20.895 1.00 73.19 354 ALA A O 1
ATOM 2623 N N . ARG A 1 355 ? -6.989 15.443 19.081 1.00 75.06 355 ARG A N 1
ATOM 2624 C CA . ARG A 1 355 ? -8.456 15.313 19.092 1.00 75.06 355 ARG A CA 1
ATOM 2625 C C . ARG A 1 355 ? -8.949 14.214 20.028 1.00 75.06 355 ARG A C 1
ATOM 2627 O O . ARG A 1 355 ? -10.113 14.251 20.437 1.00 75.06 355 ARG A O 1
ATOM 2634 N N . ARG A 1 356 ? -8.082 13.272 20.416 1.00 82.31 356 ARG A N 1
ATOM 2635 C CA . ARG A 1 356 ? -8.450 12.121 21.254 1.00 82.31 356 ARG A CA 1
ATOM 2636 C C . ARG A 1 356 ? -8.986 12.528 22.627 1.00 82.31 356 ARG A C 1
ATOM 2638 O O . ARG A 1 356 ? -9.960 11.935 23.085 1.00 82.31 356 ARG A O 1
ATOM 2645 N N . GLY A 1 357 ? -8.417 13.558 23.255 1.00 78.06 357 GLY A N 1
ATOM 2646 C CA . GLY A 1 357 ? -8.850 14.017 24.581 1.00 78.06 357 GLY A CA 1
ATOM 2647 C C . GLY A 1 357 ? -10.337 14.391 24.636 1.00 78.06 357 GLY A C 1
ATOM 2648 O O . GLY A 1 357 ? -11.048 13.960 25.541 1.00 78.06 357 GLY A O 1
ATOM 2649 N N . SER A 1 358 ? -10.831 15.109 23.620 1.00 78.44 358 SER A N 1
ATOM 2650 C CA . SER A 1 358 ? -12.251 15.486 23.524 1.00 78.44 358 SER A CA 1
ATOM 2651 C C . SER A 1 358 ? -13.177 14.272 23.393 1.00 78.44 358 SER A C 1
ATOM 2653 O O . SER A 1 358 ? -14.185 14.182 24.086 1.00 78.44 358 SER A O 1
ATOM 2655 N N . LEU A 1 359 ? -12.782 13.282 22.586 1.00 81.44 359 LEU A N 1
ATOM 2656 C CA . LEU A 1 359 ? -13.535 12.043 22.408 1.00 81.44 359 LEU A CA 1
ATOM 2657 C C . LEU A 1 359 ? -13.645 11.246 23.716 1.00 81.44 359 LEU A C 1
ATOM 2659 O O . LEU A 1 359 ? -14.714 10.727 24.044 1.00 81.44 359 LEU A O 1
ATOM 2663 N N . LEU A 1 360 ? -12.538 11.133 24.453 1.00 81.19 360 LEU A N 1
ATOM 2664 C CA . LEU A 1 360 ? -12.508 10.420 25.729 1.00 81.19 360 LEU A CA 1
ATOM 2665 C C . LEU A 1 360 ? -13.340 11.151 26.794 1.00 81.19 360 LEU A C 1
ATOM 2667 O O . LEU A 1 360 ? -14.070 10.500 27.542 1.00 81.19 360 LEU A O 1
ATOM 2671 N N . ALA A 1 361 ? -13.298 12.486 26.828 1.00 79.19 361 ALA A N 1
ATOM 2672 C CA . ALA A 1 361 ? -14.124 13.295 27.724 1.00 79.19 361 ALA A CA 1
ATOM 2673 C C . ALA A 1 361 ? -15.629 13.143 27.431 1.00 79.19 361 ALA A C 1
ATOM 2675 O O . ALA A 1 361 ? -16.413 12.929 28.358 1.00 79.19 361 ALA A O 1
ATOM 2676 N N . ASP A 1 362 ? -16.026 13.165 26.155 1.00 79.88 362 ASP A N 1
ATOM 2677 C CA . ASP A 1 362 ? -17.416 12.960 25.719 1.00 79.88 362 ASP A CA 1
ATOM 2678 C C . ASP A 1 362 ? -17.931 11.551 26.055 1.00 79.88 362 ASP A C 1
ATOM 2680 O O . ASP A 1 362 ? -19.088 11.355 26.429 1.00 79.88 362 ASP A O 1
ATOM 2684 N N . ARG A 1 363 ? -17.075 10.530 25.936 1.00 80.12 363 ARG A N 1
ATOM 2685 C CA . ARG A 1 363 ? -17.404 9.156 26.346 1.00 80.12 363 ARG A CA 1
ATOM 2686 C C . ARG A 1 363 ? -17.598 9.044 27.851 1.00 80.12 363 ARG A C 1
ATOM 2688 O O . ARG A 1 363 ? -18.579 8.438 28.284 1.00 80.12 363 ARG A O 1
ATOM 2695 N N . LYS A 1 364 ? -16.702 9.664 28.621 1.00 77.44 364 LYS A N 1
ATOM 2696 C CA . LYS A 1 364 ? -16.758 9.680 30.082 1.00 77.44 364 LYS A CA 1
ATOM 2697 C C . LYS A 1 364 ? -18.014 10.384 30.592 1.00 77.44 364 LYS A C 1
ATOM 2699 O O . LYS A 1 364 ? -18.689 9.841 31.460 1.00 77.44 364 LYS A O 1
ATOM 2704 N N . SER A 1 365 ? -18.355 11.552 30.042 1.00 76.00 365 SER A N 1
ATOM 2705 C CA . SER A 1 365 ? -19.566 12.293 30.431 1.00 76.00 365 SER A CA 1
ATOM 2706 C C . SER A 1 365 ? -20.850 11.517 30.119 1.00 76.00 365 SER A C 1
ATOM 2708 O O . SER A 1 365 ? -21.824 11.610 30.860 1.00 76.00 365 SER A O 1
ATOM 2710 N N . ALA A 1 366 ? -20.827 10.689 29.074 1.00 73.12 366 ALA A N 1
ATOM 2711 C CA . ALA A 1 366 ? -21.914 9.785 28.716 1.00 73.12 366 ALA A CA 1
ATOM 2712 C C . ALA A 1 366 ? -21.923 8.453 29.504 1.00 73.12 366 ALA A C 1
ATOM 2714 O O . ALA A 1 366 ? -22.794 7.621 29.253 1.00 73.12 366 ALA A O 1
ATOM 2715 N N . GLY A 1 367 ? -20.982 8.234 30.432 1.00 67.88 367 GLY A N 1
ATOM 2716 C CA . GLY A 1 367 ? -20.914 7.036 31.279 1.00 67.88 367 GLY A CA 1
ATOM 2717 C C . GLY A 1 367 ? -20.393 5.773 30.582 1.00 67.88 367 GLY A C 1
ATOM 2718 O O . GLY A 1 367 ? -20.618 4.673 31.082 1.00 67.88 367 GLY A O 1
ATOM 2719 N N . TRP A 1 368 ? -19.722 5.906 29.432 1.00 71.38 368 TRP A N 1
ATOM 2720 C CA . TRP A 1 368 ? -19.160 4.772 28.693 1.00 71.38 368 TRP A CA 1
ATOM 2721 C C . TRP A 1 368 ? -17.677 4.581 29.004 1.00 71.38 368 TRP A C 1
ATOM 2723 O O . TRP A 1 368 ? -16.864 5.481 28.780 1.00 71.38 368 TRP A O 1
ATOM 2733 N N . ASP A 1 369 ? -17.310 3.372 29.422 1.00 67.44 369 ASP A N 1
ATOM 2734 C CA . ASP A 1 369 ? -15.910 2.986 29.574 1.00 67.44 369 ASP A CA 1
ATOM 2735 C C . ASP A 1 369 ? -15.243 2.777 28.207 1.00 67.44 369 ASP A C 1
ATOM 2737 O O . ASP A 1 369 ? -15.795 2.153 27.296 1.00 67.44 369 ASP A O 1
ATOM 2741 N N . THR A 1 370 ? -14.032 3.315 28.066 1.00 77.12 370 THR A N 1
ATOM 2742 C CA . THR A 1 370 ? -13.226 3.251 26.842 1.00 77.12 370 THR A CA 1
ATOM 2743 C C . THR A 1 370 ? -11.844 2.707 27.176 1.00 77.12 370 THR A C 1
ATOM 2745 O O . THR A 1 370 ? -11.210 3.166 28.122 1.00 77.12 370 THR A O 1
ATOM 2748 N N . VAL A 1 371 ? -11.363 1.742 26.394 1.00 82.69 371 VAL A N 1
ATOM 2749 C CA . VAL A 1 371 ? -10.004 1.203 26.523 1.00 82.69 371 VAL A CA 1
ATOM 2750 C C . VAL A 1 371 ? -9.113 1.905 25.508 1.00 82.69 371 VAL A C 1
ATOM 2752 O O . VAL A 1 371 ? -9.375 1.836 24.311 1.00 82.69 371 VAL A O 1
ATOM 2755 N N . LEU A 1 372 ? -8.061 2.578 25.970 1.00 84.56 372 LEU A N 1
ATOM 2756 C CA . LEU A 1 372 ? -7.036 3.161 25.107 1.00 84.56 372 LEU A CA 1
ATOM 2757 C C . LEU A 1 372 ? -5.844 2.206 25.016 1.00 84.56 372 LEU A C 1
ATOM 2759 O O . LEU A 1 372 ? -5.293 1.799 26.037 1.00 84.56 372 LEU A O 1
ATOM 2763 N N . ILE A 1 373 ? -5.454 1.854 23.794 1.00 83.38 373 ILE A N 1
ATOM 2764 C CA . ILE A 1 373 ? -4.325 0.977 23.491 1.00 83.38 373 ILE A CA 1
ATOM 2765 C C . ILE A 1 373 ? -3.342 1.771 22.633 1.00 83.38 373 ILE A C 1
ATOM 2767 O O . ILE A 1 373 ? -3.661 2.168 21.512 1.00 83.38 373 ILE A O 1
ATOM 2771 N N . ILE A 1 374 ? -2.140 1.996 23.161 1.00 84.44 374 ILE A N 1
ATOM 2772 C CA . ILE A 1 374 ? -1.049 2.675 22.455 1.00 84.44 374 ILE A CA 1
ATOM 2773 C C . ILE A 1 374 ? 0.049 1.635 22.195 1.00 84.44 374 ILE A C 1
ATOM 2775 O O . ILE A 1 374 ? 0.769 1.267 23.125 1.00 84.44 374 ILE A O 1
ATOM 2779 N N . PRO A 1 375 ? 0.170 1.116 20.960 1.00 79.31 375 PRO A N 1
ATOM 2780 C CA . PRO A 1 375 ? 1.276 0.244 20.576 1.00 79.31 375 PRO A CA 1
ATOM 2781 C C . PRO A 1 375 ? 2.619 0.968 20.729 1.00 79.31 375 PRO A C 1
ATOM 2783 O O . PRO A 1 375 ? 2.698 2.174 20.489 1.00 79.31 375 PRO A O 1
ATOM 2786 N N . ASP A 1 376 ? 3.670 0.243 21.107 1.00 74.56 376 ASP A N 1
ATOM 2787 C CA . ASP A 1 376 ? 5.031 0.785 21.196 1.00 74.56 376 ASP A CA 1
ATOM 2788 C C . ASP A 1 376 ? 5.647 0.996 19.799 1.00 74.56 376 ASP A C 1
ATOM 2790 O O . ASP A 1 376 ? 5.161 0.474 18.790 1.00 74.56 376 ASP A O 1
ATOM 2794 N N . LEU A 1 377 ? 6.724 1.778 19.725 1.00 70.81 377 LEU A N 1
ATOM 2795 C CA . LEU A 1 377 ? 7.463 1.983 18.483 1.00 70.81 377 LEU A CA 1
ATOM 2796 C C . LEU A 1 377 ? 8.087 0.666 17.993 1.00 70.81 377 LEU A C 1
ATOM 2798 O O . LEU A 1 377 ? 8.762 -0.018 18.767 1.00 70.81 377 LEU A O 1
ATOM 2802 N N . PRO A 1 378 ? 7.990 0.343 16.692 1.00 65.19 378 PRO A N 1
ATOM 2803 C CA . PRO A 1 378 ? 8.681 -0.816 16.145 1.00 65.19 378 PRO A CA 1
ATOM 2804 C C . PRO A 1 378 ? 10.207 -0.635 16.253 1.00 65.19 378 PRO A C 1
ATOM 2806 O O . PRO A 1 378 ? 10.791 0.296 15.689 1.00 65.19 378 PRO A O 1
ATOM 2809 N N . VAL A 1 379 ? 10.887 -1.532 16.975 1.00 53.28 379 VAL A N 1
ATOM 2810 C CA . VAL A 1 379 ? 12.353 -1.525 17.114 1.00 53.28 379 VAL A CA 1
ATOM 2811 C C . VAL A 1 379 ? 12.974 -2.206 15.899 1.00 53.28 379 VAL A C 1
ATOM 2813 O O . VAL A 1 379 ? 13.187 -3.403 15.932 1.00 53.28 379 VAL A O 1
ATOM 2816 N N . SER A 1 380 ? 13.279 -1.443 14.842 1.00 46.19 380 SER A N 1
ATOM 2817 C CA . SER A 1 380 ? 14.080 -1.842 13.662 1.00 46.19 380 SER A CA 1
ATOM 2818 C C . SER A 1 380 ? 13.769 -3.210 13.014 1.00 46.19 380 SER A C 1
ATOM 2820 O O . SER A 1 380 ? 13.913 -4.276 13.601 1.00 46.19 380 SER A O 1
ATOM 2822 N N . ARG A 1 381 ? 13.453 -3.168 11.716 1.00 46.47 381 ARG A N 1
ATOM 2823 C CA . ARG A 1 381 ? 13.186 -4.309 10.818 1.00 46.47 381 ARG A CA 1
ATOM 2824 C C . ARG A 1 381 ? 13.948 -5.598 11.188 1.00 46.47 381 ARG A C 1
ATOM 2826 O O . ARG A 1 381 ? 15.160 -5.666 11.017 1.00 46.47 381 ARG A O 1
ATOM 2833 N N . GLY A 1 382 ? 13.210 -6.622 11.629 1.00 37.72 382 GLY A N 1
ATOM 2834 C CA . GLY A 1 382 ? 13.716 -7.988 11.828 1.00 37.72 382 GLY A CA 1
ATOM 2835 C C . GLY A 1 382 ? 13.868 -8.459 13.279 1.00 37.72 382 GLY A C 1
ATOM 2836 O O . GLY A 1 382 ? 14.169 -9.629 13.483 1.00 37.72 382 GLY A O 1
ATOM 2837 N N . SER A 1 383 ? 13.629 -7.605 14.280 1.00 30.36 383 SER A N 1
ATOM 2838 C CA . SER A 1 383 ? 13.673 -7.984 15.699 1.00 30.36 383 SER A CA 1
ATOM 2839 C C . SE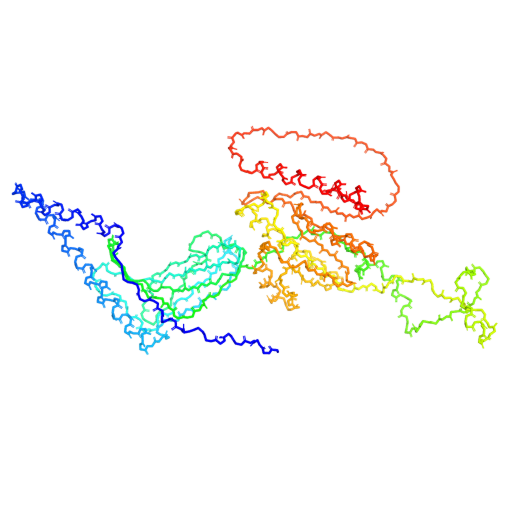R A 1 383 ? 12.359 -7.629 16.396 1.00 30.36 383 SER A C 1
ATOM 2841 O O . SER A 1 383 ? 12.016 -6.462 16.562 1.00 30.36 383 SER A O 1
ATOM 2843 N N . THR A 1 384 ? 11.591 -8.644 16.792 1.00 30.05 384 THR A N 1
ATOM 2844 C CA . THR A 1 384 ? 10.396 -8.484 17.627 1.00 30.05 384 THR A CA 1
ATOM 2845 C C . THR A 1 384 ? 10.807 -8.354 19.091 1.00 30.05 384 THR A C 1
ATOM 2847 O O . THR A 1 384 ? 11.008 -9.365 19.766 1.00 30.05 384 THR A O 1
ATOM 2850 N N . PHE A 1 385 ? 10.894 -7.129 19.606 1.00 31.48 385 PHE A N 1
ATOM 2851 C CA . PHE A 1 385 ? 10.938 -6.884 21.048 1.00 31.48 385 PHE A CA 1
ATOM 2852 C C . PHE A 1 385 ? 9.962 -5.758 21.407 1.00 31.48 385 PHE A C 1
ATOM 2854 O O . PHE A 1 385 ? 9.940 -4.723 20.749 1.00 31.48 385 PHE A O 1
ATOM 2861 N N . TRP A 1 386 ? 9.120 -6.011 22.412 1.00 36.00 386 TRP A N 1
ATOM 2862 C CA . TRP A 1 386 ? 7.908 -5.250 22.739 1.00 36.00 386 TRP A CA 1
ATOM 2863 C C . TRP A 1 386 ? 7.992 -4.706 24.171 1.00 36.00 386 TRP A C 1
ATOM 2865 O O . TRP A 1 386 ? 8.329 -5.485 25.063 1.00 36.00 386 TRP A O 1
ATOM 2875 N N . ALA A 1 387 ? 7.561 -3.467 24.425 1.00 24.14 387 ALA A N 1
ATOM 2876 C CA . ALA A 1 387 ? 7.009 -3.041 25.722 1.00 24.14 387 ALA A CA 1
ATOM 2877 C C . ALA A 1 387 ? 5.504 -2.728 25.553 1.00 24.14 387 ALA A C 1
ATOM 2879 O O . ALA A 1 387 ? 5.075 -2.393 24.450 1.00 24.14 387 ALA A O 1
ATOM 2880 N N . ARG A 1 388 ? 4.655 -3.001 26.561 1.00 35.41 388 ARG A N 1
ATOM 2881 C CA . ARG A 1 388 ? 3.214 -3.276 26.344 1.00 35.41 388 ARG A CA 1
ATOM 2882 C C . ARG A 1 388 ? 2.337 -2.663 27.428 1.00 35.41 388 ARG A C 1
ATOM 2884 O O . ARG A 1 388 ? 1.968 -3.342 28.382 1.00 35.41 388 ARG A O 1
ATOM 2891 N N . VAL A 1 389 ? 1.893 -1.440 27.192 1.00 31.42 389 VAL A N 1
ATOM 2892 C CA . VAL A 1 389 ? 1.067 -0.713 28.150 1.00 31.42 389 VAL A CA 1
ATOM 2893 C C . VAL A 1 389 ? -0.401 -1.108 28.001 1.00 31.42 389 VAL A C 1
ATOM 2895 O O . VAL A 1 389 ? -1.030 -0.794 26.991 1.00 31.42 389 VAL A O 1
ATOM 2898 N N . PHE A 1 390 ? -0.955 -1.788 29.009 1.00 36.09 390 PHE A N 1
ATOM 2899 C CA . PHE A 1 390 ? -2.382 -2.112 29.113 1.00 36.09 390 PHE A CA 1
ATOM 2900 C C . PHE A 1 390 ? -3.012 -1.400 30.303 1.00 36.09 390 PHE A C 1
ATOM 2902 O O . PHE A 1 390 ? -2.609 -1.612 31.444 1.00 36.09 390 PHE A O 1
ATOM 2909 N N . LEU A 1 391 ? -4.068 -0.633 30.044 1.00 31.30 391 LEU A N 1
ATOM 2910 C CA . LEU A 1 391 ? -4.870 -0.018 31.096 1.00 31.30 391 LEU A CA 1
ATOM 2911 C C . LEU A 1 391 ? -5.943 -1.031 31.546 1.00 31.30 391 LEU A C 1
ATOM 2913 O O . LEU A 1 391 ? -6.841 -1.363 30.772 1.00 31.30 391 LEU A O 1
ATOM 2917 N N . ILE A 1 392 ? -5.835 -1.555 32.774 1.00 31.64 392 ILE A N 1
ATOM 2918 C CA . ILE A 1 392 ? -6.830 -2.443 33.409 1.00 31.64 392 ILE A CA 1
ATOM 2919 C C . ILE A 1 392 ? -7.346 -1.747 34.682 1.00 31.64 392 ILE A C 1
ATOM 2921 O O . ILE A 1 392 ? -6.514 -1.402 35.520 1.00 31.64 392 ILE A O 1
ATOM 2925 N N . PRO A 1 393 ? -8.668 -1.560 34.871 1.00 28.94 393 PRO A N 1
ATOM 2926 C CA . PRO A 1 393 ? -9.213 -0.912 36.065 1.00 28.94 393 PRO A CA 1
ATOM 2927 C C . PRO A 1 393 ? -9.182 -1.837 37.298 1.00 28.94 393 PRO A C 1
ATOM 2929 O O . PRO A 1 393 ? -9.467 -3.031 37.188 1.00 28.94 393 PRO A O 1
ATOM 2932 N N . GLU A 1 394 ? -8.833 -1.273 38.461 1.00 37.78 394 GLU A N 1
ATOM 2933 C CA . GLU A 1 394 ? -8.485 -1.996 39.696 1.00 37.78 394 GLU A CA 1
ATOM 2934 C C . GLU A 1 394 ? -9.540 -2.970 40.251 1.00 37.78 394 GLU A C 1
ATOM 2936 O O . GLU A 1 394 ? -10.741 -2.695 40.274 1.00 37.78 394 GLU A O 1
ATOM 2941 N N . THR A 1 395 ? -9.034 -4.033 40.883 1.00 30.03 395 THR A N 1
ATOM 2942 C CA . THR A 1 395 ? -9.685 -4.705 42.014 1.00 30.03 395 THR A CA 1
ATOM 2943 C C . THR A 1 395 ? -8.740 -4.719 43.223 1.00 30.03 395 THR A C 1
ATOM 2945 O O . THR A 1 395 ? -7.750 -5.448 43.216 1.00 30.03 395 THR A O 1
ATOM 2948 N N . GLY A 1 396 ? -9.086 -3.980 44.282 1.00 30.11 396 GLY A N 1
ATOM 2949 C CA . GLY A 1 396 ? -8.679 -4.277 45.667 1.00 30.11 396 GLY A CA 1
ATOM 2950 C C . GLY A 1 396 ? -7.344 -3.697 46.181 1.00 30.11 396 GLY A C 1
ATOM 2951 O O . GLY A 1 396 ? -6.477 -3.317 45.400 1.00 30.11 396 GLY A O 1
ATOM 2952 N N . PRO A 1 397 ? -7.181 -3.595 47.521 1.00 31.34 397 PRO A N 1
ATOM 2953 C CA . PRO A 1 397 ? -6.309 -2.606 48.149 1.00 31.34 397 PRO A CA 1
ATOM 2954 C C . PRO A 1 397 ? -4.822 -2.986 48.170 1.00 31.34 397 PRO A C 1
ATOM 2956 O O . PRO A 1 397 ? -4.437 -4.148 48.302 1.00 31.34 397 PRO A O 1
ATOM 2959 N N . ARG A 1 398 ? -3.997 -1.931 48.105 1.00 31.22 398 ARG A N 1
ATOM 2960 C CA . ARG A 1 398 ? -2.527 -1.893 48.189 1.00 31.22 398 ARG A CA 1
ATOM 2961 C C . ARG A 1 398 ? -1.919 -2.882 49.195 1.00 31.22 398 ARG A C 1
ATOM 2963 O O . ARG A 1 398 ? -2.183 -2.803 50.393 1.00 31.22 398 ARG A O 1
ATOM 2970 N N . ARG A 1 399 ? -0.922 -3.645 48.735 1.00 25.70 399 ARG A N 1
ATOM 2971 C CA . ARG A 1 399 ? 0.242 -4.020 49.553 1.00 25.70 399 ARG A CA 1
ATOM 2972 C C . ARG A 1 399 ? 1.492 -3.367 48.975 1.00 25.70 399 ARG A C 1
ATOM 2974 O O . ARG A 1 399 ? 1.809 -3.542 47.805 1.00 25.70 399 ARG A O 1
ATOM 2981 N N . ALA A 1 400 ? 2.162 -2.581 49.811 1.00 35.91 400 ALA A N 1
ATOM 2982 C CA . ALA A 1 400 ? 3.481 -2.033 49.545 1.00 35.91 400 ALA A CA 1
ATOM 2983 C C . ALA A 1 400 ? 4.523 -3.162 49.549 1.00 35.91 400 ALA A C 1
ATOM 2985 O O . ALA A 1 400 ? 4.487 -4.022 50.429 1.00 35.91 400 ALA A O 1
ATOM 2986 N N . GLY A 1 401 ? 5.460 -3.144 48.599 1.00 26.16 401 GLY A N 1
ATOM 2987 C CA . GLY A 1 401 ? 6.599 -4.056 48.625 1.00 26.16 401 GLY A CA 1
ATOM 2988 C C . GLY A 1 401 ? 7.543 -3.922 47.432 1.00 26.16 401 GLY A C 1
ATOM 2989 O O . GLY A 1 401 ? 7.208 -4.359 46.341 1.00 26.16 401 GLY A O 1
ATOM 2990 N N . GLY A 1 402 ? 8.741 -3.392 47.702 1.00 25.33 402 GLY A N 1
ATOM 2991 C CA . GLY A 1 402 ? 10.003 -3.904 47.151 1.00 25.33 402 GLY A CA 1
ATOM 2992 C C . GLY A 1 402 ? 10.493 -3.327 45.824 1.00 25.33 402 GLY A C 1
ATOM 2993 O O . GLY A 1 402 ? 10.100 -3.789 44.760 1.00 25.33 402 GLY A O 1
ATOM 2994 N N . GLY A 1 403 ? 11.441 -2.388 45.900 1.00 34.44 403 GLY A N 1
ATOM 2995 C CA . GLY A 1 403 ? 12.330 -2.055 44.786 1.00 34.44 403 GLY A CA 1
ATOM 2996 C C . GLY A 1 403 ? 13.323 -3.184 44.469 1.00 34.44 403 GLY A C 1
ATOM 2997 O O . GLY A 1 403 ? 13.743 -3.921 45.359 1.00 34.44 403 GLY A O 1
ATOM 2998 N N . GLY A 1 404 ? 13.713 -3.285 43.198 1.00 23.52 404 GLY A N 1
ATOM 2999 C CA . GLY A 1 404 ? 14.767 -4.162 42.678 1.00 23.52 404 GLY A CA 1
ATOM 3000 C C . GLY A 1 404 ? 15.327 -3.580 41.367 1.00 23.52 404 GLY A C 1
ATOM 3001 O O . GLY A 1 404 ? 14.595 -2.869 40.683 1.00 23.52 404 GLY A O 1
ATOM 3002 N N . PRO A 1 405 ? 16.620 -3.781 41.051 1.00 30.23 405 PRO A N 1
ATOM 3003 C CA . PRO A 1 405 ? 17.464 -2.749 40.445 1.00 30.23 405 PRO A CA 1
ATOM 3004 C C . PRO A 1 405 ? 17.389 -2.651 38.915 1.00 30.23 405 PRO A C 1
ATOM 3006 O O . PRO A 1 405 ? 17.191 -3.633 38.203 1.00 30.23 405 PRO A O 1
ATOM 3009 N N . GLU A 1 406 ? 17.640 -1.436 38.424 1.00 29.33 406 GLU A N 1
ATOM 3010 C CA . GLU A 1 406 ? 17.828 -1.093 37.015 1.00 29.33 406 GLU A CA 1
ATOM 3011 C C . GLU A 1 406 ? 19.126 -1.704 36.454 1.00 29.33 406 GLU A C 1
ATOM 3013 O O . GLU A 1 406 ? 20.232 -1.380 36.889 1.00 29.33 406 GLU A O 1
ATOM 3018 N N . GLY A 1 407 ? 19.003 -2.554 35.433 1.00 25.14 407 GLY A N 1
ATOM 3019 C CA . GLY A 1 407 ? 20.122 -2.965 34.588 1.00 25.14 407 GLY A CA 1
ATOM 3020 C C . GLY A 1 407 ? 20.325 -1.975 33.439 1.00 25.14 407 GLY A C 1
ATOM 3021 O O . GLY A 1 407 ? 19.502 -1.902 32.529 1.00 25.14 407 GLY A O 1
ATOM 3022 N N . ARG A 1 408 ? 21.433 -1.225 33.452 1.00 35.16 408 ARG A N 1
ATOM 3023 C CA . ARG A 1 408 ? 21.912 -0.449 32.292 1.00 35.16 408 ARG A CA 1
ATOM 3024 C C . ARG A 1 408 ? 22.448 -1.385 31.200 1.00 35.16 408 ARG A C 1
ATOM 3026 O O . ARG A 1 408 ? 23.295 -2.218 31.517 1.00 35.16 408 ARG A O 1
ATOM 3033 N N . PRO A 1 409 ? 22.129 -1.159 29.914 1.00 28.98 409 PRO A N 1
ATOM 3034 C CA . PRO A 1 409 ? 22.996 -1.592 28.825 1.00 28.98 409 PRO A CA 1
ATOM 3035 C C . PRO A 1 409 ? 23.879 -0.437 28.340 1.00 28.98 409 PRO A C 1
ATOM 3037 O O . PRO A 1 409 ? 23.420 0.685 28.115 1.00 28.98 409 PRO A O 1
ATOM 3040 N N . CYS A 1 410 ? 25.162 -0.751 28.188 1.00 24.83 410 CYS A N 1
ATOM 3041 C CA . CYS A 1 410 ? 26.221 0.101 27.667 1.00 24.83 410 CYS A CA 1
ATOM 3042 C C . CYS A 1 410 ? 25.973 0.562 26.221 1.00 24.83 410 CYS A C 1
ATOM 3044 O O . CYS A 1 410 ? 25.350 -0.125 25.413 1.00 24.83 410 CYS A O 1
ATOM 3046 N N . ALA A 1 411 ? 26.510 1.743 25.915 1.00 29.55 411 ALA A N 1
ATOM 3047 C CA . ALA A 1 411 ? 26.443 2.407 24.623 1.00 29.55 411 ALA A CA 1
ATOM 3048 C C . ALA A 1 411 ? 27.405 1.807 23.580 1.00 29.55 411 ALA A C 1
ATOM 3050 O O . ALA A 1 411 ? 28.513 1.391 23.910 1.00 29.55 411 ALA A O 1
ATOM 3051 N N . GLY A 1 412 ? 27.005 1.885 22.310 1.00 25.67 412 GLY A N 1
ATOM 3052 C CA . GLY A 1 412 ? 27.882 1.866 21.137 1.00 25.67 412 GLY A CA 1
ATOM 3053 C C . GLY A 1 412 ? 27.435 2.973 20.162 1.00 25.67 412 GLY A C 1
ATOM 3054 O O . GLY A 1 412 ? 26.228 3.216 20.063 1.00 25.67 412 GLY A O 1
ATOM 3055 N N . PRO A 1 413 ? 28.347 3.700 19.489 1.00 34.84 413 PRO A N 1
ATOM 3056 C CA . PRO A 1 413 ? 28.022 4.950 18.810 1.00 34.84 413 PRO A CA 1
ATOM 3057 C C . PRO A 1 413 ? 27.588 4.709 17.357 1.00 34.84 413 PRO A C 1
ATOM 3059 O O . PRO A 1 413 ? 28.418 4.508 16.476 1.00 34.84 413 PRO A O 1
ATOM 3062 N N . HIS A 1 414 ? 26.285 4.794 17.083 1.00 32.19 414 HIS A N 1
ATOM 3063 C CA . HIS A 1 414 ? 25.754 4.943 15.724 1.00 32.19 414 HIS A CA 1
ATOM 3064 C C . HIS A 1 414 ? 24.660 6.021 15.716 1.00 32.19 414 HIS A C 1
ATOM 3066 O O . HIS A 1 414 ? 23.722 5.966 16.509 1.00 32.19 414 HIS A O 1
ATOM 3072 N N . GLY A 1 415 ? 24.831 7.027 14.851 1.00 29.89 415 GLY A N 1
ATOM 3073 C CA . GLY A 1 415 ? 24.027 8.253 14.780 1.00 29.89 415 GLY A CA 1
ATOM 3074 C C . GLY A 1 415 ? 22.516 8.005 14.727 1.00 29.89 415 GLY A C 1
ATOM 3075 O O . GLY A 1 415 ? 22.037 7.130 14.011 1.00 29.89 415 GLY A O 1
ATOM 3076 N N . GLU A 1 416 ? 21.782 8.779 15.529 1.00 46.81 416 GLU A N 1
ATOM 3077 C CA . GLU A 1 416 ? 20.456 8.468 16.063 1.00 46.81 416 GLU A CA 1
ATOM 3078 C C . GLU A 1 416 ? 19.299 9.236 15.381 1.00 46.81 416 GLU A C 1
ATOM 3080 O O . GLU A 1 416 ? 18.902 10.296 15.859 1.00 46.81 416 GLU A O 1
ATOM 3085 N N . PRO A 1 417 ? 18.626 8.678 14.360 1.00 48.44 417 PRO A N 1
ATOM 3086 C CA . PRO A 1 417 ? 17.222 9.005 14.103 1.00 48.44 417 PRO A CA 1
ATOM 3087 C C . PRO A 1 417 ? 16.295 8.211 15.045 1.00 48.44 417 PRO A C 1
ATOM 3089 O O . PRO A 1 417 ? 15.248 8.695 15.466 1.00 48.44 417 PRO A O 1
ATOM 3092 N N . GLY A 1 418 ? 16.705 7.002 15.455 1.00 60.84 418 GLY A N 1
ATOM 3093 C CA . GLY A 1 418 ? 15.883 6.110 16.278 1.00 60.84 418 GLY A CA 1
ATOM 3094 C C . GLY A 1 418 ? 15.770 6.503 17.754 1.00 60.84 418 GLY A C 1
ATOM 3095 O O . GLY A 1 418 ? 14.723 6.284 18.356 1.00 60.84 418 GLY A O 1
ATOM 3096 N N . LYS A 1 419 ? 16.813 7.077 18.374 1.00 69.94 419 LYS A N 1
ATOM 3097 C CA . LYS A 1 419 ? 16.742 7.463 19.797 1.00 69.94 419 LYS A CA 1
ATOM 3098 C C . LYS A 1 419 ? 16.011 8.782 20.005 1.00 69.94 419 LYS A C 1
ATOM 3100 O O . LYS A 1 419 ? 15.220 8.853 20.936 1.00 69.94 419 LYS A O 1
ATOM 3105 N N . ALA A 1 420 ? 16.205 9.764 19.123 1.00 74.75 420 ALA A N 1
ATOM 3106 C CA . ALA A 1 420 ? 15.422 10.998 19.133 1.00 74.75 420 ALA A CA 1
ATOM 3107 C C . ALA A 1 420 ? 13.922 10.699 18.975 1.00 74.75 420 ALA A C 1
ATOM 3109 O O . ALA A 1 420 ? 13.114 11.178 19.766 1.00 74.75 420 ALA A O 1
ATOM 3110 N N . LEU A 1 421 ? 13.559 9.816 18.033 1.00 79.25 421 LEU A N 1
ATOM 3111 C CA . LEU A 1 421 ? 12.176 9.371 17.859 1.00 79.25 421 LEU A CA 1
ATOM 3112 C C . LEU A 1 421 ? 11.628 8.659 19.106 1.00 79.25 421 LEU A C 1
ATOM 3114 O O . LEU A 1 421 ? 10.519 8.952 19.541 1.00 79.25 421 LEU A O 1
ATOM 3118 N N . ARG A 1 422 ? 12.410 7.752 19.708 1.00 81.06 422 ARG A N 1
ATOM 3119 C CA . ARG A 1 422 ? 12.024 7.063 20.951 1.00 81.06 422 ARG A CA 1
ATOM 3120 C C . ARG A 1 422 ? 11.860 8.016 22.132 1.00 81.06 422 ARG A C 1
ATOM 3122 O O . ARG A 1 422 ? 10.933 7.839 22.913 1.00 81.06 422 ARG A O 1
ATOM 3129 N N . ALA A 1 423 ? 12.738 9.006 22.267 1.00 81.81 423 ALA A N 1
ATOM 3130 C CA . ALA A 1 423 ? 12.638 10.023 23.307 1.00 81.81 423 ALA A CA 1
ATOM 3131 C C . ALA A 1 423 ? 11.367 10.864 23.124 1.00 81.81 423 ALA A C 1
ATOM 3133 O O . ALA A 1 423 ? 10.593 10.986 24.067 1.00 81.81 423 ALA A O 1
ATOM 3134 N N . ALA A 1 424 ? 11.103 11.338 21.902 1.00 85.25 424 ALA A N 1
ATOM 3135 C CA . ALA A 1 424 ? 9.893 12.093 21.579 1.00 85.25 424 ALA A CA 1
ATOM 3136 C C . ALA A 1 424 ? 8.611 11.277 21.816 1.00 85.25 424 ALA A C 1
ATOM 3138 O O . ALA A 1 424 ? 7.640 11.797 22.358 1.00 85.25 424 ALA A O 1
ATOM 3139 N N . PHE A 1 425 ? 8.614 9.988 21.458 1.00 85.81 425 PHE A N 1
ATOM 3140 C CA . PHE A 1 425 ? 7.487 9.089 21.712 1.00 85.81 425 PHE A CA 1
ATOM 3141 C C . PHE A 1 425 ? 7.231 8.893 23.208 1.00 85.81 425 PHE A C 1
ATOM 3143 O O . PHE A 1 425 ? 6.090 9.016 23.641 1.00 85.81 425 PHE A O 1
ATOM 3150 N N . ARG A 1 426 ? 8.279 8.632 24.005 1.00 86.00 426 ARG A N 1
ATOM 3151 C CA . ARG A 1 426 ? 8.148 8.508 25.467 1.00 86.00 426 ARG A CA 1
ATOM 3152 C C . ARG A 1 426 ? 7.663 9.802 26.099 1.00 86.00 426 ARG A C 1
ATOM 3154 O O . ARG A 1 426 ? 6.755 9.765 26.912 1.00 86.00 426 ARG A O 1
ATOM 3161 N N . GLU A 1 427 ? 8.210 10.942 25.689 1.00 89.06 427 GLU A N 1
ATOM 3162 C CA . GLU A 1 427 ? 7.784 12.241 26.206 1.00 89.06 427 GLU A CA 1
ATOM 3163 C C . GLU A 1 427 ? 6.303 12.514 25.899 1.00 89.06 427 GLU A C 1
ATOM 3165 O O . GLU A 1 427 ? 5.561 12.965 26.774 1.00 89.06 427 GLU A O 1
ATOM 3170 N N . ALA A 1 428 ? 5.859 12.214 24.673 1.00 87.19 428 ALA A N 1
ATOM 3171 C CA . ALA A 1 428 ? 4.460 12.338 24.275 1.00 87.19 428 ALA A CA 1
ATOM 3172 C C . ALA A 1 428 ? 3.552 11.389 25.073 1.00 87.19 428 ALA A C 1
ATOM 3174 O O . ALA A 1 428 ? 2.491 11.809 25.531 1.00 87.19 428 ALA A O 1
ATOM 3175 N N . LEU A 1 429 ? 3.984 10.140 25.275 1.00 86.44 429 LEU A N 1
ATOM 3176 C CA . LEU A 1 429 ? 3.260 9.148 26.067 1.00 86.44 429 LEU A CA 1
ATOM 3177 C C . LEU A 1 429 ? 3.143 9.582 27.533 1.00 86.44 429 LEU A C 1
ATOM 3179 O O . LEU A 1 429 ? 2.042 9.608 28.069 1.00 86.44 429 LEU A O 1
ATOM 3183 N N . ASP A 1 430 ? 4.243 9.988 28.164 1.00 85.56 430 ASP A N 1
ATOM 3184 C CA . ASP A 1 430 ? 4.262 10.441 29.557 1.00 85.56 430 ASP A CA 1
ATOM 3185 C C . ASP A 1 430 ? 3.384 11.678 29.760 1.00 85.56 430 ASP A C 1
ATOM 3187 O O . ASP A 1 430 ? 2.707 11.817 30.781 1.00 85.56 430 ASP A O 1
ATOM 3191 N N . ARG A 1 431 ? 3.390 12.600 28.789 1.00 86.44 431 ARG A N 1
ATOM 3192 C CA . ARG A 1 431 ? 2.519 13.778 28.803 1.00 86.44 431 ARG A CA 1
ATOM 3193 C C . ARG A 1 431 ? 1.053 13.364 28.773 1.00 86.44 431 ARG A C 1
ATOM 3195 O O . ARG A 1 431 ? 0.288 13.816 29.619 1.00 86.44 431 ARG A O 1
ATOM 3202 N N . GLU A 1 432 ? 0.690 12.467 27.868 1.00 84.69 432 GLU A N 1
ATOM 3203 C CA . GLU A 1 432 ? -0.684 11.998 27.740 1.00 84.69 432 GLU A CA 1
ATOM 3204 C C . GLU A 1 432 ? -1.153 11.190 28.958 1.00 84.69 432 GLU A C 1
ATOM 3206 O O . GLU A 1 432 ? -2.266 11.385 29.441 1.00 84.69 432 GLU A O 1
ATOM 3211 N N . VAL A 1 433 ? -0.290 10.340 29.521 1.00 81.75 433 VAL A N 1
ATOM 3212 C CA . VAL A 1 433 ? -0.568 9.607 30.765 1.00 81.75 433 VAL A CA 1
ATOM 3213 C C . VAL A 1 433 ? -0.840 10.583 31.910 1.00 81.75 433 VAL A C 1
ATOM 3215 O O . VAL A 1 433 ? -1.804 10.395 32.653 1.00 81.75 433 VAL A O 1
ATOM 3218 N N . ARG A 1 434 ? -0.044 11.653 32.046 1.00 80.88 434 ARG A N 1
ATOM 3219 C CA . ARG A 1 434 ? -0.272 12.705 33.055 1.00 80.88 434 ARG A CA 1
ATOM 3220 C C . ARG A 1 434 ? -1.584 13.459 32.835 1.00 80.88 434 ARG A C 1
ATOM 3222 O O . ARG A 1 434 ? -2.296 13.720 33.799 1.00 80.88 434 ARG A O 1
ATOM 3229 N N . GLU A 1 435 ? -1.920 13.797 31.594 1.00 80.56 435 GLU A N 1
ATOM 3230 C CA . GLU A 1 435 ? -3.163 14.504 31.261 1.00 80.56 435 GLU A CA 1
ATOM 3231 C C . GLU A 1 435 ? -4.404 13.648 31.552 1.00 80.56 435 GLU A C 1
ATOM 3233 O O . GLU A 1 435 ? -5.357 14.121 32.181 1.00 80.56 435 GLU A O 1
ATOM 3238 N N . LEU A 1 436 ? -4.371 12.370 31.162 1.00 75.50 436 LEU A N 1
ATOM 3239 C CA . LEU A 1 436 ? -5.469 11.426 31.368 1.00 75.50 436 LEU A CA 1
ATOM 3240 C C . LEU A 1 436 ? -5.640 11.023 32.841 1.00 75.50 436 LEU A C 1
ATOM 3242 O O . LEU A 1 436 ? -6.778 10.897 33.297 1.00 75.50 436 LEU A O 1
ATOM 3246 N N . SER A 1 437 ? -4.545 10.858 33.590 1.00 71.12 437 SER A N 1
ATOM 3247 C CA . SER A 1 437 ? -4.596 10.531 35.026 1.00 71.12 437 SER A CA 1
ATOM 3248 C C . SER A 1 437 ? -4.955 11.731 35.906 1.00 71.12 437 SER A C 1
ATOM 3250 O O . SER A 1 437 ? -5.695 11.572 36.873 1.00 71.12 437 SER A O 1
ATOM 3252 N N . GLY A 1 438 ? -4.478 12.932 35.562 1.00 65.50 438 GLY A N 1
ATOM 3253 C CA . GLY A 1 438 ? -4.757 14.163 36.301 1.00 65.50 438 GLY A CA 1
ATOM 3254 C C . GLY A 1 438 ? -6.148 14.728 36.009 1.00 65.50 438 GLY A C 1
ATOM 3255 O O . GLY A 1 438 ? -7.071 14.576 36.805 1.00 65.50 438 GLY A O 1
ATOM 3256 N N . TYR A 1 439 ? -6.300 15.394 34.861 1.00 56.19 439 TYR A N 1
ATOM 3257 C CA . TYR A 1 439 ? -7.538 16.094 34.485 1.00 56.19 439 TYR A CA 1
ATOM 3258 C C . TYR A 1 439 ? -8.590 15.163 33.873 1.00 56.19 439 TYR A C 1
ATOM 3260 O O . TYR A 1 439 ? -9.789 15.398 34.016 1.00 56.19 439 TYR A O 1
ATOM 3268 N N . GLY A 1 440 ? -8.156 14.091 33.204 1.00 59.50 440 GLY A N 1
ATOM 3269 C CA . GLY A 1 440 ? -9.051 13.116 32.581 1.00 59.50 440 GLY A CA 1
ATOM 3270 C C . GLY A 1 440 ? -9.739 12.185 33.580 1.00 59.50 440 GLY A C 1
ATOM 3271 O O . GLY A 1 440 ? -10.799 11.644 33.268 1.00 59.50 440 GLY A O 1
ATOM 3272 N N . GLY A 1 441 ? -9.186 12.019 34.789 1.00 57.94 441 GLY A N 1
ATOM 3273 C CA . GLY A 1 441 ? -9.685 11.121 35.833 1.00 57.94 441 GLY A CA 1
ATOM 3274 C C . GLY A 1 441 ? -9.887 9.680 35.351 1.00 57.94 441 GLY A C 1
ATOM 3275 O O . GLY A 1 441 ? -10.921 9.088 35.664 1.00 57.94 441 GLY A O 1
ATOM 3276 N N . PHE A 1 442 ? -8.963 9.179 34.528 1.00 59.69 442 PHE A N 1
ATOM 3277 C CA . PHE A 1 442 ? -8.865 7.780 34.108 1.00 59.69 442 PHE A CA 1
ATOM 3278 C C . PHE A 1 442 ? -7.758 7.083 34.917 1.00 59.69 442 PHE A C 1
ATOM 3280 O O . PHE A 1 442 ? -6.733 7.697 35.207 1.00 59.69 442 PHE A O 1
ATOM 3287 N N . ASP A 1 443 ? -7.929 5.803 35.260 1.00 49.22 443 ASP A N 1
ATOM 3288 C CA . ASP A 1 443 ? -6.834 4.995 35.817 1.00 49.22 443 ASP A CA 1
ATOM 3289 C C . ASP A 1 443 ? -5.919 4.536 34.672 1.00 49.22 443 ASP A C 1
ATOM 3291 O O . ASP A 1 443 ? -6.276 3.665 33.873 1.00 49.22 443 ASP A O 1
ATOM 3295 N N . VAL A 1 444 ? -4.763 5.190 34.544 1.00 54.72 444 VAL A N 1
ATOM 3296 C CA . VAL A 1 444 ? -3.810 4.959 33.457 1.00 54.72 444 VAL A CA 1
ATOM 3297 C C . VAL A 1 444 ? -2.624 4.146 33.978 1.00 54.72 444 VAL A C 1
ATOM 3299 O O . VAL A 1 444 ? -1.647 4.691 34.484 1.00 54.72 444 VAL A O 1
ATOM 3302 N N . ARG A 1 445 ? -2.697 2.820 33.849 1.00 45.31 445 ARG A N 1
ATOM 3303 C CA . ARG A 1 445 ? -1.602 1.896 34.173 1.00 45.31 445 ARG A CA 1
ATOM 3304 C C . ARG A 1 445 ? -0.673 1.638 32.987 1.00 45.31 445 ARG A C 1
ATOM 3306 O O . ARG A 1 445 ? -1.011 0.906 32.064 1.00 45.31 445 ARG A O 1
ATOM 3313 N N . VAL A 1 446 ? 0.531 2.198 33.044 1.00 45.38 446 VAL A N 1
ATOM 3314 C CA . VAL A 1 446 ? 1.614 1.892 32.100 1.00 45.38 446 VAL A CA 1
ATOM 3315 C C . VAL A 1 446 ? 2.209 0.522 32.444 1.00 45.38 446 VAL A C 1
ATOM 3317 O O . VAL A 1 446 ? 2.950 0.426 33.418 1.00 45.38 446 VAL A O 1
ATOM 3320 N N . LEU A 1 447 ? 1.827 -0.539 31.718 1.00 39.16 447 LEU A N 1
ATOM 3321 C CA . LEU A 1 447 ? 2.401 -1.892 31.874 1.00 39.16 447 LEU A CA 1
ATOM 3322 C C . LEU A 1 447 ? 3.603 -2.166 30.958 1.00 39.16 447 LEU A C 1
ATOM 3324 O O . LEU A 1 447 ? 3.635 -1.656 29.816 1.00 39.16 447 LEU A O 1
#

Secondary structure (DSSP, 8-state):
-PPPP------PPPPEEEEE-HHHHHHHHHHHHHHHHHHHH--HHHHHHHHHHHHHHHHHHHHHHHHHHHHHHHHHH-GGGEEEEEEEEE-SS-SS-EEEEEEEESSPPPP-STTEEEEEEEEEE-TTS-EEEEEEEPPPTTEEEEEEESSSS-PPSEEEEEEEEEEEEETT-SEEEEEEPSS-EEEEE-----S------TTBTT-GGGGGGGGT-SS--S-PEEP-TTS-GGGB-HHHHHHHSS-EEPPP-PPPPPBSEEEEEE-----TTS-HHHHHHHHHHHHHHHHHHHHHHHTTTPEEEEE-TTSPPPPSSHHHHHHHHHS--PPPTTPPPP---SS-EEEE--TT-TTHHHHHHHHHHTT--EEEE-PPPP-STT-------------S-----------PPPP-----SHHHHHHHHHHHHHHHHHHHHHTS-------

Sequence (447 aa):
MRIPEPRGRVRKAPGTGFGLSGRGLGFSLLSAGLLSAGILRSELGALISGAGLGAAILTSLAGVLVEGRRRDRTLSADPEALGLGLSPAARDGNPGLRSVLRIENRKIPIPRAPGISAWVTFRGLSRTGRTAVASTALPAPGASREASVPGCGTLFRGVYRGRAVLVAGDAFGFWSSRRELPGILETAAFPEPEGRATGLPRGSGGNREDASDRRIRGEDRFDSRPYVPGDDPRRLHWKLYARFGDLFVRPGDLAPPPRRIVRVLLDTERPGFLSGEAGNDYLDALVSAALGYALALEARGLEARFSAPGMPEAPADSTGRLYWLADLAWNSVGEAPAKPGPEPLAVFGAPGAARRGSLLADRKSAGWDTVLIIPDLPVSRGSTFWARVFLIPETGPRRAGGGGPEGRPCAGPHGEPGKALRAAFREALDREVRELSGYGGFDVRVL

pLDDT: mean 75.94, std 21.05, range [23.52, 97.06]

Foldseek 3Di:
DDDDDDPDDPPPAFDKDKDFDPLLVVLLVQLVVLCVCCVVVVPPVSNVVSVVSVVVSVLQVVQQVVLLVQQVVVCVVPLVQKDWAKEAFDPVVDPARWIKIKIFRAHGAARPRPQKFKKKWKWWAFPQRDIWIWIDGHDHHRDMDMAIIRNDGHDAQGKTKTWMWMKMGGNSRGIIIIGTRDDIYIYGDFAAADADDDDFWPLACQDPVCVVVVVVPDPDDQDFDFDDPPDDPVQWPVVVCVVPVTTTGGDPPDDPHRALEEEEEEELADDPLLDDVQVVVQLSVLLNHSNNVQVVSVVSSGQYWYDYFPDDTQDSDPVSNRNVSSNDYRDDPPTDGDQDDPHAYEYGYAFPRPCVLVNLLVCVVVVTGYWYFYFARDDDPPDDDGFGWGQDDDDDDDDDDDDDDDDDDDDDDDDDPPVVSNVVSVVSNVVRLCCCVPVVVGRGGGD

Mean predicted aligned error: 14.2 Å